Protein AF-A0A3D5SLW1-F1 (afdb_monomer_lite)

Secondary structure (DSSP, 8-state):
------------TTTHHHHHHHHHHHHHHHHHHHHHHHS---------EEEEEEETT--HHHHHHHHHSBPTTTSSBSSHHHIIIIIISS---TT---SS--SHHHHHHHHHHSSS-S--SSEEE-TTT--EEESS-HHHHHHHHHTTS-SS-HHHHHHHHTT---GGGGS-TTTEEE-S-TT-SS--HHHHHHHHHHH-SS-HHHHHHHHHH-SSHHHHHHHHHHHHHHHHTT-TT--EEEEEE-HHHHHHHH--SHHHHHHHHHHHHHHHHHHHHHHHHSTTGGGEEEEEEES----PPTT-PPPP--HHHHHHSGGGT---EEESS----TT------TT---EEE--S--SSSTT-TTT---EEE--S-STT--EEEPPHHHHHHHHHHHHHT-GGG--

Foldseek 3Di:
DDDDDDDDDDDDPPPVVVVVVVVVVVVVVVVVVVVVVPPPPPPPLAQQAEEEEEEAAADPVLVVVQQPDADPVPRHGLLNLCCVPPVPPHDDDSDDADDAFLEQLQLVLCVFQVDHGPDHYCWDADLPPRDIQRLPQCPVVVVCVVVVNHFWGSSQVSCVVVPGDTNQVVAPPQQADEADDSGDGGDPVVLVVVLCVVVPPDDDVCVVVCVVVPDPVLVSSLVSLLVSQLVVLQDSSHRYYYGYDHLQVVQCVVDVDSVSNSVVSNVVSVSSVVNLVSLCVHPCNSSYDYHYDYSHHDPDDPPDDDDFDPVVVLCCDLNNANFFEKEQFDPPDPVDPPPTPSPRRIDTDHHCNHPACHPVSVPDTAWYWYPPTPVSIDIDGNDVVVSVVVRVVVCVPDPVNVD

Sequence (403 aa):
MLRSCLSALPLSSSQVYRNSRRLDHRAAVLLAILFVLCLPQFSFAQTKRVVAVECDGLPFDVVDRFVHERDPRTGKSQLPWIDHIFYQNGTRLANFYVRGMSLSAPSWSLINTGQHLQIKANVEFDRYTLQTYDYLNFIPFYVKATIGRRVDMPGVEVLDSIGVPLLADAYAHNEHQPTFSLFQRGPRYVTFQKAFENKFKRAPKDIFDEWTTGFELRSSVPEQSVRELIEGLSDPRIHYLEVVITDFDHVAHHNNDRESQLFVLKELDAVFGEVWTAIQKSSLASETALVIVSDHGTNSVEGVYSQGYNLVKLLGSTAGGGHHVITKRRLLADYAIKGINPFVQSITTTTRDSYYLKGQSGDYPTAMLDFDGNERASFHYRNSNLNLLHIILQQLQRADLSS

pLDDT: mean 80.86, std 16.92, range [29.78, 98.5]

Radius of gyration: 32.69 Å; chains: 1; bounding box: 57×101×139 Å

Structure (mmCIF, N/CA/C/O backbone):
data_AF-A0A3D5SLW1-F1
#
_entry.id   AF-A0A3D5SLW1-F1
#
loop_
_atom_site.group_PDB
_atom_site.id
_atom_site.type_symbol
_atom_site.label_atom_id
_atom_site.label_alt_id
_atom_site.label_comp_id
_atom_site.label_asym_id
_atom_site.label_entity_id
_atom_site.label_seq_id
_atom_site.pdbx_PDB_ins_code
_atom_site.Cartn_x
_atom_site.Cartn_y
_atom_site.Cartn_z
_atom_site.occupancy
_atom_site.B_iso_or_equiv
_atom_site.auth_seq_id
_atom_site.auth_comp_id
_atom_site.auth_asym_id
_atom_site.auth_atom_id
_atom_site.pdbx_PDB_model_num
ATOM 1 N N . MET A 1 1 ? -6.602 -69.362 83.875 1.00 38.25 1 MET A N 1
ATOM 2 C CA . MET A 1 1 ? -6.072 -68.438 82.847 1.00 38.25 1 MET A CA 1
ATOM 3 C C . MET A 1 1 ? -7.154 -68.286 81.786 1.00 38.25 1 MET A C 1
ATOM 5 O O . MET A 1 1 ? -7.438 -69.259 81.116 1.00 38.25 1 MET A O 1
ATOM 9 N N . LEU A 1 2 ? -8.027 -67.284 81.898 1.00 39.81 2 LEU A N 1
ATOM 10 C CA . LEU A 1 2 ? -7.927 -65.903 81.386 1.00 39.81 2 LEU A CA 1
ATOM 11 C C . LEU A 1 2 ? -8.596 -65.768 80.005 1.00 39.81 2 LEU A C 1
ATOM 13 O O . LEU A 1 2 ? -8.220 -66.473 79.078 1.00 39.81 2 LEU A O 1
ATOM 17 N N . ARG A 1 3 ? -9.467 -64.747 79.923 1.00 34.84 3 ARG A N 1
ATOM 18 C CA . ARG A 1 3 ? -10.058 -64.078 78.742 1.00 34.84 3 ARG A CA 1
ATOM 19 C C . ARG A 1 3 ? -11.265 -64.751 78.082 1.00 34.84 3 ARG A C 1
ATOM 21 O O . ARG A 1 3 ? -11.261 -65.949 77.872 1.00 34.84 3 ARG A O 1
ATOM 28 N N . SER A 1 4 ? -12.287 -64.048 77.605 1.00 37.34 4 SER A N 1
ATOM 29 C CA . SER A 1 4 ? -12.948 -62.762 77.912 1.00 37.34 4 SER A CA 1
ATOM 30 C C . SER A 1 4 ? -14.009 -62.615 76.818 1.00 37.34 4 SER A C 1
ATOM 32 O O . SER A 1 4 ? -13.684 -62.785 75.644 1.00 37.34 4 SER A O 1
ATOM 34 N N . CYS A 1 5 ? -15.247 -62.301 77.193 1.00 43.75 5 CYS A N 1
ATOM 35 C CA . CYS A 1 5 ? -16.335 -61.975 76.275 1.00 43.75 5 CYS A CA 1
ATOM 36 C C . CYS A 1 5 ? -15.970 -60.832 75.314 1.00 43.75 5 CYS A C 1
ATOM 38 O O . CYS A 1 5 ? -15.342 -59.869 75.743 1.00 43.75 5 CYS A O 1
ATOM 40 N N . LEU A 1 6 ? -16.465 -60.899 74.073 1.00 37.19 6 LEU A N 1
ATOM 41 C CA . LEU A 1 6 ? -17.156 -59.789 73.401 1.00 37.19 6 LEU A CA 1
ATOM 42 C C . LEU A 1 6 ? -17.895 -60.315 72.159 1.00 37.19 6 LEU A C 1
ATOM 44 O O . LEU A 1 6 ? -17.313 -60.635 71.128 1.00 37.19 6 LEU A O 1
ATOM 48 N N . SER A 1 7 ? -19.208 -60.417 72.313 1.00 45.47 7 SER A N 1
ATOM 49 C CA . SER A 1 7 ? -20.215 -60.606 71.275 1.00 45.47 7 SER A CA 1
ATOM 50 C C . SER A 1 7 ? -20.426 -59.301 70.499 1.00 45.47 7 SER A C 1
ATOM 52 O O . SER A 1 7 ? -20.776 -58.290 71.108 1.00 45.47 7 SER A O 1
ATOM 54 N N . ALA A 1 8 ? -20.280 -59.330 69.173 1.00 43.34 8 ALA A N 1
ATOM 55 C CA . ALA A 1 8 ? -20.685 -58.243 68.282 1.00 43.34 8 ALA A CA 1
ATOM 56 C C . ALA A 1 8 ? -21.710 -58.757 67.256 1.00 43.34 8 ALA A C 1
ATOM 58 O O . ALA A 1 8 ? -21.497 -59.769 66.591 1.00 43.34 8 ALA A O 1
ATOM 59 N N . LEU A 1 9 ? -22.844 -58.059 67.197 1.00 49.16 9 LEU A N 1
ATOM 60 C CA . LEU A 1 9 ? -24.011 -58.319 66.351 1.00 49.16 9 LEU A CA 1
ATOM 61 C C . LEU A 1 9 ? -23.703 -58.143 64.848 1.00 49.16 9 LEU A C 1
ATOM 63 O O . LEU A 1 9 ? -22.891 -57.288 64.491 1.00 49.16 9 LEU A O 1
ATOM 67 N N . PRO A 1 10 ? -24.403 -58.864 63.952 1.00 46.56 10 PRO A N 1
ATOM 68 C CA . PRO A 1 10 ? -24.290 -58.660 62.514 1.00 46.56 10 PRO A CA 1
ATOM 69 C C . PRO A 1 10 ? -25.093 -57.423 62.084 1.00 46.56 10 PRO A C 1
ATOM 71 O O . PRO A 1 10 ? -26.322 -57.398 62.158 1.00 46.56 10 PRO A O 1
ATOM 74 N N . LEU A 1 11 ? -24.402 -56.384 61.610 1.00 49.56 11 LEU A N 1
ATOM 75 C CA . LEU A 1 11 ? -25.031 -55.261 60.913 1.00 49.56 11 LEU A CA 1
ATOM 76 C C . LEU A 1 11 ? -25.517 -55.727 59.534 1.00 49.56 11 LEU A C 1
ATOM 78 O O . LEU A 1 11 ? -24.755 -56.275 58.739 1.00 49.56 11 LEU A O 1
ATOM 82 N N . SER A 1 12 ? -26.803 -55.506 59.254 1.00 53.91 12 SER A N 1
ATOM 83 C CA . SER A 1 12 ? -27.449 -55.899 58.003 1.00 53.91 12 SER A CA 1
ATOM 84 C C . SER A 1 12 ? -26.831 -55.181 56.797 1.00 53.91 12 SER A C 1
ATOM 86 O O . SER A 1 12 ? -26.817 -53.950 56.722 1.00 53.91 12 SER A O 1
ATOM 88 N N . SER A 1 13 ? -26.401 -55.964 55.812 1.00 55.41 13 SER A N 1
ATOM 89 C CA . SER A 1 13 ? -25.740 -55.564 54.561 1.00 55.41 13 SER A CA 1
ATOM 90 C C . SER A 1 13 ? -26.560 -54.656 53.624 1.00 55.41 13 SER A C 1
ATOM 92 O O . SER A 1 13 ? -26.045 -54.198 52.605 1.00 55.41 13 SER A O 1
ATOM 94 N N . SER A 1 14 ? -27.817 -54.340 53.947 1.00 53.69 14 SER A N 1
ATOM 95 C CA . SER A 1 14 ? -28.725 -53.572 53.083 1.00 53.69 14 SER A CA 1
ATOM 96 C C . SER A 1 14 ? -28.659 -52.046 53.267 1.00 53.69 14 SER A C 1
ATOM 98 O O . SER A 1 14 ? -29.039 -51.307 52.355 1.00 53.69 14 SER A O 1
ATOM 100 N N . GLN A 1 15 ? -28.146 -51.540 54.397 1.00 50.22 15 GLN A N 1
ATOM 101 C CA . GLN A 1 15 ? -28.031 -50.091 54.647 1.00 50.22 15 GLN A CA 1
ATOM 102 C C . GLN A 1 15 ? -26.752 -49.472 54.065 1.00 50.22 15 GLN A C 1
ATOM 104 O O . GLN A 1 15 ? -26.785 -48.338 53.584 1.00 50.22 15 GLN A O 1
ATOM 109 N N . VAL A 1 16 ? -25.650 -50.226 54.017 1.00 53.56 16 VAL A N 1
ATOM 110 C CA . VAL A 1 16 ? -24.372 -49.760 53.446 1.00 53.56 16 VAL A CA 1
ATOM 111 C C . VAL A 1 16 ? -24.493 -49.534 51.929 1.00 53.56 16 VAL A C 1
ATOM 113 O O . VAL A 1 16 ? -23.982 -48.547 51.404 1.00 53.56 16 VAL A O 1
ATOM 116 N N . TYR A 1 17 ? -25.282 -50.363 51.236 1.00 50.09 17 TYR A N 1
ATOM 117 C CA . TYR A 1 17 ? -25.486 -50.277 49.783 1.00 50.09 17 TYR A CA 1
ATOM 118 C C . TYR A 1 17 ? -26.378 -49.105 49.326 1.00 50.09 17 TYR A C 1
ATOM 120 O O . TYR A 1 17 ? -26.278 -48.644 48.189 1.00 50.09 17 TYR A O 1
ATOM 128 N N . ARG A 1 18 ? -27.271 -48.597 50.191 1.00 50.97 18 ARG A N 1
ATOM 129 C CA . ARG A 1 18 ? -28.136 -47.444 49.861 1.00 50.97 18 ARG A CA 1
ATOM 130 C C . ARG A 1 18 ? -27.434 -46.099 50.046 1.00 50.97 18 ARG A C 1
ATOM 132 O O . ARG A 1 18 ? -27.763 -45.153 49.330 1.00 50.97 18 ARG A O 1
ATOM 139 N N . ASN A 1 19 ? -26.471 -46.019 50.963 1.00 48.53 19 ASN A N 1
ATOM 140 C CA . ASN A 1 19 ? -25.710 -44.793 51.195 1.00 48.53 19 ASN A CA 1
ATOM 141 C C . ASN A 1 19 ? -24.577 -44.594 50.175 1.00 48.53 19 ASN A C 1
ATOM 143 O O . ASN A 1 19 ? -24.328 -43.446 49.812 1.00 48.53 19 ASN A O 1
ATOM 147 N N . SER A 1 20 ? -23.975 -45.664 49.628 1.00 52.06 20 SER A N 1
ATOM 148 C CA . SER A 1 20 ? -22.967 -45.524 48.560 1.00 52.06 20 SER A CA 1
ATOM 149 C C . SER A 1 20 ? -23.573 -44.930 47.280 1.00 52.06 20 SER A C 1
ATOM 151 O O . SER A 1 20 ? -23.087 -43.917 46.791 1.00 52.06 20 SER A O 1
ATOM 153 N N . ARG A 1 21 ? -24.744 -45.421 46.838 1.00 53.47 21 ARG A N 1
ATOM 154 C CA . ARG A 1 21 ? -25.434 -44.899 45.638 1.00 53.47 21 ARG A CA 1
ATOM 155 C C . ARG A 1 21 ? -25.818 -43.417 45.723 1.00 53.47 21 ARG A C 1
ATOM 157 O O . ARG A 1 21 ? -25.891 -42.751 44.695 1.00 53.47 21 ARG A O 1
ATOM 164 N N . ARG A 1 22 ? -26.097 -42.883 46.921 1.00 55.03 22 ARG A N 1
ATOM 165 C CA . ARG A 1 22 ? -26.426 -41.452 47.102 1.00 55.03 22 ARG A CA 1
ATOM 166 C C . ARG A 1 22 ? -25.185 -40.558 47.113 1.00 55.03 22 ARG A C 1
ATOM 168 O O . ARG A 1 22 ? -25.277 -39.420 46.654 1.00 55.03 22 ARG A O 1
ATOM 175 N N . LEU A 1 23 ? -24.056 -41.054 47.621 1.00 56.66 23 LEU A N 1
ATOM 176 C CA . LEU A 1 23 ? -22.770 -40.359 47.537 1.00 56.66 23 LEU A CA 1
ATOM 177 C C . LEU A 1 23 ? -22.253 -40.332 46.095 1.00 56.66 23 LEU A C 1
ATOM 179 O O . LEU A 1 23 ? -21.860 -39.266 45.629 1.00 56.66 23 LEU A O 1
ATOM 183 N N . ASP A 1 24 ? -22.377 -41.446 45.372 1.00 64.12 24 ASP A N 1
ATOM 184 C CA . ASP A 1 24 ? -21.959 -41.553 43.970 1.00 64.12 24 ASP A CA 1
ATOM 185 C C . ASP A 1 24 ? -22.729 -40.579 43.073 1.00 64.12 24 ASP A C 1
ATOM 187 O O . ASP A 1 24 ? -22.152 -39.946 42.193 1.00 64.12 24 ASP A O 1
ATOM 191 N N . HIS A 1 25 ? -24.024 -40.374 43.334 1.00 72.25 25 HIS A N 1
ATOM 192 C CA . HIS A 1 25 ? -24.825 -39.443 42.542 1.00 72.25 25 HIS A CA 1
ATOM 193 C C . HIS A 1 25 ? -24.482 -37.976 42.820 1.00 72.25 25 HIS A C 1
ATOM 195 O O . HIS A 1 25 ? -24.414 -37.177 41.892 1.00 72.25 25 HIS A O 1
ATOM 201 N N . ARG A 1 26 ? -24.212 -37.608 44.080 1.00 77.88 26 ARG A N 1
ATOM 202 C CA . ARG A 1 26 ? -23.786 -36.240 44.424 1.00 77.88 26 ARG A CA 1
ATOM 203 C C . ARG A 1 26 ? -22.388 -35.934 43.901 1.00 77.88 26 ARG A C 1
ATOM 205 O O . ARG A 1 26 ? -22.177 -34.842 43.388 1.00 77.88 26 ARG A O 1
ATOM 212 N N . ALA A 1 27 ? -21.468 -36.894 43.997 1.00 81.69 27 ALA A N 1
ATOM 213 C CA . ALA A 1 27 ? -20.126 -36.773 43.444 1.00 81.69 27 ALA A CA 1
ATOM 214 C C . ALA A 1 27 ? -20.161 -36.670 41.914 1.00 81.69 27 ALA A C 1
ATOM 216 O O . ALA A 1 27 ? -19.509 -35.793 41.362 1.00 81.69 27 ALA A O 1
ATOM 217 N N . ALA A 1 28 ? -20.981 -37.483 41.238 1.00 82.94 28 ALA A N 1
ATOM 218 C CA . ALA A 1 28 ? -21.166 -37.409 39.790 1.00 82.94 28 ALA A CA 1
ATOM 219 C C . ALA A 1 28 ? -21.788 -36.076 39.344 1.00 82.94 28 ALA A C 1
ATOM 221 O O . ALA A 1 28 ? -21.343 -35.505 38.355 1.00 82.94 28 ALA A O 1
ATOM 222 N N . VAL A 1 29 ? -22.769 -35.544 40.083 1.00 87.50 29 VAL A N 1
ATOM 223 C CA . VAL A 1 29 ? -23.362 -34.225 39.797 1.00 87.50 29 VAL A CA 1
ATOM 224 C C . VAL A 1 29 ? -22.345 -33.104 40.019 1.00 87.50 29 VAL A C 1
ATOM 226 O O . VAL A 1 29 ? -22.237 -32.218 39.180 1.00 87.50 29 VAL A O 1
ATOM 229 N N . LEU A 1 30 ? -21.554 -33.153 41.095 1.00 89.19 30 LEU A N 1
ATOM 230 C CA . LEU A 1 30 ? -20.482 -32.183 41.344 1.00 89.19 30 LEU A CA 1
ATOM 231 C C . LEU A 1 30 ? -19.391 -32.242 40.272 1.00 89.19 30 LEU A C 1
ATOM 233 O O . LEU A 1 30 ? -18.985 -31.192 39.792 1.00 89.19 30 LEU A O 1
ATOM 237 N N . LEU A 1 31 ? -18.963 -33.438 39.860 1.00 87.25 31 LEU A N 1
ATOM 238 C CA . LEU A 1 31 ? -18.008 -33.632 38.765 1.00 87.25 31 LEU A CA 1
ATOM 239 C C . LEU A 1 31 ? -18.571 -33.161 37.426 1.00 87.25 31 LEU A C 1
ATOM 241 O O . LEU A 1 31 ? -17.838 -32.545 36.668 1.00 87.25 31 LEU A O 1
ATOM 245 N N . ALA A 1 32 ? -19.854 -33.390 37.144 1.00 86.44 32 ALA A N 1
ATOM 246 C CA . ALA A 1 32 ? -20.503 -32.889 35.936 1.00 86.44 32 ALA A CA 1
ATOM 247 C C . ALA A 1 32 ? -20.611 -31.357 35.939 1.00 86.44 32 ALA A C 1
ATOM 249 O O . ALA A 1 32 ? -20.357 -30.732 34.917 1.00 86.44 32 ALA A O 1
ATOM 250 N N . ILE A 1 33 ? -20.924 -30.741 37.084 1.00 87.44 33 ILE A N 1
ATOM 251 C CA . ILE A 1 33 ? -20.945 -29.279 37.232 1.00 87.44 33 ILE A CA 1
ATOM 252 C C . ILE A 1 33 ? -19.532 -28.710 37.081 1.00 87.44 33 ILE A C 1
ATOM 254 O O . ILE A 1 33 ? -19.350 -27.754 36.339 1.00 87.44 33 ILE A O 1
ATOM 258 N N . LEU A 1 34 ? -18.524 -29.312 37.718 1.00 85.44 34 LEU A N 1
ATOM 259 C CA . LEU A 1 34 ? -17.125 -28.913 37.547 1.00 85.44 34 LEU A CA 1
ATOM 260 C C . LEU A 1 34 ? -16.672 -29.092 36.100 1.00 85.44 34 LEU A C 1
ATOM 262 O O . LEU A 1 34 ? -16.014 -28.213 35.571 1.00 85.44 34 LEU A O 1
ATOM 266 N N . PHE A 1 35 ? -17.067 -30.176 35.435 1.00 80.81 35 PHE A N 1
ATOM 267 C CA . PHE A 1 35 ? -16.756 -30.399 34.029 1.00 80.81 35 PHE A CA 1
ATOM 268 C C . PHE A 1 35 ? -17.433 -29.351 33.142 1.00 80.81 35 PHE A C 1
ATOM 270 O O . PHE A 1 35 ? -16.772 -28.807 32.276 1.00 80.81 35 PHE A O 1
ATOM 277 N N . VAL A 1 36 ? -18.694 -28.982 33.392 1.00 79.06 36 VAL A N 1
ATOM 278 C CA . VAL A 1 36 ? -19.395 -27.909 32.656 1.00 79.06 36 VAL A CA 1
ATOM 279 C C . VAL A 1 36 ? -18.807 -26.521 32.938 1.00 79.06 36 VAL A C 1
ATOM 281 O O . VAL A 1 36 ? -18.767 -25.694 32.036 1.00 79.06 36 VAL A O 1
ATOM 284 N N . LEU A 1 37 ? -18.316 -26.267 34.153 1.00 75.94 37 LEU A N 1
ATOM 285 C CA . LEU A 1 37 ? -17.636 -25.017 34.520 1.00 75.94 37 LEU A CA 1
ATOM 286 C C . LEU A 1 37 ? -16.174 -24.965 34.037 1.00 75.94 37 LEU A C 1
ATOM 288 O O . LEU A 1 37 ? -15.627 -23.877 33.880 1.00 75.94 37 LEU A O 1
ATOM 292 N N . CYS A 1 38 ? -15.542 -26.122 33.818 1.00 69.38 38 CYS A N 1
ATOM 293 C CA . CYS A 1 38 ? -14.185 -26.262 33.284 1.00 69.38 38 CYS A CA 1
ATOM 294 C C . CYS A 1 38 ? -14.151 -26.526 31.777 1.00 69.38 38 CYS A C 1
ATOM 296 O O . CYS A 1 38 ? -13.068 -26.480 31.194 1.00 69.38 38 CYS A O 1
ATOM 298 N N . LEU A 1 39 ? -15.296 -26.788 31.134 1.00 60.94 39 LEU A N 1
ATOM 299 C CA . LEU A 1 39 ? -15.414 -26.620 29.696 1.00 60.94 39 LEU A CA 1
ATOM 300 C C . LEU A 1 39 ? -15.062 -25.154 29.461 1.00 60.94 39 LEU A C 1
ATOM 302 O O . LEU A 1 39 ? -15.763 -24.290 29.998 1.00 60.94 39 LEU A O 1
ATOM 306 N N . PRO A 1 40 ? -13.972 -24.844 28.734 1.00 56.22 40 PRO A N 1
ATOM 307 C CA . PRO A 1 40 ? -13.740 -23.470 28.339 1.00 56.22 40 PRO A CA 1
ATOM 308 C C . PRO A 1 40 ? -15.045 -23.037 27.688 1.00 56.22 40 PRO A C 1
ATOM 310 O O . PRO A 1 40 ? -15.572 -23.747 26.824 1.00 56.22 40 PRO A O 1
ATOM 313 N N . GLN A 1 41 ? -15.629 -21.940 28.172 1.00 52.22 41 GLN A N 1
ATOM 314 C CA . GLN A 1 41 ? -16.653 -21.270 27.402 1.00 52.22 41 GLN A CA 1
ATOM 315 C C . GLN A 1 41 ? -15.955 -20.915 26.098 1.00 52.22 41 GLN A C 1
ATOM 317 O O . GLN A 1 41 ? -15.258 -19.908 26.004 1.00 52.22 41 GLN A O 1
ATOM 322 N N . PHE A 1 42 ? -16.068 -21.804 25.114 1.00 45.62 42 PHE A N 1
ATOM 323 C CA . PHE A 1 42 ? -15.806 -21.506 23.732 1.00 45.62 42 PHE A CA 1
ATOM 324 C C . PHE A 1 42 ? -16.907 -20.513 23.379 1.00 45.62 42 PHE A C 1
ATOM 326 O O . PHE A 1 42 ? -17.933 -20.860 22.799 1.00 45.62 42 PHE A O 1
ATOM 333 N N . SER A 1 43 ? -16.728 -19.266 23.819 1.00 47.03 43 SER A N 1
ATOM 334 C CA . SER A 1 43 ? -17.277 -18.126 23.127 1.00 47.03 43 SER A CA 1
ATOM 335 C C . SER A 1 43 ? -16.677 -18.235 21.742 1.00 47.03 43 SER A C 1
ATOM 337 O O . SER A 1 43 ? -15.565 -17.780 21.486 1.00 47.03 43 SER A O 1
ATOM 339 N N . PHE A 1 44 ? -17.409 -18.894 20.850 1.00 48.34 44 PHE A N 1
ATOM 340 C CA . PHE A 1 44 ? -17.322 -18.617 19.435 1.00 48.34 44 PHE A CA 1
ATOM 341 C C . PHE A 1 44 ? -17.816 -17.178 19.281 1.00 48.34 44 PHE A C 1
ATOM 343 O O . PHE A 1 44 ? -18.956 -16.936 18.896 1.00 48.34 44 PHE A O 1
ATOM 350 N N . ALA A 1 45 ? -16.983 -16.217 19.689 1.00 58.19 45 ALA A N 1
ATOM 351 C CA . ALA A 1 45 ? -17.129 -14.839 19.281 1.00 58.19 45 ALA A CA 1
ATOM 352 C C . ALA A 1 45 ? -16.911 -14.876 17.773 1.00 58.19 45 ALA A C 1
ATOM 354 O O . ALA A 1 45 ? -15.783 -14.910 17.283 1.00 58.19 45 ALA A O 1
ATOM 355 N N . GLN A 1 46 ? -18.008 -15.039 17.043 1.00 82.31 46 GLN A N 1
ATOM 356 C CA . GLN A 1 46 ? -17.975 -15.015 15.602 1.00 82.31 46 GLN A CA 1
ATOM 357 C C . GLN A 1 46 ? -17.748 -13.561 15.219 1.00 82.31 46 GLN A C 1
ATOM 359 O O . GLN A 1 46 ? -18.600 -12.709 15.464 1.00 82.31 46 GLN A O 1
ATOM 364 N N . THR A 1 47 ? -16.580 -13.271 14.656 1.00 91.50 47 THR A N 1
ATOM 365 C CA . THR A 1 47 ? -16.317 -11.971 14.048 1.00 91.50 47 THR A CA 1
ATOM 366 C C . THR A 1 47 ? -17.399 -11.697 13.006 1.00 91.50 47 THR A C 1
ATOM 368 O O . THR A 1 47 ? -17.575 -12.478 12.072 1.00 91.50 47 THR A O 1
ATOM 371 N N . LYS A 1 48 ? -18.141 -10.603 13.189 1.00 95.00 48 LYS A N 1
ATOM 372 C CA . LYS A 1 48 ? -19.159 -10.113 12.246 1.00 95.00 48 LYS A CA 1
ATOM 373 C C . LYS A 1 48 ? -18.680 -8.909 11.451 1.00 95.00 48 LYS A C 1
ATOM 375 O O . LYS A 1 48 ? -19.240 -8.617 10.402 1.00 95.00 48 LYS A O 1
ATOM 380 N N . ARG A 1 49 ? -17.665 -8.206 11.957 1.00 97.38 49 ARG A N 1
ATOM 381 C CA . ARG A 1 49 ? -17.079 -7.037 11.310 1.00 97.38 49 ARG A CA 1
ATOM 382 C C . ARG A 1 49 ? -15.562 -7.120 11.293 1.00 97.38 49 ARG A C 1
ATOM 384 O O . ARG A 1 49 ? -14.953 -7.459 12.305 1.00 97.38 49 ARG A O 1
ATOM 391 N N . VAL A 1 50 ? -14.961 -6.741 10.175 1.00 97.38 50 VAL A N 1
ATOM 392 C CA . VAL A 1 50 ? -13.519 -6.540 10.031 1.00 97.38 50 VAL A CA 1
ATOM 393 C C . VAL A 1 50 ? -13.251 -5.062 9.770 1.00 97.38 50 VAL A C 1
ATOM 395 O O . VAL A 1 50 ? -13.899 -4.442 8.930 1.00 97.38 50 VAL A O 1
ATOM 398 N N . VAL A 1 51 ? -12.296 -4.509 10.510 1.00 98.06 51 VAL A N 1
ATOM 399 C CA . VAL A 1 51 ? -11.737 -3.174 10.303 1.00 98.06 51 VAL A CA 1
ATOM 400 C C . VAL A 1 51 ? -10.266 -3.359 9.962 1.00 98.06 51 VAL A C 1
ATOM 402 O O . VAL A 1 51 ? -9.487 -3.758 10.826 1.00 98.06 51 VAL A O 1
ATOM 405 N N . ALA A 1 52 ? -9.900 -3.112 8.711 1.00 97.19 52 ALA A N 1
ATOM 406 C CA . ALA A 1 52 ? -8.532 -3.166 8.223 1.00 97.19 52 ALA A CA 1
ATOM 407 C C . ALA A 1 52 ? -7.919 -1.759 8.219 1.00 97.19 52 ALA A C 1
ATOM 409 O O . ALA A 1 52 ? -8.499 -0.815 7.686 1.00 97.19 52 ALA A O 1
ATOM 410 N N . VAL A 1 53 ? -6.747 -1.621 8.828 1.00 97.06 53 VAL A N 1
ATOM 411 C CA . VAL A 1 53 ? -5.902 -0.432 8.734 1.00 97.06 53 VAL A CA 1
ATOM 412 C C . VAL A 1 53 ? -4.622 -0.853 8.027 1.00 97.06 53 VAL A C 1
ATOM 414 O O . VAL A 1 53 ? -3.784 -1.567 8.580 1.00 97.06 53 VAL A O 1
ATOM 417 N N . GLU A 1 54 ? -4.516 -0.456 6.772 1.00 95.81 54 GLU A N 1
ATOM 418 C CA . GLU A 1 54 ? -3.408 -0.762 5.882 1.00 95.81 54 GLU A CA 1
ATOM 419 C C . GLU A 1 54 ? -2.380 0.363 5.984 1.00 95.81 54 GLU A C 1
ATOM 421 O O . GLU A 1 54 ? -2.666 1.513 5.657 1.00 95.81 54 GLU A O 1
ATOM 426 N N . CYS A 1 55 ? -1.194 0.060 6.500 1.00 95.12 55 CYS A N 1
ATOM 427 C CA . CYS A 1 55 ? -0.122 1.031 6.680 1.00 95.12 55 CYS A CA 1
ATOM 428 C C . CYS A 1 55 ? 0.996 0.756 5.682 1.00 95.12 55 CYS A C 1
ATOM 430 O O . CYS A 1 55 ? 1.641 -0.280 5.772 1.00 95.12 55 CYS A O 1
ATOM 432 N N . ASP A 1 56 ? 1.250 1.686 4.770 1.00 92.50 56 ASP A N 1
ATOM 433 C CA . ASP A 1 56 ? 2.328 1.561 3.787 1.00 92.50 56 ASP A CA 1
ATOM 434 C C . ASP A 1 56 ? 3.701 1.593 4.480 1.00 92.50 56 ASP A C 1
ATOM 436 O O . ASP A 1 56 ? 3.978 2.470 5.312 1.00 92.50 56 ASP A O 1
ATOM 440 N N . GLY A 1 57 ? 4.559 0.629 4.146 1.00 91.81 57 GLY A N 1
ATOM 441 C CA . GLY A 1 57 ? 5.977 0.619 4.500 1.00 91.81 57 GLY A CA 1
ATOM 442 C C . GLY A 1 57 ? 6.311 0.483 5.985 1.00 91.81 57 GLY A C 1
ATOM 443 O O . GLY A 1 57 ? 7.454 0.740 6.371 1.00 91.81 57 GLY A O 1
ATOM 444 N N . LEU A 1 58 ? 5.360 0.068 6.826 1.00 92.81 58 LEU A N 1
ATOM 445 C CA . LEU A 1 58 ? 5.521 -0.029 8.276 1.00 92.81 58 LEU A CA 1
ATOM 446 C C . LEU A 1 58 ? 6.397 -1.243 8.695 1.00 92.81 58 LEU A C 1
ATOM 448 O O . LEU A 1 58 ? 5.948 -2.390 8.600 1.00 92.81 58 LEU A O 1
ATOM 452 N N . PRO A 1 59 ? 7.629 -1.042 9.212 1.00 91.38 59 PRO A N 1
ATOM 453 C CA . PRO A 1 59 ? 8.553 -2.119 9.557 1.00 91.38 59 PRO A CA 1
ATOM 454 C C . PRO A 1 59 ? 8.275 -2.661 10.962 1.00 91.38 59 PRO A C 1
ATOM 456 O O . PRO A 1 59 ? 8.160 -1.898 11.925 1.00 91.38 59 PRO A O 1
ATOM 459 N N . PHE A 1 60 ? 8.242 -3.988 11.101 1.00 91.62 60 PHE A N 1
ATOM 460 C CA . PHE A 1 60 ? 8.002 -4.653 12.386 1.00 91.62 60 PHE A CA 1
ATOM 461 C C . PHE A 1 60 ? 9.018 -4.252 13.465 1.00 91.62 60 PHE A C 1
ATOM 463 O O . PHE A 1 60 ? 8.636 -3.959 14.594 1.00 91.62 60 PHE A O 1
ATOM 470 N N . ASP A 1 61 ? 10.305 -4.227 13.128 1.00 91.19 61 ASP A N 1
ATOM 471 C CA . ASP A 1 61 ? 11.399 -3.933 14.056 1.00 91.19 61 ASP A CA 1
ATOM 472 C C . ASP A 1 61 ? 11.365 -2.486 14.559 1.00 91.19 61 ASP A C 1
ATOM 474 O O . ASP A 1 61 ? 11.618 -2.231 15.738 1.00 91.19 61 ASP A O 1
ATOM 478 N N . VAL A 1 62 ? 10.994 -1.541 13.693 1.00 92.44 62 VAL A N 1
ATOM 479 C CA . VAL A 1 62 ? 10.839 -0.132 14.066 1.00 92.44 62 VAL A CA 1
ATOM 480 C C . VAL A 1 62 ? 9.672 0.041 15.041 1.00 92.44 62 VAL A C 1
ATOM 482 O O . VAL A 1 62 ? 9.842 0.702 16.070 1.00 92.44 62 VAL A O 1
ATOM 485 N N . VAL A 1 63 ? 8.519 -0.582 14.768 1.00 94.81 63 VAL A N 1
ATOM 486 C CA . VAL A 1 63 ? 7.368 -0.567 15.687 1.00 94.81 63 VAL A CA 1
ATOM 487 C C . VAL A 1 63 ? 7.738 -1.219 17.018 1.00 94.81 63 VAL A C 1
ATOM 489 O O . VAL A 1 63 ? 7.544 -0.614 18.072 1.00 94.81 63 VAL A O 1
ATOM 492 N N . ASP A 1 64 ? 8.325 -2.417 16.986 1.00 95.31 64 ASP A N 1
ATOM 493 C CA . ASP A 1 64 ? 8.671 -3.172 18.191 1.00 95.31 64 ASP A CA 1
ATOM 494 C C . ASP A 1 64 ? 9.666 -2.412 19.075 1.00 95.31 64 ASP A C 1
ATOM 496 O O . ASP A 1 64 ? 9.467 -2.311 20.289 1.00 95.31 64 ASP A O 1
ATOM 500 N N . ARG A 1 65 ? 10.674 -1.772 18.472 1.00 95.19 65 ARG A N 1
ATOM 501 C CA . ARG A 1 65 ? 11.622 -0.901 19.176 1.00 95.19 65 ARG A CA 1
ATOM 502 C C . ARG A 1 65 ? 10.908 0.214 19.939 1.00 95.19 65 ARG A C 1
ATOM 504 O O . ARG A 1 65 ? 11.157 0.392 21.131 1.00 95.19 65 ARG A O 1
ATOM 511 N N . PHE A 1 66 ? 10.032 0.968 19.275 1.00 97.38 66 PHE A N 1
ATOM 512 C CA . PHE A 1 66 ? 9.388 2.132 19.890 1.00 97.38 66 PHE A CA 1
ATOM 513 C C . PHE A 1 66 ? 8.248 1.770 20.845 1.00 97.38 66 PHE A C 1
ATOM 515 O O . PHE A 1 66 ? 7.988 2.520 21.785 1.00 97.38 66 PHE A O 1
ATOM 522 N N . VAL A 1 67 ? 7.624 0.599 20.694 1.00 97.81 67 VAL A N 1
ATOM 523 C CA . VAL A 1 67 ? 6.695 0.080 21.706 1.00 97.81 67 VAL A CA 1
ATOM 524 C C . VAL A 1 67 ? 7.425 -0.192 23.027 1.00 97.81 67 VAL A C 1
ATOM 526 O O . VAL A 1 67 ? 6.929 0.179 24.097 1.00 97.81 67 VAL A O 1
ATOM 529 N N . HIS A 1 68 ? 8.611 -0.804 22.973 1.00 97.88 68 HIS A N 1
ATOM 530 C CA . HIS A 1 68 ? 9.400 -1.115 24.170 1.00 97.88 68 HIS A CA 1
ATOM 531 C C . HIS A 1 68 ? 10.123 0.101 24.757 1.00 97.88 68 HIS A C 1
ATOM 533 O O . HIS A 1 68 ? 10.378 0.142 25.964 1.00 97.88 68 HIS A O 1
ATOM 539 N N . GLU A 1 69 ? 10.431 1.104 23.937 1.00 98.19 69 GLU A N 1
ATOM 540 C CA . GLU A 1 69 ? 11.004 2.354 24.414 1.00 98.19 69 GLU A CA 1
ATOM 541 C C . GLU A 1 69 ? 10.005 3.110 25.305 1.00 98.19 69 GLU A C 1
ATOM 543 O O . GLU A 1 69 ? 8.817 3.224 24.994 1.00 98.19 69 GLU A O 1
ATOM 548 N N . ARG A 1 70 ? 10.485 3.634 26.439 1.00 97.94 70 ARG A N 1
ATOM 549 C CA . ARG A 1 70 ? 9.659 4.390 27.384 1.00 97.94 70 ARG A CA 1
ATOM 550 C C . ARG A 1 70 ? 9.896 5.884 27.244 1.00 97.94 70 ARG A C 1
ATOM 552 O O . ARG A 1 70 ? 11.039 6.336 27.269 1.00 97.94 70 ARG A O 1
ATOM 559 N N . ASP A 1 71 ? 8.812 6.647 27.159 1.00 95.50 71 ASP A N 1
ATOM 560 C CA . ASP A 1 71 ? 8.863 8.100 27.251 1.00 95.50 71 ASP A CA 1
ATOM 561 C C . ASP A 1 71 ? 9.333 8.490 28.666 1.00 95.50 71 ASP A C 1
ATOM 563 O O . ASP A 1 71 ? 8.633 8.201 29.644 1.00 95.50 71 ASP A O 1
ATOM 567 N N . PRO A 1 72 ? 10.486 9.171 28.813 1.00 94.94 72 PRO A N 1
ATOM 568 C CA . PRO A 1 72 ? 11.026 9.533 30.121 1.00 94.94 72 PRO A CA 1
ATOM 569 C C . PRO A 1 72 ? 10.118 10.482 30.917 1.00 94.94 72 PRO A C 1
ATOM 571 O O . PRO A 1 72 ? 10.265 10.582 32.132 1.00 94.94 72 PRO A O 1
ATOM 574 N N . ARG A 1 73 ? 9.180 11.184 30.264 1.00 95.31 73 ARG A N 1
ATOM 575 C CA . ARG A 1 73 ? 8.250 12.114 30.922 1.00 95.31 73 ARG A CA 1
ATOM 576 C C . ARG A 1 73 ? 7.056 11.405 31.548 1.00 95.31 73 ARG A C 1
ATOM 578 O O . ARG A 1 73 ? 6.554 11.857 32.573 1.00 95.31 73 ARG A O 1
ATOM 585 N N . THR A 1 74 ? 6.572 10.335 30.920 1.00 95.62 74 THR A N 1
ATOM 586 C CA . THR A 1 74 ? 5.325 9.660 31.321 1.00 95.62 74 THR A CA 1
ATOM 587 C C . THR A 1 74 ? 5.547 8.251 31.866 1.00 95.62 74 THR A C 1
ATOM 589 O O . THR A 1 74 ? 4.653 7.702 32.507 1.00 95.62 74 THR A O 1
ATOM 592 N N . GLY A 1 75 ? 6.713 7.653 31.605 1.00 96.62 75 GLY A N 1
ATOM 593 C CA . GLY A 1 75 ? 7.038 6.261 31.921 1.00 96.62 75 GLY A CA 1
ATOM 594 C C . GLY A 1 75 ? 6.309 5.228 31.051 1.00 96.62 75 GLY A C 1
ATOM 595 O O . GLY A 1 75 ? 6.501 4.029 31.245 1.00 96.62 75 GLY A O 1
ATOM 596 N N . LYS A 1 76 ? 5.468 5.666 30.106 1.00 96.88 76 LYS A N 1
ATOM 597 C CA . LYS A 1 76 ? 4.696 4.799 29.204 1.00 96.88 76 LYS A CA 1
ATOM 598 C C . LYS A 1 76 ? 5.491 4.474 27.942 1.00 96.88 76 LYS A C 1
ATOM 600 O O . LYS A 1 76 ? 6.519 5.093 27.687 1.00 96.88 76 LYS A O 1
ATOM 605 N N . SER A 1 77 ? 5.012 3.509 27.156 1.00 98.44 77 SER A N 1
ATOM 606 C CA . SER A 1 77 ? 5.485 3.301 25.782 1.00 98.44 77 SER A CA 1
ATOM 607 C C . SER A 1 77 ? 5.488 4.610 24.988 1.00 98.44 77 SER A C 1
ATOM 609 O O . SER A 1 77 ? 4.611 5.451 25.199 1.00 98.44 77 SER A O 1
ATOM 611 N N . GLN A 1 78 ? 6.431 4.765 24.055 1.00 98.44 78 GLN A N 1
ATOM 612 C CA . GLN A 1 78 ? 6.340 5.833 23.058 1.00 98.44 78 GLN A CA 1
ATOM 613 C C . GLN A 1 78 ? 5.128 5.659 22.126 1.00 98.44 78 GLN A C 1
ATOM 615 O O . GLN A 1 78 ? 4.683 6.655 21.560 1.00 98.44 78 GLN A O 1
ATOM 620 N N . LEU A 1 79 ? 4.608 4.430 21.996 1.00 98.44 79 LEU A N 1
ATOM 621 C CA . LEU A 1 79 ? 3.454 4.034 21.178 1.00 98.44 79 LEU A CA 1
ATOM 622 C C . LEU A 1 79 ? 2.380 3.364 22.065 1.00 98.44 79 LEU A C 1
ATOM 624 O O . LEU A 1 79 ? 2.212 2.138 22.049 1.00 98.44 79 LEU A O 1
ATOM 628 N N . PRO A 1 80 ? 1.720 4.136 22.950 1.00 98.25 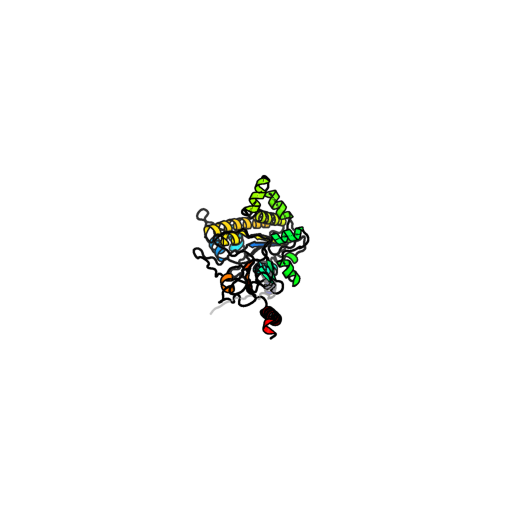80 PRO A N 1
ATOM 629 C CA . PRO A 1 80 ? 0.853 3.594 23.991 1.00 98.25 80 PRO A CA 1
ATOM 630 C C . PRO A 1 80 ? -0.391 2.869 23.468 1.00 98.25 80 PRO A C 1
ATOM 632 O O . PRO A 1 80 ? -0.839 1.932 24.133 1.00 98.25 80 PRO A O 1
ATOM 635 N N . TRP A 1 81 ? -0.964 3.267 22.329 1.00 98.50 81 TRP A N 1
ATOM 636 C CA . TRP A 1 81 ? -2.129 2.574 21.777 1.00 98.50 81 TRP A CA 1
ATOM 637 C C . TRP A 1 81 ? -1.748 1.255 21.122 1.00 98.50 81 TRP A C 1
ATOM 639 O O . TRP A 1 81 ? -2.423 0.260 21.363 1.00 98.50 81 TRP A O 1
ATOM 649 N N . ILE A 1 82 ? -0.649 1.200 20.375 1.00 98.06 82 ILE A N 1
ATOM 650 C CA . ILE A 1 82 ? -0.120 -0.044 19.809 1.00 98.06 82 ILE A CA 1
ATOM 651 C C . ILE A 1 82 ? 0.234 -1.026 20.933 1.00 98.06 82 ILE A C 1
ATOM 653 O O . ILE A 1 82 ? -0.142 -2.200 20.857 1.00 98.06 82 ILE A O 1
ATOM 657 N N . ASP A 1 83 ? 0.898 -0.553 21.997 1.00 98.38 83 ASP A N 1
ATOM 658 C CA . ASP A 1 83 ? 1.192 -1.352 23.196 1.00 98.38 83 ASP A CA 1
ATOM 659 C C . ASP A 1 83 ? -0.111 -1.918 23.796 1.00 98.38 83 ASP A C 1
ATOM 661 O O . ASP A 1 83 ? -0.285 -3.130 23.947 1.00 98.38 83 ASP A O 1
ATOM 665 N N . HIS A 1 84 ? -1.088 -1.045 24.050 1.00 98.12 84 HIS A N 1
ATOM 666 C CA . HIS A 1 84 ? -2.367 -1.438 24.630 1.00 98.12 84 HIS A CA 1
ATOM 667 C C . HIS A 1 84 ? -3.147 -2.431 23.755 1.00 98.12 84 HIS A C 1
ATOM 669 O O . HIS A 1 84 ? -3.589 -3.467 24.252 1.00 98.12 84 HIS A O 1
ATOM 675 N N . ILE A 1 85 ? -3.327 -2.134 22.469 1.00 97.75 85 ILE A N 1
ATOM 676 C CA . ILE A 1 85 ? -4.202 -2.894 21.571 1.00 97.75 85 ILE A CA 1
ATOM 677 C C . ILE A 1 85 ? -3.563 -4.235 21.201 1.00 97.75 85 ILE A C 1
ATOM 679 O O . ILE A 1 85 ? -4.236 -5.258 21.270 1.00 97.75 85 ILE A O 1
ATOM 683 N N . PHE A 1 86 ? -2.272 -4.260 20.844 1.00 96.75 86 PHE A N 1
ATOM 684 C CA . PHE A 1 86 ? -1.651 -5.443 20.230 1.00 96.75 86 PHE A CA 1
ATOM 685 C C . PHE A 1 86 ? -0.656 -6.179 21.121 1.00 96.75 86 PHE A C 1
ATOM 687 O O . PHE A 1 86 ? -0.532 -7.397 20.994 1.00 96.75 86 PHE A O 1
ATOM 694 N N . TYR A 1 87 ? 0.064 -5.487 22.007 1.00 96.50 87 TYR A N 1
ATOM 695 C CA . TYR A 1 87 ? 1.051 -6.140 22.876 1.00 96.50 87 TYR A CA 1
ATOM 696 C C . TYR A 1 87 ? 0.417 -6.684 24.152 1.00 96.50 87 TYR A C 1
ATOM 698 O O . TYR A 1 87 ? 0.781 -7.771 24.595 1.00 96.50 87 TYR A O 1
ATOM 706 N N . GLN A 1 88 ? -0.535 -5.949 24.724 1.00 97.38 88 GLN A N 1
ATOM 707 C CA . GLN A 1 88 ? -1.190 -6.327 25.976 1.00 97.38 88 GLN A CA 1
ATOM 708 C C . GLN A 1 88 ? -2.477 -7.121 25.749 1.00 97.38 88 GLN A C 1
ATOM 710 O O . GLN A 1 88 ? -2.733 -8.075 26.479 1.00 97.38 88 GLN A O 1
ATOM 715 N N . ASN A 1 89 ? -3.284 -6.734 24.754 1.00 96.56 89 ASN A N 1
ATOM 716 C CA . ASN A 1 89 ? -4.648 -7.251 24.585 1.00 96.56 89 ASN A CA 1
ATOM 717 C C . ASN A 1 89 ? -4.911 -7.912 23.223 1.00 96.56 89 ASN A C 1
ATOM 719 O O . ASN A 1 89 ? -6.042 -8.315 22.952 1.00 96.56 89 ASN A O 1
ATOM 723 N N . GLY A 1 90 ? -3.892 -8.033 22.371 1.00 95.06 90 GLY A N 1
ATOM 724 C CA . GLY A 1 90 ? -4.057 -8.475 20.989 1.00 95.06 90 GLY A CA 1
ATOM 725 C C . GLY A 1 90 ? -3.128 -9.611 20.588 1.00 95.06 90 GLY A C 1
ATOM 726 O O . GLY A 1 90 ? -2.475 -10.255 21.406 1.00 95.06 90 GLY A O 1
ATOM 727 N N . THR A 1 91 ? -3.106 -9.876 19.283 1.00 94.44 91 THR A N 1
ATOM 728 C CA . THR A 1 91 ? -2.236 -10.876 18.659 1.00 94.44 91 THR A CA 1
ATOM 729 C C . THR A 1 91 ? -1.294 -10.188 17.685 1.00 94.44 91 THR A C 1
ATOM 731 O O . THR A 1 91 ? -1.684 -9.255 16.986 1.00 94.44 91 THR A O 1
ATOM 734 N N . ARG A 1 92 ? -0.052 -10.672 17.625 1.00 94.12 92 ARG A N 1
ATOM 735 C CA . ARG A 1 92 ? 0.978 -10.188 16.704 1.00 94.12 92 ARG A CA 1
ATOM 736 C C . ARG A 1 92 ? 1.610 -11.356 15.970 1.00 94.12 92 ARG A C 1
ATOM 738 O O . ARG A 1 92 ? 1.816 -12.423 16.549 1.00 94.12 92 ARG A O 1
ATOM 745 N N . LEU A 1 93 ? 1.971 -11.127 14.714 1.00 91.81 93 LEU A N 1
ATOM 746 C CA . LEU A 1 93 ? 2.723 -12.074 13.900 1.00 91.81 93 LEU A CA 1
ATOM 747 C C . LEU A 1 93 ? 4.143 -11.537 13.720 1.00 91.81 93 LEU A C 1
ATOM 749 O O . LEU A 1 93 ? 4.358 -10.591 12.974 1.00 91.81 93 LEU A O 1
ATOM 753 N N . ALA A 1 94 ? 5.115 -12.143 14.403 1.00 81.19 94 ALA A N 1
ATOM 754 C CA . ALA A 1 94 ? 6.510 -11.691 14.350 1.00 81.19 94 ALA A CA 1
ATOM 755 C C . ALA A 1 94 ? 7.184 -11.929 12.983 1.00 81.19 94 ALA A C 1
ATOM 757 O O . ALA A 1 94 ? 8.154 -11.262 12.651 1.00 81.19 94 ALA A O 1
ATOM 758 N N . ASN A 1 95 ? 6.675 -12.879 12.192 1.00 81.25 95 ASN A N 1
ATOM 759 C CA . ASN A 1 95 ? 7.237 -13.272 10.897 1.00 81.25 95 ASN A CA 1
ATOM 760 C C . ASN A 1 95 ? 6.208 -13.082 9.777 1.00 81.25 95 ASN A C 1
ATOM 762 O O . ASN A 1 95 ? 5.908 -14.018 9.036 1.00 81.25 95 ASN A O 1
ATOM 766 N N . PHE A 1 96 ? 5.624 -11.888 9.691 1.00 88.50 96 PHE A N 1
ATOM 767 C CA . PHE A 1 96 ? 4.807 -11.498 8.547 1.00 88.50 96 PHE A CA 1
ATOM 768 C C . PHE A 1 96 ? 5.726 -10.954 7.449 1.00 88.50 96 PHE A C 1
ATOM 770 O O . PHE A 1 96 ? 6.473 -10.006 7.680 1.00 88.50 96 PHE A O 1
ATOM 777 N N . TYR A 1 97 ? 5.727 -11.583 6.275 1.00 85.00 97 TYR A N 1
ATOM 778 C CA . TYR A 1 97 ? 6.614 -11.212 5.175 1.00 85.00 97 TYR A CA 1
ATOM 779 C C . TYR A 1 97 ? 5.897 -11.292 3.835 1.00 85.00 97 TYR A C 1
ATOM 781 O O . TYR A 1 97 ? 5.017 -12.125 3.613 1.00 85.00 97 TYR A O 1
ATOM 789 N N . VAL A 1 98 ? 6.340 -10.447 2.912 1.00 83.62 98 VAL A N 1
ATOM 790 C CA . VAL A 1 98 ? 5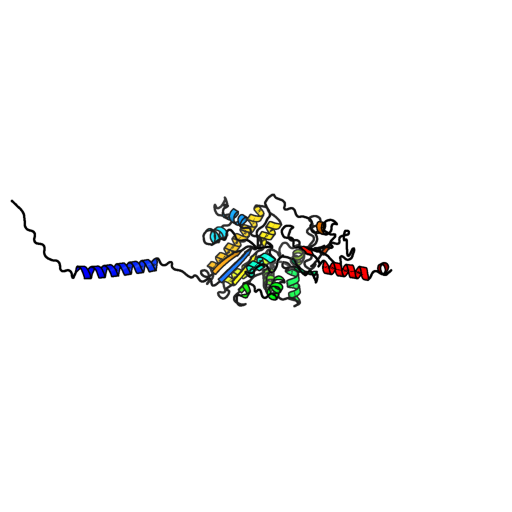.900 -10.485 1.520 1.00 83.62 98 VAL A CA 1
ATOM 791 C C . VAL A 1 98 ? 6.592 -11.630 0.810 1.00 83.62 98 VAL A C 1
ATOM 793 O O . VAL A 1 98 ? 7.813 -11.788 0.887 1.00 83.62 98 VAL A O 1
ATOM 796 N N . ARG A 1 99 ? 5.824 -12.409 0.053 1.00 82.06 99 ARG A N 1
ATOM 797 C CA . ARG A 1 99 ? 6.382 -13.396 -0.865 1.00 82.06 99 ARG A CA 1
ATOM 798 C C . ARG A 1 99 ? 6.551 -12.777 -2.249 1.00 82.06 99 ARG A C 1
ATOM 800 O O . ARG A 1 99 ? 5.566 -12.573 -2.946 1.00 82.06 99 ARG A O 1
ATOM 807 N N . GLY A 1 100 ? 7.796 -12.572 -2.673 1.00 83.00 100 GLY A N 1
ATOM 808 C CA . GLY A 1 100 ? 8.133 -12.033 -3.992 1.00 83.00 100 GLY A CA 1
ATOM 809 C C . GLY A 1 100 ? 8.649 -10.600 -3.906 1.00 83.00 100 GLY A C 1
ATOM 810 O O . GLY A 1 100 ? 9.603 -10.348 -3.177 1.00 83.00 100 GLY A O 1
ATOM 811 N N . MET A 1 101 ? 8.049 -9.688 -4.671 1.00 84.94 101 MET A N 1
ATOM 812 C CA . MET A 1 101 ? 8.473 -8.288 -4.748 1.00 84.94 101 MET A CA 1
ATOM 813 C C . MET A 1 101 ? 7.830 -7.488 -3.616 1.00 84.94 101 MET A C 1
ATOM 815 O O . MET A 1 101 ? 6.615 -7.322 -3.605 1.00 84.94 101 MET A O 1
ATOM 819 N N . SER A 1 102 ? 8.633 -6.995 -2.669 1.00 87.06 102 SER A N 1
ATOM 820 C CA . SER A 1 102 ? 8.174 -6.129 -1.575 1.00 87.06 102 SER A CA 1
ATOM 821 C C . SER A 1 102 ? 7.998 -4.688 -2.055 1.00 87.06 102 SER A C 1
ATOM 823 O O . SER A 1 102 ? 8.774 -3.802 -1.723 1.00 87.06 102 SER A O 1
ATOM 825 N N . LEU A 1 103 ? 7.002 -4.474 -2.903 1.00 87.50 103 LEU A N 1
ATOM 826 C CA . LEU A 1 103 ? 6.579 -3.171 -3.413 1.00 87.50 103 LEU A CA 1
ATOM 827 C C . LEU A 1 103 ? 5.082 -3.024 -3.160 1.00 87.50 103 LEU A C 1
ATOM 829 O O . LEU A 1 103 ? 4.385 -4.041 -3.141 1.00 87.50 103 LEU A O 1
ATOM 833 N N . SER A 1 104 ? 4.591 -1.794 -3.034 1.00 89.25 104 SER A N 1
ATOM 834 C CA . SER A 1 104 ? 3.210 -1.543 -2.630 1.00 89.25 104 SER A CA 1
ATOM 835 C C . SER A 1 104 ? 2.184 -2.264 -3.509 1.00 89.25 104 SER A C 1
ATOM 837 O O . SER A 1 104 ? 1.438 -3.101 -3.009 1.00 89.25 104 SER A O 1
ATOM 839 N N . ALA A 1 105 ? 2.151 -2.049 -4.830 1.00 91.31 105 ALA A N 1
ATOM 840 C CA . ALA A 1 105 ? 1.108 -2.661 -5.664 1.00 91.31 105 ALA A CA 1
ATOM 841 C C . ALA A 1 105 ? 1.143 -4.208 -5.657 1.00 91.31 105 ALA A C 1
ATOM 843 O O . ALA A 1 105 ? 0.086 -4.814 -5.469 1.00 91.31 105 ALA A O 1
ATOM 844 N N . PRO A 1 106 ? 2.306 -4.880 -5.797 1.00 91.94 106 PRO A N 1
ATOM 845 C CA . PRO A 1 106 ? 2.393 -6.330 -5.621 1.00 91.94 106 PRO A CA 1
ATOM 846 C C . PRO A 1 106 ? 1.920 -6.800 -4.242 1.00 91.94 106 PRO A C 1
ATOM 848 O O . PRO A 1 106 ? 1.058 -7.675 -4.153 1.00 91.94 106 PRO A O 1
ATOM 851 N N . SER A 1 107 ? 2.439 -6.214 -3.167 1.00 93.12 107 SER A N 1
ATOM 852 C CA . SER A 1 107 ? 2.119 -6.616 -1.798 1.00 93.12 107 SER A CA 1
ATOM 853 C C . SER A 1 107 ? 0.641 -6.428 -1.459 1.00 93.12 107 SER A C 1
ATOM 855 O O . SER A 1 107 ? 0.006 -7.367 -0.977 1.00 93.12 107 SER A O 1
ATOM 857 N N . TRP A 1 108 ? 0.067 -5.265 -1.775 1.00 93.75 108 TRP A N 1
ATOM 858 C CA . TRP A 1 108 ? -1.359 -5.009 -1.581 1.00 93.75 108 TRP A CA 1
ATOM 859 C C . TRP A 1 108 ? -2.219 -5.934 -2.447 1.00 93.75 108 TRP A C 1
ATOM 861 O O . TRP A 1 108 ? -3.256 -6.393 -1.983 1.00 93.75 108 TRP A O 1
ATOM 871 N N . SER A 1 109 ? -1.772 -6.319 -3.653 1.00 93.88 109 SER A N 1
ATOM 872 C CA . SER A 1 109 ? -2.491 -7.328 -4.449 1.00 93.88 109 SER A CA 1
ATOM 873 C C . SER A 1 109 ? -2.569 -8.678 -3.731 1.00 93.88 109 SER A C 1
ATOM 875 O O . SER A 1 109 ? -3.598 -9.345 -3.794 1.00 93.88 109 SER A O 1
ATOM 877 N N . LEU A 1 110 ? -1.517 -9.079 -3.008 1.00 93.75 110 LEU A N 1
ATOM 878 C CA . LEU A 1 110 ? -1.505 -10.319 -2.232 1.00 93.75 110 LEU A CA 1
ATOM 879 C C . LEU A 1 110 ? -2.413 -10.209 -1.007 1.00 93.75 110 LEU A C 1
ATOM 881 O O . LEU A 1 110 ? -3.203 -11.117 -0.759 1.00 93.75 110 LEU A O 1
ATOM 885 N N . ILE A 1 111 ? -2.325 -9.103 -0.266 1.00 93.12 111 ILE A N 1
ATOM 886 C CA . ILE A 1 111 ? -3.142 -8.858 0.933 1.00 93.12 111 ILE A CA 1
ATOM 887 C C . ILE A 1 111 ? -4.630 -8.820 0.566 1.00 93.12 111 ILE A C 1
ATOM 889 O O . ILE A 1 111 ? -5.433 -9.517 1.185 1.00 93.12 111 ILE A O 1
ATOM 893 N N . ASN A 1 112 ? -4.978 -8.109 -0.506 1.00 93.25 112 ASN A N 1
ATOM 894 C CA . ASN A 1 112 ? -6.364 -7.891 -0.905 1.00 93.25 112 ASN A CA 1
ATOM 895 C C . ASN A 1 112 ? -6.983 -9.053 -1.670 1.00 93.25 112 ASN A C 1
ATOM 897 O O . ASN A 1 112 ? -8.179 -9.022 -1.908 1.00 93.25 112 ASN A O 1
ATOM 901 N N . THR A 1 113 ? -6.230 -10.083 -2.054 1.00 94.25 113 THR A N 1
ATOM 902 C CA . THR A 1 113 ? -6.792 -11.236 -2.787 1.00 94.25 113 THR A CA 1
ATOM 903 C C . THR A 1 113 ? -6.536 -12.574 -2.099 1.00 94.25 113 THR A C 1
ATOM 905 O O . THR A 1 113 ? -7.193 -13.569 -2.406 1.00 94.25 113 THR A O 1
ATOM 908 N N . GLY A 1 114 ? -5.547 -12.641 -1.202 1.00 92.44 114 GLY A N 1
ATOM 909 C CA . GLY A 1 114 ? -5.023 -13.894 -0.658 1.00 92.44 114 GLY A CA 1
ATOM 910 C C . GLY A 1 114 ? -4.333 -14.789 -1.700 1.00 92.44 114 GLY A C 1
ATOM 911 O O . GLY A 1 114 ? -4.012 -15.937 -1.393 1.00 92.44 114 GLY A O 1
ATOM 912 N N . GLN A 1 115 ? -4.115 -14.303 -2.929 1.00 91.62 115 GLN A N 1
ATOM 913 C CA . GLN A 1 115 ? -3.512 -15.061 -4.026 1.00 91.62 115 GLN A CA 1
ATOM 914 C C . GLN A 1 115 ? -2.018 -14.767 -4.176 1.00 91.62 115 GLN A C 1
ATOM 916 O O . GLN A 1 115 ? -1.494 -13.743 -3.740 1.00 91.62 115 GLN A O 1
ATOM 921 N N . HIS A 1 116 ? -1.304 -15.676 -4.845 1.00 89.56 116 HIS A N 1
ATOM 922 C CA . HIS A 1 116 ? 0.066 -15.400 -5.277 1.00 89.56 116 HIS A CA 1
ATOM 923 C C . HIS A 1 116 ? 0.112 -14.197 -6.232 1.00 89.56 116 HIS A C 1
ATOM 925 O O . HIS A 1 116 ? -0.802 -14.019 -7.037 1.00 89.56 116 HIS A O 1
ATOM 931 N N . LEU A 1 117 ? 1.220 -13.446 -6.189 1.00 87.62 117 LEU A N 1
ATOM 932 C CA . LEU A 1 117 ? 1.444 -12.221 -6.966 1.00 87.62 117 LEU A CA 1
ATOM 933 C C . LEU A 1 117 ? 1.076 -12.365 -8.452 1.00 87.62 117 LEU A C 1
ATOM 935 O O . LEU A 1 117 ? 1.781 -13.026 -9.221 1.00 87.62 117 LEU A O 1
ATOM 939 N N . GLN A 1 118 ? -0.014 -11.700 -8.840 1.00 90.31 118 GLN A N 1
ATOM 940 C CA . GLN A 1 118 ? -0.415 -11.505 -10.237 1.00 90.31 118 GLN A CA 1
ATOM 941 C C . GLN A 1 118 ? 0.176 -10.207 -10.788 1.00 90.31 118 GLN A C 1
ATOM 943 O O . GLN A 1 118 ? 0.716 -10.200 -11.893 1.00 90.31 118 GLN A O 1
ATOM 948 N N . ILE A 1 119 ? 0.150 -9.157 -9.966 1.00 91.06 119 ILE A N 1
ATOM 949 C CA . ILE A 1 119 ? 0.866 -7.899 -10.174 1.00 91.06 119 ILE A CA 1
ATOM 950 C C . ILE A 1 119 ? 2.254 -8.039 -9.557 1.00 91.06 119 ILE A C 1
ATOM 952 O O . ILE A 1 119 ? 2.393 -8.437 -8.399 1.00 91.06 119 ILE A O 1
ATOM 956 N N . LYS A 1 120 ? 3.293 -7.761 -10.344 1.00 88.50 120 LYS A N 1
ATOM 957 C CA . LYS A 1 120 ? 4.684 -8.086 -9.997 1.00 88.50 120 LYS A CA 1
ATOM 958 C C . LYS A 1 120 ? 5.545 -6.861 -9.735 1.00 88.50 120 LYS A C 1
ATOM 960 O O . LYS A 1 120 ? 6.600 -7.004 -9.133 1.00 88.50 120 LYS A O 1
ATOM 965 N N . ALA A 1 121 ? 5.095 -5.677 -10.129 1.00 87.06 121 ALA A N 1
ATOM 966 C CA . ALA A 1 121 ? 5.763 -4.414 -9.842 1.00 87.06 121 ALA A CA 1
ATOM 967 C C . ALA A 1 121 ? 4.737 -3.302 -9.615 1.00 87.06 121 ALA A C 1
ATOM 969 O O . ALA A 1 121 ? 3.565 -3.469 -9.945 1.00 87.06 121 ALA A O 1
ATOM 970 N N . ASN A 1 122 ? 5.166 -2.145 -9.100 1.00 86.56 122 ASN A N 1
ATOM 971 C CA . ASN A 1 122 ? 4.297 -0.962 -9.080 1.00 86.56 122 ASN A CA 1
ATOM 972 C C . ASN A 1 122 ? 3.997 -0.448 -10.487 1.00 86.56 122 ASN A C 1
ATOM 974 O O . ASN A 1 122 ? 2.967 0.191 -10.702 1.00 86.56 122 ASN A O 1
ATOM 978 N N . VAL A 1 123 ? 4.912 -0.701 -11.428 1.00 85.44 123 VAL A N 1
ATOM 979 C CA . VAL A 1 123 ? 4.718 -0.405 -12.842 1.00 85.44 123 VAL A CA 1
ATOM 980 C C . VAL A 1 123 ? 5.159 -1.576 -13.695 1.00 85.44 123 VAL A C 1
ATOM 982 O O . VAL A 1 123 ? 6.291 -2.033 -13.587 1.00 85.44 123 VAL A O 1
ATOM 985 N N . GLU A 1 124 ? 4.282 -2.007 -14.591 1.00 86.44 124 GLU A N 1
ATOM 986 C CA . GLU A 1 124 ? 4.557 -3.072 -15.547 1.00 86.44 124 GLU A CA 1
ATOM 987 C C . GLU A 1 124 ? 4.431 -2.568 -16.983 1.00 86.44 124 GLU A C 1
ATOM 989 O O . GLU A 1 124 ? 3.738 -1.592 -17.277 1.00 86.44 124 GLU A O 1
ATOM 994 N N . PHE A 1 125 ? 5.107 -3.259 -17.897 1.00 84.38 125 PHE A N 1
ATOM 995 C CA . PHE A 1 125 ? 5.077 -2.946 -19.318 1.00 84.38 125 PHE A CA 1
ATOM 996 C C . PHE A 1 125 ? 4.609 -4.160 -20.110 1.00 84.38 125 PHE A C 1
ATOM 998 O O . PHE A 1 125 ? 5.197 -5.245 -20.013 1.00 84.38 125 PHE A O 1
ATOM 1005 N N . ASP A 1 126 ? 3.610 -3.962 -20.966 1.00 81.38 126 ASP A N 1
ATOM 1006 C CA . ASP A 1 126 ? 3.328 -4.920 -22.025 1.00 81.38 126 ASP A CA 1
ATOM 1007 C C . ASP A 1 126 ? 4.449 -4.838 -23.067 1.00 81.38 126 ASP A C 1
ATOM 1009 O O . ASP A 1 126 ? 4.639 -3.841 -23.763 1.00 81.38 126 ASP A O 1
ATOM 1013 N N . ARG A 1 127 ? 5.212 -5.924 -23.183 1.00 77.25 127 ARG A N 1
ATOM 1014 C CA . ARG A 1 127 ? 6.354 -6.029 -24.100 1.00 77.25 127 ARG A CA 1
ATOM 1015 C C . ARG A 1 127 ? 5.989 -5.945 -25.586 1.00 77.25 127 ARG A C 1
ATOM 1017 O O . ARG A 1 127 ? 6.891 -5.789 -26.409 1.00 77.25 127 ARG A O 1
ATOM 1024 N N . TYR A 1 128 ? 4.720 -6.135 -25.934 1.00 74.00 128 TYR A N 1
ATOM 1025 C CA . TYR A 1 128 ? 4.227 -6.134 -27.308 1.00 74.00 128 TYR A CA 1
ATOM 1026 C C . TYR A 1 128 ? 3.683 -4.769 -27.713 1.00 74.00 128 TYR A C 1
ATOM 1028 O O . TYR A 1 128 ? 4.019 -4.281 -28.790 1.00 74.00 128 TYR A O 1
ATOM 1036 N N . THR A 1 129 ? 2.865 -4.161 -26.855 1.00 77.50 129 THR A N 1
ATOM 1037 C CA . THR A 1 129 ? 2.211 -2.870 -27.129 1.00 77.50 129 THR A CA 1
ATOM 1038 C C . THR A 1 129 ? 2.993 -1.677 -26.586 1.00 77.50 129 THR A C 1
ATOM 1040 O O . THR A 1 129 ? 2.701 -0.543 -26.954 1.00 77.50 129 THR A O 1
ATOM 1043 N N . LEU A 1 130 ? 3.982 -1.925 -25.718 1.00 76.25 130 LEU A N 1
ATOM 1044 C CA . LEU A 1 130 ? 4.683 -0.920 -24.912 1.00 76.25 130 LEU A CA 1
ATOM 1045 C C . LEU A 1 130 ? 3.748 -0.138 -23.979 1.00 76.25 130 LEU A C 1
ATOM 1047 O O . LEU A 1 130 ? 4.123 0.921 -23.472 1.00 76.25 130 LEU A O 1
ATOM 1051 N N . GLN A 1 131 ? 2.539 -0.652 -23.742 1.00 80.56 131 GLN A N 1
ATOM 1052 C CA . GLN A 1 131 ? 1.605 -0.055 -22.806 1.00 80.56 131 GLN A CA 1
ATOM 1053 C C . GLN A 1 131 ? 2.154 -0.161 -21.382 1.00 80.56 131 GLN A C 1
ATOM 1055 O O . GLN A 1 131 ? 2.542 -1.238 -20.927 1.00 80.56 131 GLN A O 1
ATOM 1060 N N . THR A 1 132 ? 2.155 0.973 -20.684 1.00 81.19 132 THR A N 1
ATOM 1061 C CA . THR A 1 132 ? 2.546 1.075 -19.278 1.00 81.19 132 THR A CA 1
ATOM 1062 C C . THR A 1 132 ? 1.325 0.899 -18.383 1.00 81.19 132 THR A C 1
ATOM 1064 O O . THR A 1 132 ? 0.320 1.600 -18.540 1.00 81.19 132 THR A O 1
ATOM 1067 N N . TYR A 1 133 ? 1.438 0.002 -17.414 1.00 85.62 133 TYR A N 1
ATOM 1068 C CA . TYR A 1 133 ? 0.479 -0.208 -16.339 1.00 85.62 133 TYR A CA 1
ATOM 1069 C C . TYR A 1 133 ? 1.082 0.369 -15.066 1.00 85.62 133 TYR A C 1
ATOM 1071 O O . TYR A 1 133 ? 1.889 -0.285 -14.418 1.00 85.62 133 TYR A O 1
ATOM 1079 N N . ASP A 1 134 ? 0.747 1.622 -14.758 1.00 85.19 134 ASP A N 1
ATOM 1080 C CA . ASP A 1 134 ? 1.177 2.284 -13.527 1.00 85.19 134 ASP A CA 1
ATOM 1081 C C . ASP A 1 134 ? 0.085 2.164 -12.466 1.00 85.19 134 ASP A C 1
ATOM 1083 O O . ASP A 1 134 ? -0.963 2.809 -12.568 1.00 85.19 134 ASP A O 1
ATOM 1087 N N . TYR A 1 135 ? 0.318 1.300 -11.480 1.00 88.31 135 TYR A N 1
ATOM 1088 C CA . TYR A 1 135 ? -0.673 0.945 -10.469 1.00 88.31 135 TYR A CA 1
ATOM 1089 C C . TYR A 1 135 ? -0.746 1.949 -9.315 1.00 88.31 135 TYR A C 1
ATOM 1091 O O . TYR A 1 135 ? -1.733 1.947 -8.587 1.00 88.31 135 TYR A O 1
ATOM 1099 N N . LEU A 1 136 ? 0.251 2.828 -9.163 1.00 84.00 136 LEU A N 1
ATOM 1100 C CA . LEU A 1 136 ? 0.286 3.834 -8.091 1.00 84.00 136 LEU A CA 1
ATOM 1101 C C . LEU A 1 136 ? -0.297 5.185 -8.517 1.00 84.00 136 LEU A C 1
ATOM 1103 O O . LEU A 1 136 ? -0.491 6.079 -7.693 1.00 84.00 136 LEU A O 1
ATOM 1107 N N . ASN A 1 137 ? -0.540 5.383 -9.812 1.00 79.19 137 ASN A N 1
ATOM 1108 C CA . ASN A 1 137 ? -0.891 6.693 -10.337 1.00 79.19 137 ASN A CA 1
ATOM 1109 C C . ASN A 1 137 ? -2.410 6.911 -10.406 1.00 79.19 137 ASN A C 1
ATOM 1111 O O . ASN A 1 137 ? -3.078 6.600 -11.396 1.00 79.19 137 ASN A O 1
ATOM 1115 N N . PHE A 1 138 ? -2.945 7.529 -9.354 1.00 80.50 138 PHE A N 1
ATOM 1116 C CA . PHE A 1 138 ? -4.368 7.846 -9.231 1.00 80.50 138 PHE A CA 1
ATOM 1117 C C . PHE A 1 138 ? -4.845 8.950 -10.189 1.00 80.50 138 PHE A C 1
ATOM 1119 O O . PHE A 1 138 ? -6.015 8.973 -10.569 1.00 80.50 138 PHE A O 1
ATOM 1126 N N . ILE A 1 139 ? -3.979 9.873 -10.622 1.00 81.12 139 ILE A N 1
ATOM 1127 C CA . ILE A 1 139 ? -4.413 11.052 -11.396 1.00 81.12 139 ILE A CA 1
ATOM 1128 C C . ILE A 1 139 ? -5.005 10.657 -12.766 1.00 81.12 139 ILE A C 1
ATOM 1130 O O . ILE A 1 139 ? -6.138 11.055 -13.060 1.00 81.12 139 ILE A O 1
ATOM 1134 N N . PRO A 1 140 ? -4.328 9.848 -13.610 1.00 80.12 140 PRO A N 1
ATOM 1135 C CA . PRO A 1 140 ? -4.909 9.335 -14.845 1.00 80.12 140 PRO A CA 1
ATOM 1136 C C . PRO A 1 140 ? -6.180 8.524 -14.620 1.00 80.12 140 PRO A C 1
ATOM 1138 O O . PRO A 1 140 ? -7.062 8.562 -15.475 1.00 80.12 140 PRO A O 1
ATOM 1141 N N . PHE A 1 141 ? -6.280 7.799 -13.503 1.00 85.38 141 PHE A N 1
ATOM 1142 C CA . PHE A 1 141 ? -7.486 7.060 -13.150 1.00 85.38 141 PHE A CA 1
ATOM 1143 C C . PHE A 1 141 ? -8.676 8.012 -12.973 1.00 85.38 141 PHE A C 1
ATOM 1145 O O . PHE A 1 141 ? -9.648 7.892 -13.718 1.00 85.38 141 PHE A O 1
ATOM 1152 N N . TYR A 1 142 ? -8.563 9.016 -12.099 1.00 83.00 142 TYR A N 1
ATOM 1153 C CA . TYR A 1 142 ? -9.642 9.979 -11.857 1.00 83.00 142 TYR A CA 1
ATOM 1154 C C . TYR A 1 142 ? -10.018 10.773 -13.112 1.00 83.00 142 TYR A C 1
ATOM 1156 O O . TYR A 1 142 ? -11.202 10.966 -13.379 1.00 83.00 142 TYR A O 1
ATOM 1164 N N . VAL A 1 143 ? -9.043 11.181 -13.933 1.00 83.00 143 VAL A N 1
ATOM 1165 C CA . VAL A 1 143 ? -9.325 11.875 -15.203 1.00 83.00 143 VAL A CA 1
ATOM 1166 C C . VAL A 1 143 ? -10.070 10.969 -16.183 1.00 83.00 143 VAL A C 1
ATOM 1168 O O . VAL A 1 143 ? -11.069 11.394 -16.763 1.00 83.00 143 VAL A O 1
ATOM 1171 N N . LYS A 1 144 ? -9.615 9.722 -16.370 1.00 84.75 144 LYS A N 1
ATOM 1172 C CA . LYS A 1 144 ? -10.279 8.758 -17.263 1.00 84.75 144 LYS A CA 1
ATOM 1173 C C . LYS A 1 144 ? -11.675 8.394 -16.762 1.00 84.75 144 LYS A C 1
ATOM 1175 O O . LYS A 1 144 ? -12.562 8.215 -17.594 1.00 84.75 144 LYS A O 1
ATOM 1180 N N . ALA A 1 145 ? -11.874 8.328 -15.449 1.00 86.94 145 ALA A N 1
ATOM 1181 C CA . ALA A 1 145 ? -13.178 8.083 -14.854 1.00 86.94 145 ALA A CA 1
ATOM 1182 C C . ALA A 1 145 ? -14.155 9.240 -15.099 1.00 86.94 145 ALA A C 1
ATOM 1184 O O . ALA A 1 145 ? -15.282 8.999 -15.527 1.00 86.94 145 ALA A O 1
ATOM 1185 N N . THR A 1 146 ? -13.700 10.494 -14.989 1.00 85.12 146 THR A N 1
ATOM 1186 C CA . THR A 1 146 ? -14.542 11.678 -15.245 1.00 85.12 146 THR A CA 1
ATOM 1187 C C . THR A 1 146 ? -15.071 11.717 -16.681 1.00 85.12 146 THR A C 1
ATOM 1189 O O . THR A 1 146 ? -16.187 12.169 -16.920 1.00 85.12 146 THR A O 1
ATOM 1192 N N . ILE A 1 147 ? -14.292 11.225 -17.650 1.00 89.50 147 ILE A N 1
ATOM 1193 C CA . ILE A 1 147 ? -14.693 11.158 -19.066 1.00 89.50 147 ILE A CA 1
ATOM 1194 C C . ILE A 1 147 ? -15.310 9.805 -19.464 1.00 89.50 147 ILE A C 1
ATOM 1196 O O . ILE A 1 147 ? -15.429 9.520 -20.656 1.00 89.50 147 ILE A O 1
ATOM 1200 N N . GLY A 1 148 ? -15.653 8.950 -18.495 1.00 87.31 148 GLY A N 1
ATOM 1201 C CA . GLY A 1 148 ? -16.314 7.662 -18.731 1.00 87.31 148 GLY A CA 1
ATOM 1202 C C . GLY A 1 148 ? -15.461 6.619 -19.463 1.00 87.31 148 GLY A C 1
ATOM 1203 O O . GLY A 1 148 ? -16.004 5.704 -20.073 1.00 87.31 148 GLY A O 1
ATOM 1204 N N . ARG A 1 149 ? -14.127 6.748 -19.446 1.00 88.19 149 ARG A N 1
ATOM 1205 C CA . ARG A 1 149 ? -13.191 5.819 -20.115 1.00 88.19 149 ARG A CA 1
ATOM 1206 C C . ARG A 1 149 ? -12.598 4.752 -19.195 1.00 88.19 149 ARG A C 1
ATOM 1208 O O . ARG A 1 149 ? -11.831 3.916 -19.668 1.00 88.19 149 ARG A O 1
ATOM 1215 N N . ARG A 1 150 ? -12.869 4.820 -17.893 1.00 88.44 150 ARG A N 1
ATOM 1216 C CA . ARG A 1 150 ? -12.367 3.888 -16.878 1.00 88.44 150 ARG A CA 1
ATOM 1217 C C . ARG A 1 150 ? -13.293 3.903 -15.673 1.00 88.44 150 ARG A C 1
ATOM 1219 O O . ARG A 1 150 ? -13.789 4.967 -15.328 1.00 88.44 150 ARG A O 1
ATOM 1226 N N . VAL A 1 151 ? -13.507 2.753 -15.050 1.00 90.31 151 VAL A N 1
ATOM 1227 C CA . VAL A 1 151 ? -14.327 2.653 -13.833 1.00 90.31 151 VAL A CA 1
ATOM 1228 C C . VAL A 1 151 ? -13.446 2.374 -12.623 1.00 90.31 151 VAL A C 1
ATOM 1230 O O . VAL A 1 151 ? -13.569 3.079 -11.628 1.00 90.31 151 VAL A O 1
ATOM 1233 N N . ASP A 1 152 ? -12.493 1.450 -12.753 1.00 93.38 152 ASP A N 1
ATOM 1234 C CA . ASP A 1 152 ? -11.664 0.977 -11.643 1.00 93.38 152 ASP A CA 1
ATOM 1235 C C . ASP A 1 152 ? -10.177 1.319 -11.813 1.00 93.38 152 ASP A C 1
ATOM 1237 O O . ASP A 1 152 ? -9.702 1.680 -12.901 1.00 93.38 152 ASP A O 1
ATOM 1241 N N . MET A 1 153 ? -9.423 1.222 -10.715 1.00 91.62 153 MET A N 1
ATOM 1242 C CA . MET A 1 153 ? -7.966 1.351 -10.754 1.00 91.62 153 MET A CA 1
ATOM 1243 C C . MET A 1 153 ? -7.349 0.288 -11.686 1.00 91.62 153 MET A C 1
ATOM 1245 O O . MET A 1 153 ? -7.852 -0.833 -11.756 1.00 91.62 153 MET A O 1
ATOM 1249 N N . PRO A 1 154 ? -6.241 0.586 -12.399 1.00 90.31 154 PRO A N 1
ATOM 1250 C CA . PRO A 1 154 ? -5.632 -0.366 -13.334 1.00 90.31 154 PRO A CA 1
ATOM 1251 C C . PRO A 1 154 ? -5.309 -1.734 -12.729 1.00 90.31 154 PRO A C 1
ATOM 1253 O O . PRO A 1 154 ? -5.463 -2.742 -13.410 1.00 90.31 154 PRO A O 1
ATOM 1256 N N . GLY A 1 155 ? -4.897 -1.779 -11.458 1.00 92.50 155 GLY A N 1
ATOM 1257 C CA . GLY A 1 155 ? -4.610 -3.041 -10.777 1.00 92.50 155 GLY A CA 1
ATOM 1258 C C . GLY A 1 155 ? -5.851 -3.924 -10.647 1.00 92.50 155 GLY A C 1
ATOM 1259 O O . GLY A 1 155 ? -5.769 -5.132 -10.837 1.00 92.50 155 GLY A O 1
ATOM 1260 N N . VAL A 1 156 ? -7.014 -3.316 -10.412 1.00 94.94 156 VAL A N 1
ATOM 1261 C CA . VAL A 1 156 ? -8.299 -4.015 -10.319 1.00 94.94 156 VAL A CA 1
ATOM 1262 C C . VAL A 1 156 ? -8.718 -4.579 -11.675 1.00 94.94 156 VAL A C 1
ATOM 1264 O O . VAL A 1 156 ? -9.066 -5.749 -11.760 1.00 94.94 156 VAL A O 1
ATOM 1267 N N . GLU A 1 157 ? -8.594 -3.800 -12.756 1.00 92.75 157 GLU A N 1
ATOM 1268 C CA . GLU A 1 157 ? -8.892 -4.285 -14.115 1.00 92.75 157 GLU A CA 1
ATOM 1269 C C . GLU A 1 157 ? -8.026 -5.497 -14.502 1.00 92.75 157 GLU A C 1
ATOM 1271 O O . GLU A 1 157 ? -8.503 -6.430 -15.150 1.00 92.75 157 GLU A O 1
ATOM 1276 N N . VAL A 1 158 ? -6.745 -5.491 -14.106 1.00 92.38 158 VAL A N 1
ATOM 1277 C CA . VAL A 1 158 ? -5.836 -6.623 -14.330 1.00 92.38 158 VAL A CA 1
ATOM 1278 C C . VAL A 1 158 ? -6.312 -7.850 -13.556 1.00 92.38 158 VAL A C 1
ATOM 1280 O O . VAL A 1 158 ? -6.428 -8.918 -14.156 1.00 92.38 158 VAL A O 1
ATOM 1283 N N . LEU A 1 159 ? -6.632 -7.708 -12.268 1.00 95.56 159 LEU A N 1
ATOM 1284 C CA . LEU A 1 159 ? -7.123 -8.808 -11.431 1.00 95.56 159 LEU A CA 1
ATOM 1285 C C . LEU A 1 159 ? -8.467 -9.370 -11.930 1.00 95.56 159 LEU A C 1
ATOM 1287 O O . LEU A 1 159 ? -8.623 -10.587 -12.036 1.00 95.56 159 LEU A O 1
ATOM 1291 N N . ASP A 1 160 ? -9.392 -8.509 -12.354 1.00 95.50 160 ASP A N 1
ATOM 1292 C CA . ASP A 1 160 ? -10.672 -8.920 -12.941 1.00 95.50 160 ASP A CA 1
ATOM 1293 C C . ASP A 1 160 ? -10.487 -9.703 -14.241 1.00 95.50 160 ASP A C 1
ATOM 1295 O O . ASP A 1 160 ? -11.172 -10.702 -14.471 1.00 95.50 160 ASP A O 1
ATOM 1299 N N . SER A 1 161 ? -9.536 -9.290 -15.089 1.00 93.88 161 SER A N 1
ATOM 1300 C CA . SER A 1 161 ? -9.276 -9.956 -16.374 1.00 93.88 161 SER A CA 1
ATOM 1301 C C . SER A 1 161 ? -8.843 -11.419 -16.225 1.00 93.88 161 SER A C 1
ATOM 1303 O O . SER A 1 161 ? -9.012 -12.214 -17.151 1.00 93.88 161 SER A O 1
ATOM 1305 N N . ILE A 1 162 ? -8.318 -11.779 -15.051 1.00 94.69 162 ILE A N 1
ATOM 1306 C CA . ILE A 1 162 ? -7.899 -13.137 -14.690 1.00 94.69 162 ILE A CA 1
ATOM 1307 C C . ILE A 1 162 ? -8.829 -13.791 -13.654 1.00 94.69 162 ILE A C 1
ATOM 1309 O O . ILE A 1 162 ? -8.526 -14.879 -13.167 1.00 94.69 162 ILE A O 1
ATOM 1313 N N . GLY A 1 163 ? -9.963 -13.160 -13.335 1.00 95.62 163 GLY A N 1
ATOM 1314 C CA . GLY A 1 163 ? -10.981 -13.699 -12.434 1.00 95.62 163 GLY A CA 1
ATOM 1315 C C . GLY A 1 163 ? -10.561 -13.762 -10.964 1.00 95.62 163 GLY A C 1
ATOM 1316 O O . GLY A 1 163 ? -11.019 -14.653 -10.248 1.00 95.62 163 GLY A O 1
ATOM 1317 N N . VAL A 1 164 ? -9.685 -12.858 -10.515 1.00 96.69 164 VAL A N 1
ATOM 1318 C CA . VAL A 1 164 ? -9.240 -12.772 -9.118 1.00 96.69 164 VAL A CA 1
ATOM 1319 C C . VAL A 1 164 ? -9.987 -11.629 -8.418 1.00 96.69 164 VAL A C 1
ATOM 1321 O O . VAL A 1 164 ? -9.683 -10.470 -8.688 1.00 96.69 164 VAL A O 1
ATOM 1324 N N . PRO A 1 165 ? -10.953 -11.924 -7.529 1.00 95.06 165 PRO A N 1
ATOM 1325 C CA . PRO A 1 165 ? -11.684 -10.892 -6.800 1.00 95.06 165 PRO A CA 1
ATOM 1326 C C . PRO A 1 165 ? -10.852 -10.310 -5.651 1.00 95.06 165 PRO A C 1
ATOM 1328 O O . PRO A 1 165 ? -9.952 -10.966 -5.117 1.00 95.06 165 PRO A O 1
ATOM 1331 N N . LEU A 1 166 ? -11.203 -9.094 -5.239 1.00 95.12 166 LEU A N 1
ATOM 1332 C CA . LEU A 1 166 ? -10.689 -8.469 -4.024 1.00 95.12 166 LEU A CA 1
ATOM 1333 C C . LEU A 1 166 ? -11.444 -8.986 -2.790 1.00 95.12 166 LEU A C 1
ATOM 1335 O O . LEU A 1 166 ? -12.590 -9.424 -2.874 1.00 95.12 166 LEU A O 1
ATOM 1339 N N . LEU A 1 167 ? -10.837 -8.856 -1.614 1.00 93.50 167 LEU A N 1
ATOM 1340 C CA . LEU A 1 167 ? -11.438 -9.184 -0.324 1.00 93.50 167 LEU A CA 1
ATOM 1341 C C . LEU A 1 167 ? -12.708 -8.364 -0.087 1.00 93.50 167 LEU A C 1
ATOM 1343 O O . LEU A 1 167 ? -13.702 -8.901 0.397 1.00 93.50 167 LEU A O 1
ATOM 1347 N N . ALA A 1 168 ? -12.697 -7.087 -0.475 1.00 93.69 168 ALA A N 1
ATOM 1348 C CA . ALA A 1 168 ? -13.868 -6.220 -0.398 1.00 93.69 168 ALA A CA 1
ATOM 1349 C C . ALA A 1 168 ? -15.052 -6.751 -1.231 1.00 93.69 168 ALA A C 1
ATOM 1351 O O . ALA A 1 168 ? -16.198 -6.591 -0.815 1.00 93.69 168 ALA A O 1
ATOM 1352 N N . ASP A 1 169 ? -14.791 -7.451 -2.345 1.00 94.56 169 ASP A N 1
ATOM 1353 C CA . ASP A 1 169 ? -15.832 -8.016 -3.217 1.00 94.56 169 ASP A CA 1
ATOM 1354 C C . ASP A 1 169 ? -16.556 -9.217 -2.570 1.00 94.56 169 ASP A C 1
ATOM 1356 O O . ASP A 1 169 ? -17.596 -9.657 -3.061 1.00 94.56 169 ASP A O 1
ATOM 1360 N N . ALA A 1 170 ? -16.036 -9.757 -1.458 1.00 94.25 170 ALA A N 1
ATOM 1361 C CA . ALA A 1 170 ? -16.707 -10.802 -0.680 1.00 94.25 170 ALA A CA 1
ATOM 1362 C C . ALA A 1 170 ? -17.912 -10.277 0.125 1.00 94.25 170 ALA A C 1
ATOM 1364 O O . ALA A 1 170 ? -18.699 -11.071 0.643 1.00 94.25 170 ALA A O 1
ATOM 1365 N N . TYR A 1 171 ? -18.056 -8.955 0.234 1.00 95.31 171 TYR A N 1
ATOM 1366 C CA . TYR A 1 171 ? -19.134 -8.284 0.949 1.00 95.31 171 TYR A CA 1
ATOM 1367 C C . TYR A 1 171 ? -20.109 -7.652 -0.048 1.00 95.31 171 TYR A C 1
ATOM 1369 O O . TYR A 1 171 ? -19.726 -7.227 -1.138 1.00 95.31 171 TYR A O 1
ATOM 1377 N N . ALA A 1 172 ? -21.388 -7.554 0.318 1.00 94.75 172 ALA A N 1
ATOM 1378 C CA . ALA A 1 172 ? -22.343 -6.823 -0.509 1.00 94.75 172 ALA A CA 1
ATOM 1379 C C . ALA A 1 172 ? -21.977 -5.329 -0.565 1.00 94.75 172 ALA A C 1
ATOM 1381 O O . ALA A 1 172 ? -21.420 -4.779 0.383 1.00 94.75 172 ALA A O 1
ATOM 1382 N N . HIS A 1 173 ? -22.350 -4.647 -1.651 1.00 90.31 173 HIS A N 1
ATOM 1383 C CA . HIS A 1 173 ? -21.975 -3.246 -1.894 1.00 90.31 173 HIS A CA 1
ATOM 1384 C C . HIS A 1 173 ? -22.341 -2.279 -0.751 1.00 90.31 173 HIS A C 1
ATOM 1386 O O . HIS A 1 173 ? -21.667 -1.282 -0.523 1.00 90.31 173 HIS A O 1
ATOM 1392 N N . ASN A 1 174 ? -23.423 -2.569 -0.027 1.00 92.81 174 ASN A N 1
ATOM 1393 C CA . ASN A 1 174 ? -23.914 -1.787 1.108 1.00 92.81 174 ASN A CA 1
ATOM 1394 C C . ASN A 1 174 ? -23.426 -2.301 2.476 1.00 92.81 174 ASN A C 1
ATOM 1396 O O . ASN A 1 174 ? -23.870 -1.789 3.501 1.00 92.81 174 ASN A O 1
ATOM 1400 N N . GLU A 1 175 ? -22.571 -3.323 2.492 1.00 96.31 175 GLU A N 1
ATOM 1401 C CA . GLU A 1 175 ? -21.980 -3.926 3.691 1.00 96.31 175 GLU A CA 1
ATOM 1402 C C . GLU A 1 175 ? -20.473 -3.660 3.799 1.00 96.31 175 GLU A C 1
ATOM 1404 O O . GLU A 1 175 ? -19.844 -4.075 4.773 1.00 96.31 175 GLU A O 1
ATOM 1409 N N . HIS A 1 176 ? -19.876 -2.956 2.835 1.00 94.31 176 HIS A N 1
ATOM 1410 C CA . HIS A 1 176 ? -18.464 -2.605 2.875 1.00 94.31 176 HIS A CA 1
ATOM 1411 C C . HIS A 1 176 ? -18.220 -1.115 2.647 1.00 94.31 176 HIS A C 1
ATOM 1413 O O . HIS A 1 176 ? -18.941 -0.441 1.912 1.00 94.31 176 HIS A O 1
ATOM 1419 N N . GLN A 1 177 ? -17.146 -0.605 3.239 1.00 92.81 177 GLN A N 1
ATOM 1420 C CA . GLN A 1 177 ? -16.710 0.774 3.077 1.00 92.81 177 GLN A CA 1
ATOM 1421 C C . GLN A 1 177 ? -15.177 0.850 3.010 1.00 92.81 177 GLN A C 1
ATOM 1423 O O . GLN A 1 177 ? -14.538 1.243 3.987 1.00 92.81 177 GLN A O 1
ATOM 1428 N N . PRO A 1 178 ? -14.569 0.482 1.866 1.00 87.62 178 PRO A N 1
ATOM 1429 C CA . PRO A 1 178 ? -13.158 0.750 1.632 1.00 87.62 178 PRO A CA 1
ATOM 1430 C C . PRO A 1 178 ? -12.943 2.252 1.453 1.00 87.62 178 PRO A C 1
ATOM 1432 O O . PRO A 1 178 ? -13.844 2.941 0.967 1.00 87.62 178 PRO A O 1
ATOM 1435 N N . THR A 1 179 ? -11.781 2.778 1.832 1.00 83.38 179 THR A N 1
ATOM 1436 C CA . THR A 1 179 ? -11.411 4.177 1.556 1.00 83.38 179 THR A CA 1
ATOM 1437 C C . THR A 1 179 ? -10.610 4.302 0.254 1.00 83.38 179 THR A C 1
ATOM 1439 O O . THR A 1 179 ? -10.778 3.501 -0.664 1.00 83.38 179 THR A O 1
ATOM 1442 N N . PHE A 1 180 ? -9.769 5.332 0.138 1.00 85.06 180 PHE A N 1
ATOM 1443 C CA . PHE A 1 180 ? -8.778 5.422 -0.925 1.00 85.06 180 PHE A CA 1
ATOM 1444 C C . PHE A 1 180 ? -7.753 4.299 -0.783 1.00 85.06 180 PHE A C 1
ATOM 1446 O O . PHE A 1 180 ? -7.033 4.255 0.204 1.00 85.06 180 PHE A O 1
ATOM 1453 N N . SER A 1 181 ? -7.698 3.414 -1.775 1.00 87.06 181 SER A N 1
ATOM 1454 C CA . SER A 1 181 ? -6.804 2.254 -1.813 1.00 87.06 181 SER A CA 1
ATOM 1455 C C . SER A 1 181 ? -6.208 2.103 -3.209 1.00 87.06 181 SER A C 1
ATOM 1457 O O . SER A 1 181 ? -6.801 2.545 -4.196 1.00 87.06 181 SER A O 1
ATOM 1459 N N . LEU A 1 182 ? -5.037 1.474 -3.333 1.00 87.12 182 LEU A N 1
ATOM 1460 C CA . LEU A 1 182 ? -4.436 1.196 -4.648 1.00 87.12 182 LEU A CA 1
ATOM 1461 C C . LEU A 1 182 ? -5.338 0.311 -5.520 1.00 87.12 182 LEU A C 1
ATOM 1463 O O . LEU A 1 182 ? -5.339 0.432 -6.746 1.00 87.12 182 LEU A O 1
ATOM 1467 N N . PHE A 1 183 ? -6.143 -0.538 -4.880 1.00 91.94 183 PHE A N 1
ATOM 1468 C CA . PHE A 1 183 ? -7.082 -1.454 -5.521 1.00 91.94 183 PHE A CA 1
ATOM 1469 C C . PHE A 1 183 ? -8.527 -0.967 -5.397 1.00 91.94 183 PHE A C 1
ATOM 1471 O O . PHE A 1 183 ? -9.439 -1.713 -5.058 1.00 91.94 183 PHE A O 1
ATOM 1478 N N . GLN A 1 184 ? -8.747 0.316 -5.680 1.00 90.94 184 GLN A N 1
ATOM 1479 C CA . GLN A 1 184 ? -10.062 0.932 -5.553 1.00 90.94 184 GLN A CA 1
ATOM 1480 C C . GLN A 1 184 ? -11.020 0.548 -6.694 1.00 90.94 184 GLN A C 1
ATOM 1482 O O . GLN A 1 184 ? -10.713 0.718 -7.881 1.00 90.94 184 GLN A O 1
ATOM 1487 N N . ARG A 1 185 ? -12.225 0.125 -6.294 1.00 91.75 185 ARG A N 1
ATOM 1488 C CA . ARG A 1 185 ? -13.426 0.015 -7.133 1.00 91.75 185 ARG A CA 1
ATOM 1489 C C . ARG A 1 185 ? -14.100 1.385 -7.262 1.00 91.75 185 ARG A C 1
ATOM 1491 O O . ARG A 1 185 ? -14.537 1.943 -6.255 1.00 91.75 185 ARG A O 1
ATOM 1498 N N . GLY A 1 186 ? -14.222 1.920 -8.476 1.00 90.00 186 GLY A N 1
ATOM 1499 C CA . GLY A 1 186 ? -14.873 3.209 -8.735 1.00 90.00 186 GLY A CA 1
ATOM 1500 C C . GLY A 1 186 ? -14.110 4.434 -8.199 1.00 90.00 186 GLY A C 1
ATOM 1501 O O . GLY A 1 186 ? -13.300 4.328 -7.285 1.00 90.00 186 GLY A O 1
ATOM 1502 N N . PRO A 1 187 ? -14.325 5.648 -8.733 1.00 87.44 187 PRO A N 1
ATOM 1503 C CA . PRO A 1 187 ? -13.722 6.871 -8.194 1.00 87.44 187 PRO A CA 1
ATOM 1504 C C . PRO A 1 187 ? -14.460 7.393 -6.945 1.00 87.44 187 PRO A C 1
ATOM 1506 O O . PRO A 1 187 ? -15.677 7.570 -6.946 1.00 87.44 187 PRO A O 1
ATOM 1509 N N . ARG A 1 188 ? -13.718 7.763 -5.894 1.00 87.06 188 ARG A N 1
ATOM 1510 C CA . ARG A 1 188 ? -14.263 8.376 -4.662 1.00 87.06 188 ARG A CA 1
ATOM 1511 C C . ARG A 1 188 ? -14.364 9.908 -4.711 1.00 87.06 188 ARG A C 1
ATOM 1513 O O . ARG A 1 188 ? -13.737 10.612 -3.922 1.00 87.06 188 ARG A O 1
ATOM 1520 N N . TYR A 1 189 ? -15.154 10.452 -5.640 1.00 83.75 189 TYR A N 1
ATOM 1521 C CA . TYR A 1 189 ? -15.313 11.914 -5.770 1.00 83.75 189 TYR A CA 1
ATOM 1522 C C . TYR A 1 189 ? -15.896 12.580 -4.516 1.00 83.75 189 TYR A C 1
ATOM 1524 O O . TYR A 1 189 ? -15.483 13.681 -4.161 1.00 83.75 189 TYR A O 1
ATOM 1532 N N . VAL A 1 190 ? -16.816 11.903 -3.821 1.00 84.06 190 VAL A N 1
ATOM 1533 C CA . VAL A 1 190 ? -17.443 12.428 -2.596 1.00 84.06 190 VAL A CA 1
ATOM 1534 C C . VAL A 1 190 ? -16.415 12.608 -1.481 1.00 84.06 190 VAL A C 1
ATOM 1536 O O . VAL A 1 190 ? -16.444 13.627 -0.798 1.00 84.06 190 VAL A O 1
ATOM 1539 N N . THR A 1 191 ? -15.473 11.676 -1.320 1.00 83.00 191 THR A N 1
ATOM 1540 C CA . THR A 1 191 ? -14.423 11.805 -0.302 1.00 83.00 191 THR A CA 1
ATOM 1541 C C . THR A 1 191 ? -13.511 12.995 -0.609 1.00 83.00 191 THR A C 1
ATOM 1543 O O . THR A 1 191 ? -13.199 13.759 0.299 1.00 83.00 191 THR A O 1
ATOM 1546 N N . PHE A 1 192 ? -13.157 13.238 -1.881 1.00 79.81 192 PHE A N 1
ATOM 1547 C CA . PHE A 1 192 ? -12.437 14.462 -2.269 1.00 79.81 192 PHE A CA 1
ATOM 1548 C C . PHE A 1 192 ? -13.233 15.728 -1.964 1.00 79.81 192 PHE A C 1
ATOM 1550 O O . PHE A 1 192 ? -12.682 16.672 -1.404 1.00 79.81 192 PHE A O 1
ATOM 1557 N N . GLN A 1 193 ? -14.522 15.748 -2.310 1.00 78.75 193 GLN A N 1
ATOM 1558 C CA . GLN A 1 193 ? -15.392 16.884 -2.026 1.00 78.75 193 GLN A CA 1
ATOM 1559 C C . GLN A 1 193 ? -15.458 17.161 -0.521 1.00 78.75 193 GLN A C 1
ATOM 1561 O O . GLN A 1 193 ? -15.263 18.299 -0.116 1.00 78.75 193 GLN A O 1
ATOM 1566 N N . LYS A 1 194 ? -15.663 16.137 0.315 1.00 82.62 194 LYS A N 1
ATOM 1567 C CA . LYS A 1 194 ? -15.704 16.283 1.776 1.00 82.62 194 LYS A CA 1
ATOM 1568 C C . LYS A 1 194 ? -14.359 16.707 2.361 1.00 82.62 194 LYS A C 1
ATOM 1570 O O . LYS A 1 194 ? -14.327 17.572 3.231 1.00 82.62 194 LYS A O 1
ATOM 1575 N N . ALA A 1 195 ? -13.255 16.128 1.885 1.00 80.88 195 ALA A N 1
ATOM 1576 C CA . ALA A 1 195 ? -11.906 16.526 2.289 1.00 80.88 195 ALA A CA 1
ATOM 1577 C C . ALA A 1 195 ? -11.667 18.008 1.970 1.00 80.88 195 ALA A C 1
ATOM 1579 O O . ALA A 1 195 ? -11.156 18.754 2.805 1.00 80.88 195 ALA A O 1
ATOM 1580 N N . PHE A 1 196 ? -12.122 18.448 0.793 1.00 76.00 196 PHE A N 1
ATOM 1581 C CA . PHE A 1 196 ? -12.118 19.844 0.392 1.00 76.00 196 PHE A CA 1
ATOM 1582 C C . PHE A 1 196 ? -13.023 20.669 1.330 1.00 76.00 196 PHE A C 1
ATOM 1584 O O . PHE A 1 196 ? -12.531 21.512 2.065 1.00 76.00 196 PHE A O 1
ATOM 1591 N N . GLU A 1 197 ? -14.323 20.413 1.417 1.00 77.44 197 GLU A N 1
ATOM 1592 C CA . GLU A 1 197 ? -15.254 21.171 2.275 1.00 77.44 197 GLU A CA 1
ATOM 1593 C C . GLU A 1 197 ? -14.775 21.314 3.730 1.00 77.44 197 GLU A C 1
ATOM 1595 O O . GLU A 1 197 ? -14.845 22.402 4.308 1.00 77.44 197 GLU A O 1
ATOM 1600 N N . ASN A 1 198 ? -14.218 20.246 4.306 1.00 74.00 198 ASN A N 1
ATOM 1601 C CA . ASN A 1 198 ? -13.679 20.254 5.664 1.00 74.00 198 ASN A CA 1
ATOM 1602 C C . ASN A 1 198 ? -12.397 21.090 5.805 1.00 74.00 198 ASN A C 1
ATOM 1604 O O . ASN A 1 198 ? -12.153 21.645 6.880 1.00 74.00 198 ASN A O 1
ATOM 1608 N N . LYS A 1 199 ? -11.608 21.217 4.734 1.00 66.94 199 LYS A N 1
ATOM 1609 C CA . LYS A 1 199 ? -10.396 22.043 4.671 1.00 66.94 199 LYS A CA 1
ATOM 1610 C C . LYS A 1 199 ? -10.690 23.507 4.308 1.00 66.94 199 LYS A C 1
ATOM 1612 O O . LYS A 1 199 ? -10.122 24.422 4.905 1.00 66.94 199 LYS A O 1
ATOM 1617 N N . PHE A 1 200 ? -11.613 23.759 3.380 1.00 60.03 200 PHE A N 1
ATOM 1618 C CA . PHE A 1 200 ? -11.856 25.057 2.737 1.00 60.03 200 PHE A CA 1
ATOM 1619 C C . PHE A 1 200 ? -12.836 25.972 3.481 1.00 60.03 200 PHE A C 1
ATOM 1621 O O . PHE A 1 200 ? -13.607 26.720 2.886 1.00 60.03 200 PHE A O 1
ATOM 1628 N N . LYS A 1 201 ? -12.668 26.087 4.801 1.00 58.53 201 LYS A N 1
ATOM 1629 C CA . LYS A 1 201 ? -13.059 27.309 5.531 1.00 58.53 201 LYS A CA 1
ATOM 1630 C C . LYS A 1 201 ? -12.115 28.509 5.224 1.00 58.53 201 LYS A C 1
ATOM 1632 O O . LYS A 1 201 ? -12.017 29.422 6.041 1.00 58.53 201 LYS A O 1
ATOM 1637 N N . ARG A 1 202 ? -11.397 28.518 4.083 1.00 51.12 202 ARG A N 1
ATOM 1638 C CA . ARG A 1 202 ? -10.390 29.518 3.629 1.00 51.12 202 ARG A CA 1
ATOM 1639 C C . ARG A 1 202 ? -10.543 29.844 2.121 1.00 51.12 202 ARG A C 1
ATOM 1641 O O . ARG A 1 202 ? -11.296 29.167 1.431 1.00 51.12 202 ARG A O 1
ATOM 1648 N N . ALA A 1 203 ? -9.908 30.921 1.630 1.00 47.28 203 ALA A N 1
ATOM 1649 C CA . ALA A 1 203 ? -10.270 31.628 0.387 1.00 47.28 203 ALA A CA 1
ATOM 1650 C C . ALA A 1 203 ? -9.766 30.991 -0.941 1.00 47.28 203 ALA A C 1
ATOM 1652 O O . ALA A 1 203 ? -8.750 30.303 -0.951 1.00 47.28 203 ALA A O 1
ATOM 1653 N N . PRO A 1 204 ? -10.405 31.274 -2.105 1.00 43.31 204 PRO A N 1
ATOM 1654 C CA . PRO A 1 204 ? -10.148 30.553 -3.362 1.00 43.31 204 PRO A CA 1
ATOM 1655 C C . PRO A 1 204 ? -8.789 30.776 -4.045 1.00 43.31 204 PRO A C 1
ATOM 1657 O O . PRO A 1 204 ? -8.393 29.979 -4.891 1.00 43.31 204 PRO A O 1
ATOM 1660 N N . LYS A 1 205 ? -8.088 31.871 -3.730 1.00 46.38 205 LYS A N 1
ATOM 1661 C CA . LYS A 1 205 ? -6.784 32.197 -4.333 1.00 46.38 205 LYS A CA 1
ATOM 1662 C C . LYS A 1 205 ? -5.673 31.266 -3.831 1.00 46.38 205 LYS A C 1
ATOM 1664 O O . LYS A 1 205 ? -4.761 30.963 -4.590 1.00 46.38 205 LYS A O 1
ATOM 1669 N N . ASP A 1 206 ? -5.814 30.759 -2.608 1.00 47.84 206 ASP A N 1
ATOM 1670 C CA . ASP A 1 206 ? -4.847 29.856 -1.984 1.00 47.84 206 ASP A CA 1
ATOM 1671 C C . ASP A 1 206 ? -4.866 28.466 -2.660 1.00 47.84 206 ASP A C 1
ATOM 1673 O O . ASP A 1 206 ? -3.823 27.848 -2.821 1.00 47.84 206 ASP A O 1
ATOM 1677 N N . ILE A 1 207 ? -6.013 28.041 -3.214 1.00 48.16 207 ILE A N 1
ATOM 1678 C CA . ILE A 1 207 ? -6.216 26.743 -3.895 1.00 48.16 207 ILE A CA 1
ATOM 1679 C C . ILE A 1 207 ? -5.262 26.531 -5.085 1.00 48.16 207 ILE A C 1
ATOM 1681 O O . ILE A 1 207 ? -4.779 25.421 -5.320 1.00 48.16 207 ILE A O 1
ATOM 1685 N N . PHE A 1 208 ? -5.042 27.573 -5.895 1.00 44.00 208 PHE A N 1
ATOM 1686 C CA . PHE A 1 208 ? -4.342 27.437 -7.177 1.00 44.00 208 PHE A CA 1
ATOM 1687 C C . PHE A 1 208 ? -2.818 27.397 -6.995 1.00 44.00 208 PHE A C 1
ATOM 1689 O O . PHE A 1 208 ? -2.139 26.606 -7.650 1.00 44.00 208 PHE A O 1
ATOM 1696 N N . ASP A 1 209 ? -2.301 28.176 -6.044 1.00 40.66 209 ASP A N 1
ATOM 1697 C CA . ASP A 1 209 ? -0.890 28.142 -5.647 1.00 40.66 209 ASP A CA 1
ATOM 1698 C C . ASP A 1 209 ? -0.565 26.833 -4.880 1.00 40.66 209 ASP A C 1
ATOM 1700 O O . ASP A 1 209 ? 0.518 26.255 -5.022 1.00 40.66 209 ASP A O 1
ATOM 1704 N N . GLU A 1 210 ? -1.536 26.280 -4.147 1.00 44.44 210 GLU A N 1
ATOM 1705 C CA . GLU A 1 210 ? -1.419 25.071 -3.317 1.00 44.44 210 GLU A CA 1
ATOM 1706 C C . GLU A 1 210 ? -1.441 23.750 -4.118 1.00 44.44 210 GLU A C 1
ATOM 1708 O O . GLU A 1 210 ? -0.687 22.817 -3.821 1.00 44.44 210 GLU A O 1
ATOM 1713 N N . TRP A 1 211 ? -2.217 23.676 -5.208 1.00 39.88 211 TRP A N 1
ATOM 1714 C CA . TRP A 1 211 ? -2.176 22.535 -6.139 1.00 39.88 211 TRP A CA 1
ATOM 1715 C C . TRP A 1 211 ? -0.802 22.416 -6.824 1.00 39.88 211 TRP A C 1
ATOM 1717 O O . TRP A 1 211 ? -0.291 21.313 -7.024 1.00 39.88 211 TRP A O 1
ATOM 1727 N N . THR A 1 212 ? -0.149 23.541 -7.125 1.00 38.00 212 THR A N 1
ATOM 1728 C CA . THR A 1 212 ? 1.191 23.534 -7.737 1.00 38.00 212 THR A CA 1
ATOM 1729 C C . THR A 1 212 ? 2.333 23.221 -6.766 1.00 38.00 212 THR A C 1
ATOM 1731 O O . THR A 1 212 ? 3.413 22.836 -7.215 1.00 38.00 212 THR A O 1
ATOM 1734 N N . THR A 1 213 ? 2.110 23.341 -5.452 1.00 39.00 213 THR A N 1
ATOM 1735 C CA . THR A 1 213 ? 3.145 23.172 -4.414 1.00 39.00 213 THR A CA 1
ATOM 1736 C C . THR A 1 213 ? 3.079 21.829 -3.677 1.00 39.00 213 THR A C 1
ATOM 1738 O O . THR A 1 213 ? 4.092 21.401 -3.135 1.00 39.00 213 THR A O 1
ATOM 1741 N N . GLY A 1 214 ? 1.955 21.102 -3.714 1.00 38.66 214 GLY A N 1
ATOM 1742 C CA . GLY A 1 214 ? 1.900 19.654 -3.441 1.00 38.66 214 GLY A CA 1
ATOM 1743 C C . GLY A 1 214 ? 2.074 19.190 -1.984 1.00 38.66 214 GLY A C 1
ATOM 1744 O O . GLY A 1 214 ? 2.021 17.986 -1.737 1.00 38.66 214 GLY A O 1
ATOM 1745 N N . PHE A 1 215 ? 2.253 20.094 -1.016 1.00 38.22 215 PHE A N 1
ATOM 1746 C CA . PHE A 1 215 ? 2.536 19.720 0.378 1.00 38.22 215 PHE A CA 1
ATOM 1747 C C . PHE A 1 215 ? 1.285 19.492 1.253 1.00 38.22 215 PHE A C 1
ATOM 1749 O O . PHE A 1 215 ? 1.341 18.638 2.131 1.00 38.22 215 PHE A O 1
ATOM 1756 N N . GLU A 1 216 ? 0.142 20.150 1.003 1.00 42.88 216 GLU A N 1
ATOM 1757 C CA . GLU A 1 216 ? -1.006 20.120 1.942 1.00 42.88 216 GLU A CA 1
ATOM 1758 C C . GLU A 1 216 ? -2.244 19.323 1.474 1.00 42.88 216 GLU A C 1
ATOM 1760 O O . GLU A 1 216 ? -3.151 19.063 2.266 1.00 42.88 216 GLU A O 1
ATOM 1765 N N . LEU A 1 217 ? -2.315 18.883 0.211 1.00 45.22 217 LEU A N 1
ATOM 1766 C CA . LEU A 1 217 ? -3.305 17.871 -0.219 1.00 45.22 217 LEU A CA 1
ATOM 1767 C C . LEU A 1 217 ? -3.015 16.493 0.407 1.00 45.22 217 LEU A C 1
ATOM 1769 O O . LEU A 1 217 ? -3.910 15.653 0.470 1.00 45.22 217 LEU A O 1
ATOM 1773 N N . ARG A 1 218 ? -1.785 16.298 0.909 1.00 51.53 218 ARG A N 1
ATOM 1774 C CA . ARG A 1 218 ? -1.293 15.047 1.495 1.00 51.53 218 ARG A CA 1
ATOM 1775 C C . ARG A 1 218 ? -1.987 14.646 2.798 1.00 51.53 218 ARG A C 1
ATOM 1777 O O . ARG A 1 218 ? -2.226 13.463 2.945 1.00 51.53 218 ARG A O 1
ATOM 1784 N N . SER A 1 219 ? -2.372 15.568 3.688 1.00 59.28 219 SER A N 1
ATOM 1785 C CA . SER A 1 219 ? -3.014 15.189 4.967 1.00 59.28 219 SER A CA 1
ATOM 1786 C C . SER A 1 219 ? -4.548 15.156 4.908 1.00 59.28 219 SER A C 1
ATOM 1788 O O . SER A 1 219 ? -5.186 14.323 5.543 1.00 59.28 219 SER A O 1
ATOM 1790 N N . SER A 1 220 ? -5.170 16.014 4.091 1.00 70.62 220 SER A N 1
ATOM 1791 C CA . SER A 1 220 ? -6.635 16.194 4.107 1.00 70.62 220 SER A CA 1
ATOM 1792 C C . SER A 1 220 ? -7.447 14.982 3.634 1.00 70.62 220 SER A C 1
ATOM 1794 O O . SER A 1 220 ? -8.539 14.733 4.142 1.00 70.62 220 SER A O 1
ATOM 1796 N N . VAL A 1 221 ? -6.932 14.223 2.663 1.00 79.19 221 VAL A N 1
ATOM 1797 C CA . VAL A 1 221 ? -7.612 13.036 2.127 1.00 79.19 221 VAL A CA 1
ATOM 1798 C C . VAL A 1 221 ? -7.447 11.823 3.055 1.00 79.19 221 VAL A C 1
ATOM 1800 O O . VAL A 1 221 ? -8.463 11.182 3.342 1.00 79.19 221 VAL A O 1
ATOM 1803 N N . PRO A 1 222 ? -6.245 11.522 3.589 1.00 82.88 222 PRO A N 1
ATOM 1804 C CA . PRO A 1 222 ? -6.087 10.517 4.641 1.00 82.88 222 PRO A CA 1
ATOM 1805 C C . PRO A 1 222 ? -6.928 10.808 5.888 1.00 82.88 222 PRO A C 1
ATOM 1807 O O . PRO A 1 222 ? -7.684 9.943 6.324 1.00 82.88 222 PRO A O 1
ATOM 1810 N N . GLU A 1 223 ? -6.912 12.044 6.403 1.00 86.94 223 GLU A N 1
ATOM 1811 C CA . GLU A 1 223 ? -7.751 12.435 7.547 1.00 86.94 223 GLU A CA 1
ATOM 1812 C C . GLU A 1 223 ? -9.242 12.209 7.266 1.00 86.94 223 GLU A C 1
ATOM 1814 O O . GLU A 1 223 ? -9.974 11.676 8.102 1.00 86.94 223 GLU A O 1
ATOM 1819 N N . GLN A 1 224 ? -9.711 12.596 6.075 1.00 89.94 224 GLN A N 1
ATOM 1820 C CA . GLN A 1 224 ? -11.099 12.372 5.686 1.00 89.94 224 GLN A CA 1
ATOM 1821 C C . GLN A 1 224 ? -11.430 10.878 5.566 1.00 89.94 224 GLN A C 1
ATOM 1823 O O . GLN A 1 224 ? -12.541 10.479 5.909 1.00 89.94 224 GLN A O 1
ATOM 1828 N N . SER A 1 225 ? -10.482 10.053 5.122 1.00 92.25 225 SER A N 1
ATOM 1829 C CA . SER A 1 225 ? -10.648 8.598 5.021 1.00 92.25 225 SER A CA 1
ATOM 1830 C C . SER A 1 225 ? -10.805 7.953 6.401 1.00 92.25 225 SER A C 1
ATOM 1832 O O . SER A 1 225 ? -11.711 7.144 6.597 1.00 92.25 225 SER A O 1
ATOM 1834 N N . VAL A 1 226 ? -10.014 8.386 7.391 1.00 94.50 226 VAL A N 1
ATOM 1835 C CA . VAL A 1 226 ? -10.168 7.959 8.794 1.00 94.50 226 VAL A CA 1
ATOM 1836 C C . VAL A 1 226 ? -11.531 8.381 9.351 1.00 94.50 226 VAL A C 1
ATOM 1838 O O . VAL A 1 226 ? -12.210 7.577 9.991 1.00 94.50 226 VAL A O 1
ATOM 1841 N N . ARG A 1 227 ? -11.987 9.611 9.068 1.00 94.25 227 ARG A N 1
ATOM 1842 C CA . ARG A 1 227 ? -13.327 10.074 9.482 1.00 94.25 227 ARG A CA 1
ATOM 1843 C C . ARG A 1 227 ? -14.436 9.229 8.872 1.00 94.25 227 ARG A C 1
ATOM 1845 O O . ARG A 1 227 ? -15.335 8.816 9.594 1.00 94.25 227 ARG A O 1
ATOM 1852 N N . GLU A 1 228 ? -14.363 8.948 7.572 1.00 94.56 228 GLU A N 1
ATOM 1853 C CA . GLU A 1 228 ? -15.334 8.088 6.891 1.00 94.56 228 GLU A CA 1
ATOM 1854 C C . GLU A 1 228 ? -15.365 6.686 7.509 1.00 94.56 228 GLU A C 1
ATOM 1856 O O . GLU A 1 228 ? -16.453 6.161 7.750 1.00 94.56 228 GLU A O 1
ATOM 1861 N N . LEU A 1 229 ? -14.204 6.100 7.822 1.00 96.25 229 LEU A N 1
ATOM 1862 C CA . LEU A 1 229 ? -14.131 4.817 8.521 1.00 96.25 229 LEU A CA 1
ATOM 1863 C C . LEU A 1 229 ? -14.824 4.885 9.889 1.00 96.25 229 LEU A C 1
ATOM 1865 O O . LEU A 1 229 ? -15.653 4.031 10.198 1.00 96.25 229 LEU A O 1
ATOM 1869 N N . ILE A 1 230 ? -14.535 5.911 10.696 1.00 96.75 230 ILE A N 1
ATOM 1870 C CA . ILE A 1 230 ? -15.147 6.090 12.022 1.00 96.75 230 ILE A CA 1
ATOM 1871 C C . ILE A 1 230 ? -16.665 6.294 11.919 1.00 96.75 230 ILE A C 1
ATOM 1873 O O . ILE A 1 230 ? -17.415 5.712 12.702 1.00 96.75 230 ILE A O 1
ATOM 1877 N N . GLU A 1 231 ? -17.135 7.079 10.947 1.00 95.25 231 GLU A N 1
ATOM 1878 C CA . GLU A 1 231 ? -18.564 7.245 10.658 1.00 95.25 231 GLU A CA 1
ATOM 1879 C C . GLU A 1 231 ? -19.209 5.897 10.300 1.00 95.25 231 GLU A C 1
ATOM 1881 O O . GLU A 1 231 ? -20.260 5.552 10.848 1.00 95.25 231 GLU A O 1
ATOM 1886 N N . GLY A 1 232 ? -18.552 5.097 9.456 1.00 95.88 232 GLY A N 1
ATOM 1887 C CA . GLY A 1 232 ? -19.021 3.774 9.045 1.00 95.88 232 GLY A CA 1
ATOM 1888 C C . GLY A 1 232 ? -19.168 2.787 10.207 1.00 95.88 232 GLY A C 1
ATOM 1889 O O . GLY A 1 232 ? -20.088 1.970 10.214 1.00 95.88 232 GLY A O 1
ATOM 1890 N N . LEU A 1 233 ? -18.339 2.898 11.254 1.00 97.00 233 LEU A N 1
ATOM 1891 C CA . LEU A 1 233 ? -18.453 2.049 12.450 1.00 97.00 233 LEU A CA 1
ATOM 1892 C C . LEU A 1 233 ? -19.796 2.204 13.179 1.00 97.00 233 LEU A C 1
ATOM 1894 O O . LEU A 1 233 ? -20.206 1.283 13.893 1.00 97.00 233 LEU A O 1
ATOM 1898 N N . SER A 1 234 ? -20.492 3.330 12.996 1.00 95.19 234 SER A N 1
ATOM 1899 C CA . SER A 1 234 ? -21.814 3.561 13.588 1.00 95.19 234 SER A CA 1
ATOM 1900 C C . SER A 1 234 ? -22.944 2.783 12.902 1.00 95.19 234 SER A C 1
ATOM 1902 O O . SER A 1 234 ? -23.976 2.542 13.531 1.00 95.19 234 SER A O 1
ATOM 1904 N N . ASP A 1 235 ? -22.758 2.345 11.653 1.00 96.38 235 ASP A N 1
ATOM 1905 C CA . ASP A 1 235 ? -23.763 1.591 10.904 1.00 96.38 235 ASP A CA 1
ATOM 1906 C C . ASP A 1 235 ? -23.549 0.081 11.098 1.00 96.38 235 ASP A C 1
ATOM 1908 O O . ASP A 1 235 ? -22.578 -0.460 10.569 1.00 96.38 235 ASP A O 1
ATOM 1912 N N . PRO A 1 236 ? -24.424 -0.647 11.823 1.00 95.56 236 PRO A N 1
ATOM 1913 C CA . PRO A 1 236 ? -24.259 -2.080 12.078 1.00 95.56 236 PRO A CA 1
ATOM 1914 C C . PRO A 1 236 ? -24.318 -2.951 10.816 1.00 95.56 236 PRO A C 1
ATOM 1916 O O . PRO A 1 236 ? -23.948 -4.116 10.891 1.00 95.56 236 PRO A O 1
ATOM 1919 N N . ARG A 1 237 ? -24.776 -2.417 9.676 1.00 96.75 237 ARG A N 1
ATOM 1920 C CA . ARG A 1 237 ? -24.850 -3.152 8.402 1.00 96.75 237 ARG A CA 1
ATOM 1921 C C . ARG A 1 237 ? -23.496 -3.267 7.710 1.00 96.75 237 ARG A C 1
ATOM 1923 O O . ARG A 1 237 ? -23.331 -4.115 6.844 1.00 96.75 237 ARG A O 1
ATOM 1930 N N . ILE A 1 238 ? -22.543 -2.404 8.061 1.00 97.25 238 ILE A N 1
ATOM 1931 C CA . ILE A 1 238 ? -21.206 -2.437 7.475 1.00 97.25 238 ILE A CA 1
ATOM 1932 C C . ILE A 1 238 ? -20.389 -3.502 8.208 1.00 97.25 238 ILE A C 1
ATOM 1934 O O . ILE A 1 238 ? -20.161 -3.410 9.417 1.00 97.25 238 ILE A O 1
ATOM 1938 N N . HIS A 1 239 ? -19.970 -4.525 7.475 1.00 97.00 239 HIS A N 1
ATOM 1939 C CA . HIS A 1 239 ? -19.208 -5.674 7.952 1.00 97.00 239 HIS A CA 1
ATOM 1940 C C . HIS A 1 239 ? -17.728 -5.605 7.547 1.00 97.00 239 HIS A C 1
ATOM 1942 O O . HIS A 1 239 ? -16.902 -6.251 8.185 1.00 97.00 239 HIS A O 1
ATOM 1948 N N . TYR A 1 240 ? -17.364 -4.789 6.554 1.00 97.56 240 TYR A N 1
ATOM 1949 C CA . TYR A 1 240 ? -15.970 -4.558 6.171 1.00 97.56 240 TYR A CA 1
ATOM 1950 C C . TYR A 1 240 ? -15.661 -3.069 6.053 1.00 97.56 240 TYR A C 1
ATOM 1952 O O . TYR A 1 240 ? -16.314 -2.348 5.300 1.00 97.56 240 TYR A O 1
ATOM 1960 N N . LEU A 1 241 ? -14.661 -2.606 6.793 1.00 97.31 241 LEU A N 1
ATOM 1961 C CA . LEU A 1 241 ? -14.123 -1.255 6.690 1.00 97.31 241 LEU A CA 1
ATOM 1962 C C . LEU A 1 241 ? -12.622 -1.349 6.456 1.00 97.31 241 LEU A C 1
ATOM 1964 O O . LEU A 1 241 ? -11.956 -2.155 7.098 1.00 97.31 241 LEU A O 1
ATOM 1968 N N . GLU A 1 242 ? -12.098 -0.510 5.575 1.00 95.50 242 GLU A N 1
ATOM 1969 C CA . GLU A 1 242 ? -10.674 -0.474 5.238 1.00 95.50 242 GLU A CA 1
ATOM 1970 C C . GLU A 1 242 ? -10.230 0.982 5.161 1.00 95.50 242 GLU A C 1
ATOM 1972 O O . GLU A 1 242 ? -10.895 1.785 4.503 1.00 95.50 242 GLU A O 1
ATOM 1977 N N . VAL A 1 243 ? -9.116 1.315 5.816 1.00 95.12 243 VAL A N 1
ATOM 1978 C CA . VAL A 1 243 ? -8.407 2.580 5.610 1.00 95.12 243 VAL A CA 1
ATOM 1979 C C . VAL A 1 243 ? -6.953 2.333 5.249 1.00 95.12 243 VAL A C 1
ATOM 1981 O O . VAL A 1 243 ? -6.287 1.546 5.916 1.00 95.12 243 VAL A O 1
ATOM 1984 N N . VAL A 1 244 ? -6.462 3.039 4.231 1.00 91.94 244 VAL A N 1
ATOM 1985 C CA . VAL A 1 244 ? -5.047 3.025 3.844 1.00 91.94 244 VAL A CA 1
ATOM 1986 C C . VAL A 1 244 ? -4.376 4.300 4.339 1.00 91.94 244 VAL A C 1
ATOM 1988 O O . VAL A 1 244 ? -4.893 5.403 4.143 1.00 91.94 244 VAL A O 1
ATOM 1991 N N . ILE A 1 245 ? -3.220 4.152 4.980 1.00 92.50 245 ILE A N 1
ATOM 1992 C CA . ILE A 1 245 ? -2.404 5.248 5.498 1.00 92.50 245 ILE A CA 1
ATOM 1993 C C . ILE A 1 245 ? -0.983 5.099 4.958 1.00 92.50 245 ILE A C 1
ATOM 1995 O O . ILE A 1 245 ? -0.293 4.123 5.240 1.00 92.50 245 ILE A O 1
ATOM 1999 N N . THR A 1 246 ? -0.539 6.091 4.191 1.00 89.12 246 THR A N 1
ATOM 2000 C CA . THR A 1 246 ? 0.725 6.048 3.434 1.00 89.12 246 THR A CA 1
ATOM 2001 C C . THR A 1 246 ? 1.865 6.833 4.087 1.00 89.12 246 THR A C 1
ATOM 2003 O O . THR A 1 246 ? 2.971 6.906 3.556 1.00 89.12 246 THR A O 1
ATOM 2006 N N . ASP A 1 247 ? 1.592 7.492 5.215 1.00 88.31 247 ASP A N 1
ATOM 2007 C CA . ASP A 1 247 ? 2.477 8.524 5.761 1.00 88.31 247 ASP A CA 1
ATOM 2008 C C . ASP A 1 247 ? 3.825 7.972 6.231 1.00 88.31 247 ASP A C 1
ATOM 2010 O O . ASP A 1 247 ? 4.846 8.633 6.035 1.00 88.31 247 ASP A O 1
ATOM 2014 N N . PHE A 1 248 ? 3.857 6.760 6.802 1.00 91.69 248 PHE A N 1
ATOM 2015 C CA . PHE A 1 248 ? 5.110 6.171 7.274 1.00 91.69 248 PHE A CA 1
ATOM 2016 C C . PHE A 1 248 ? 6.089 5.936 6.120 1.00 91.69 248 PHE A C 1
ATOM 2018 O O . PHE A 1 248 ? 7.204 6.453 6.178 1.00 91.69 248 PHE A O 1
ATOM 2025 N N . ASP A 1 249 ? 5.685 5.209 5.071 1.00 87.88 249 ASP A N 1
ATOM 2026 C CA . ASP A 1 249 ? 6.526 4.954 3.894 1.00 87.88 249 ASP A CA 1
ATOM 2027 C C . ASP A 1 249 ? 7.015 6.257 3.251 1.00 87.88 249 ASP A C 1
ATOM 2029 O O . ASP A 1 249 ? 8.212 6.450 3.011 1.00 87.88 249 ASP A O 1
ATOM 2033 N N . HIS A 1 250 ? 6.104 7.220 3.073 1.00 85.25 250 HIS A N 1
ATOM 2034 C CA . HIS A 1 250 ? 6.448 8.532 2.545 1.00 85.25 250 HIS A CA 1
ATOM 2035 C C . HIS A 1 250 ? 7.506 9.245 3.386 1.00 85.25 250 HIS A C 1
ATOM 2037 O O . HIS A 1 250 ? 8.492 9.727 2.823 1.00 85.25 250 HIS A O 1
ATOM 2043 N N . VAL A 1 251 ? 7.333 9.331 4.706 1.00 86.06 251 VAL A N 1
ATOM 2044 C CA . VAL A 1 251 ? 8.311 9.979 5.588 1.00 86.06 251 VAL A CA 1
ATOM 2045 C C . VAL A 1 251 ? 9.629 9.212 5.572 1.00 86.06 251 VAL A C 1
ATOM 2047 O O . VAL A 1 251 ? 10.669 9.831 5.357 1.00 86.06 251 VAL A O 1
ATOM 2050 N N . ALA A 1 252 ? 9.597 7.885 5.701 1.00 84.44 252 ALA A N 1
ATOM 2051 C CA . ALA A 1 252 ? 10.787 7.038 5.752 1.00 84.44 252 ALA A CA 1
ATOM 2052 C C . ALA A 1 252 ? 11.619 7.088 4.459 1.00 84.44 252 ALA A C 1
ATOM 2054 O O . ALA A 1 252 ? 12.848 7.013 4.512 1.00 84.44 252 ALA A O 1
ATOM 2055 N N . HIS A 1 253 ? 10.981 7.265 3.298 1.00 80.38 253 HIS A N 1
ATOM 2056 C CA . HIS A 1 253 ? 11.681 7.457 2.027 1.00 80.38 253 HIS A CA 1
ATOM 2057 C C . HIS A 1 253 ? 12.357 8.825 1.883 1.00 80.38 253 HIS A C 1
ATOM 2059 O O . HIS A 1 253 ? 13.322 8.940 1.125 1.00 80.38 253 HIS A O 1
ATOM 2065 N N . HIS A 1 254 ? 11.871 9.859 2.575 1.00 80.06 254 HIS A N 1
ATOM 2066 C CA . HIS A 1 254 ? 12.505 11.182 2.562 1.00 80.06 254 HIS A CA 1
ATOM 2067 C C . HIS A 1 254 ? 13.563 11.310 3.661 1.00 80.06 254 HIS A C 1
ATOM 2069 O O . HIS A 1 254 ? 14.655 11.812 3.405 1.00 80.06 254 HIS A O 1
ATOM 2075 N N . ASN A 1 255 ? 13.239 10.830 4.861 1.00 83.44 255 ASN A N 1
ATOM 2076 C CA . ASN A 1 255 ? 14.011 10.984 6.081 1.00 83.44 255 ASN A CA 1
ATOM 2077 C C . ASN A 1 255 ? 14.058 9.647 6.832 1.00 83.44 255 ASN A C 1
ATOM 2079 O O . ASN A 1 255 ? 13.059 9.189 7.384 1.00 83.44 255 ASN A O 1
ATOM 2083 N N . ASN A 1 256 ? 15.240 9.031 6.876 1.00 81.44 256 ASN A N 1
ATOM 2084 C CA . ASN A 1 256 ? 15.454 7.757 7.567 1.00 81.44 256 ASN A CA 1
ATOM 2085 C C . ASN A 1 256 ? 16.067 7.921 8.973 1.00 81.44 256 ASN A C 1
ATOM 2087 O O . ASN A 1 256 ? 16.801 7.054 9.448 1.00 81.44 256 ASN A O 1
ATOM 2091 N N . ASP A 1 257 ? 15.839 9.060 9.621 1.00 88.56 257 ASP A N 1
ATOM 2092 C CA . ASP A 1 257 ? 16.280 9.297 10.993 1.00 88.56 257 ASP A CA 1
ATOM 2093 C C . ASP A 1 257 ? 15.236 8.834 12.014 1.00 88.56 257 ASP A C 1
ATOM 2095 O O . ASP A 1 257 ? 14.035 8.707 11.737 1.00 88.56 257 ASP A O 1
ATOM 2099 N N . ARG A 1 258 ? 15.724 8.574 13.226 1.00 92.06 258 ARG A N 1
ATOM 2100 C CA . ARG A 1 258 ? 14.912 8.096 14.337 1.00 92.06 258 ARG A CA 1
ATOM 2101 C C . ARG A 1 258 ? 13.780 9.066 14.682 1.00 92.06 258 ARG A C 1
ATOM 2103 O O . ARG A 1 258 ? 12.678 8.605 14.981 1.00 92.06 258 ARG A O 1
ATOM 2110 N N . GLU A 1 259 ? 14.037 10.375 14.710 1.00 93.00 259 GLU A N 1
ATOM 2111 C CA . GLU A 1 259 ? 13.040 11.377 15.090 1.00 93.00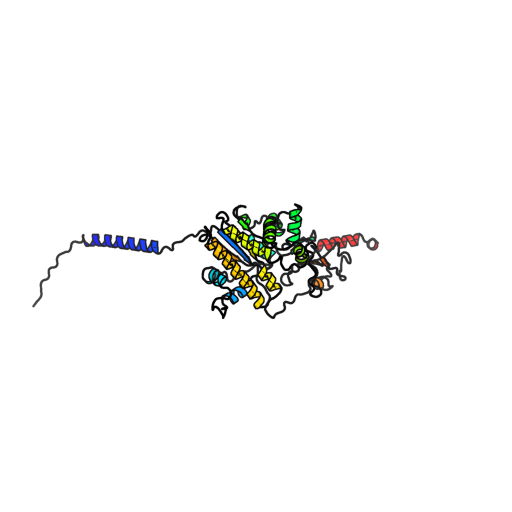 259 GLU A CA 1
ATOM 2112 C C . GLU A 1 259 ? 11.866 11.421 14.112 1.00 93.00 259 GLU A C 1
ATOM 2114 O O . GLU A 1 259 ? 10.718 11.376 14.558 1.00 93.00 259 GLU A O 1
ATOM 2119 N N . SER A 1 260 ? 12.140 11.446 12.807 1.00 91.50 260 SER A N 1
ATOM 2120 C CA . SER A 1 260 ? 11.126 11.444 11.749 1.00 91.50 260 SER A CA 1
ATOM 2121 C C . SER A 1 260 ? 10.256 10.188 11.810 1.00 91.50 260 SER A C 1
ATOM 2123 O O . SER A 1 260 ? 9.030 10.292 11.802 1.00 91.50 260 SER A O 1
ATOM 2125 N N . GLN A 1 261 ? 10.871 9.007 11.956 1.00 92.69 261 GLN A N 1
ATOM 2126 C CA . GLN A 1 261 ? 10.144 7.740 12.097 1.00 92.69 261 GLN A CA 1
ATOM 2127 C C . GLN A 1 261 ? 9.273 7.709 13.359 1.00 92.69 261 GLN A C 1
ATOM 2129 O O . GLN A 1 261 ? 8.115 7.300 13.308 1.00 92.69 261 GLN A O 1
ATOM 2134 N N . LEU A 1 262 ? 9.812 8.139 14.504 1.00 95.38 262 LEU A N 1
ATOM 2135 C CA . LEU A 1 262 ? 9.059 8.160 15.757 1.00 95.38 262 LEU A CA 1
ATOM 2136 C C . LEU A 1 262 ? 7.901 9.161 15.708 1.00 95.38 262 LEU A C 1
ATOM 2138 O O . LEU A 1 262 ? 6.838 8.891 16.262 1.00 95.38 262 LEU A O 1
ATOM 2142 N N . PHE A 1 263 ? 8.106 10.314 15.072 1.00 95.31 263 PHE A N 1
ATOM 2143 C CA . PHE A 1 263 ? 7.076 11.333 14.917 1.00 95.31 263 PHE A CA 1
ATOM 2144 C C . PHE A 1 263 ? 5.861 10.773 14.171 1.00 95.31 263 PHE A C 1
ATOM 2146 O O . PHE A 1 263 ? 4.769 10.749 14.738 1.00 95.31 263 PHE A O 1
ATOM 2153 N N . VAL A 1 264 ? 6.063 10.229 12.966 1.00 94.50 264 VAL A N 1
ATOM 2154 C CA . VAL A 1 264 ? 4.957 9.683 12.163 1.00 94.50 264 VAL A CA 1
ATOM 2155 C C . VAL A 1 264 ? 4.323 8.451 12.821 1.00 94.50 264 VAL A C 1
ATOM 2157 O O . VAL A 1 264 ? 3.109 8.276 12.775 1.00 94.50 264 VAL A O 1
ATOM 2160 N N . LEU A 1 265 ? 5.099 7.626 13.538 1.00 96.50 265 LEU A N 1
ATOM 2161 C CA . LEU A 1 265 ? 4.538 6.510 14.308 1.00 96.50 265 LEU A CA 1
ATOM 2162 C C . LEU A 1 265 ? 3.637 6.961 15.451 1.00 96.50 265 LEU A C 1
ATOM 2164 O O . LEU A 1 265 ? 2.664 6.276 15.747 1.00 96.50 265 LEU A O 1
ATOM 2168 N N . LYS A 1 266 ? 3.934 8.091 16.098 1.00 97.44 266 LYS A N 1
ATOM 2169 C CA . LYS A 1 266 ? 3.051 8.650 17.128 1.00 97.44 266 LYS A CA 1
ATOM 2170 C C . LYS A 1 266 ? 1.745 9.173 16.540 1.00 97.44 266 LYS A C 1
ATOM 2172 O O . LYS A 1 266 ? 0.713 9.054 17.194 1.00 97.44 266 LYS A O 1
ATOM 2177 N N . GLU A 1 267 ? 1.777 9.720 15.327 1.00 95.94 267 GLU A N 1
ATOM 2178 C CA . GLU A 1 267 ? 0.559 10.109 14.607 1.00 95.94 267 GLU A CA 1
ATOM 2179 C C . GLU A 1 267 ? -0.285 8.874 14.255 1.00 95.94 267 GLU A C 1
ATOM 2181 O O . GLU A 1 267 ? -1.478 8.842 14.557 1.00 95.94 267 GLU A O 1
ATOM 2186 N N . LEU A 1 268 ? 0.343 7.811 13.738 1.00 96.50 268 LEU A N 1
ATOM 2187 C CA . LEU A 1 268 ? -0.325 6.528 13.490 1.00 96.50 268 LEU A CA 1
ATOM 2188 C C . LEU A 1 268 ? -0.896 5.898 14.769 1.00 96.50 268 LEU A C 1
ATOM 2190 O O . LEU A 1 268 ? -2.044 5.459 14.777 1.00 96.50 268 LEU A O 1
ATOM 2194 N N . ASP A 1 269 ? -0.133 5.888 15.865 1.00 98.19 269 ASP A N 1
ATOM 2195 C CA . ASP A 1 269 ? -0.571 5.369 17.168 1.00 98.19 269 ASP A CA 1
ATOM 2196 C C . ASP A 1 269 ? -1.827 6.097 17.670 1.00 98.19 269 ASP A C 1
ATOM 2198 O O . ASP A 1 269 ? -2.774 5.460 18.138 1.00 98.19 269 ASP A O 1
ATOM 2202 N N . ALA A 1 270 ? -1.882 7.423 17.508 1.00 97.62 270 ALA A N 1
ATOM 2203 C CA . ALA A 1 270 ? -3.064 8.208 17.841 1.00 97.62 270 ALA A CA 1
ATOM 2204 C C . ALA A 1 270 ? -4.278 7.809 16.985 1.00 97.62 270 ALA A C 1
ATOM 2206 O O . ALA A 1 270 ? -5.349 7.560 17.543 1.00 97.62 270 ALA A O 1
ATOM 2207 N N . VAL A 1 271 ? -4.104 7.662 15.665 1.00 97.00 271 VAL A N 1
ATOM 2208 C CA . VAL A 1 271 ? -5.168 7.200 14.755 1.00 97.00 271 VAL A CA 1
ATOM 2209 C C . VAL A 1 271 ? -5.669 5.811 15.154 1.00 97.00 271 VAL A C 1
ATOM 2211 O O . VAL A 1 271 ? -6.878 5.585 15.220 1.00 97.00 271 VAL A O 1
ATOM 2214 N N . PHE A 1 272 ? -4.776 4.880 15.495 1.00 98.06 272 PHE A N 1
ATOM 2215 C CA . PHE A 1 272 ? -5.176 3.545 15.951 1.00 98.06 272 PHE A CA 1
ATOM 2216 C C . PHE A 1 272 ? -5.983 3.610 17.249 1.00 98.06 272 PHE A C 1
ATOM 2218 O O . PHE A 1 272 ? -6.973 2.891 17.396 1.00 98.06 272 PHE A O 1
ATOM 2225 N N . GLY A 1 273 ? -5.610 4.504 18.165 1.00 98.06 273 GLY A N 1
ATOM 2226 C CA . GLY A 1 273 ? -6.376 4.786 19.374 1.00 98.06 273 GLY A CA 1
ATOM 2227 C C . GLY A 1 273 ? -7.774 5.339 19.102 1.00 98.06 273 GLY A C 1
ATOM 2228 O O . GLY A 1 273 ? -8.742 4.919 19.746 1.00 98.06 273 GLY A O 1
ATOM 2229 N N . GLU A 1 274 ? -7.906 6.246 18.134 1.00 97.88 274 GLU A N 1
ATOM 2230 C CA . GLU A 1 274 ? -9.195 6.795 17.703 1.00 97.88 274 GLU A CA 1
ATOM 2231 C C . GLU A 1 274 ? -10.095 5.715 17.096 1.00 97.88 274 GLU A C 1
ATOM 2233 O O . GLU A 1 274 ? -11.241 5.557 17.532 1.00 97.88 274 GLU A O 1
ATOM 2238 N N . VAL A 1 275 ? -9.565 4.922 16.158 1.00 98.25 275 VAL A N 1
ATOM 2239 C CA . VAL A 1 275 ? -10.286 3.809 15.521 1.00 98.25 275 VAL A CA 1
ATOM 2240 C C . VAL A 1 275 ? -10.702 2.772 16.559 1.00 98.25 275 VAL A C 1
ATOM 2242 O O . VAL A 1 275 ? -11.872 2.392 16.615 1.00 98.25 275 VAL A O 1
ATOM 2245 N N . TRP A 1 276 ? -9.788 2.355 17.438 1.00 98.31 276 TRP A N 1
ATOM 2246 C CA . TRP A 1 276 ? -10.091 1.415 18.517 1.00 98.31 276 TRP A CA 1
ATOM 2247 C C . TRP A 1 276 ? -11.194 1.941 19.434 1.00 98.31 276 TRP A C 1
ATOM 2249 O O . TRP A 1 276 ? -12.167 1.241 19.717 1.00 98.31 276 TRP A O 1
ATOM 2259 N N . THR A 1 277 ? -11.098 3.203 19.851 1.00 98.31 277 THR A N 1
ATOM 2260 C CA . THR A 1 277 ? -12.115 3.840 20.696 1.00 98.31 277 THR A CA 1
ATOM 2261 C C . THR A 1 277 ? -13.473 3.909 19.993 1.00 98.31 277 THR A C 1
ATOM 2263 O O . THR A 1 277 ? -14.506 3.723 20.638 1.00 98.31 277 THR A O 1
ATOM 2266 N N . ALA A 1 278 ? -13.500 4.160 18.683 1.00 98.25 278 ALA A N 1
ATOM 2267 C CA . ALA A 1 278 ? -14.727 4.149 17.894 1.00 98.25 278 ALA A CA 1
ATOM 2268 C C . ALA A 1 278 ? -15.332 2.738 17.792 1.00 98.25 278 ALA A C 1
ATOM 2270 O O . ALA A 1 278 ? -16.539 2.584 17.988 1.00 98.25 278 ALA A O 1
ATOM 2271 N N . ILE A 1 279 ? -14.508 1.703 17.591 1.00 98.31 279 ILE A N 1
ATOM 2272 C CA . ILE A 1 279 ? -14.949 0.299 17.609 1.00 98.31 279 ILE A CA 1
ATOM 2273 C C . ILE A 1 279 ? -15.596 -0.033 18.955 1.00 98.31 279 ILE A C 1
ATOM 2275 O O . ILE A 1 279 ? -16.713 -0.548 18.975 1.00 98.31 279 ILE A O 1
ATOM 2279 N N . GLN A 1 280 ? -14.949 0.322 20.070 1.00 97.81 280 GLN A N 1
ATOM 2280 C CA . GLN A 1 280 ? -15.460 0.060 21.424 1.00 97.81 280 GLN A CA 1
ATOM 2281 C C . GLN A 1 280 ? -16.805 0.747 21.710 1.00 97.81 280 GLN A C 1
ATOM 2283 O O . GLN A 1 280 ? -17.583 0.266 22.530 1.00 97.81 280 GLN A O 1
ATOM 2288 N N . LYS A 1 281 ? -17.098 1.863 21.034 1.00 97.50 281 LYS A N 1
ATOM 2289 C CA . LYS A 1 281 ? -18.380 2.579 21.141 1.00 97.50 281 LYS A CA 1
ATOM 2290 C C . LYS A 1 281 ? -19.459 2.044 20.194 1.00 97.50 281 LYS A C 1
ATOM 2292 O O . LYS A 1 281 ? -20.614 2.445 20.321 1.00 97.50 281 LYS A O 1
ATOM 2297 N N . SER A 1 282 ? -19.100 1.190 19.238 1.00 97.06 282 SER A N 1
ATOM 2298 C CA . SER A 1 282 ? -20.033 0.654 18.246 1.00 97.06 282 SER A CA 1
ATOM 2299 C C . SER A 1 282 ? -20.896 -0.479 18.813 1.00 97.06 282 SER A C 1
ATOM 2301 O O . SER A 1 282 ? -20.532 -1.147 19.780 1.00 97.06 282 SER A O 1
ATOM 2303 N N . SER A 1 283 ? -22.037 -0.744 18.174 1.00 96.38 283 SER A N 1
ATOM 2304 C CA . SER A 1 283 ? -22.936 -1.843 18.555 1.00 96.38 283 SER A CA 1
ATOM 2305 C C . SER A 1 283 ? -22.343 -3.238 18.327 1.00 96.38 283 SER A C 1
ATOM 2307 O O . SER A 1 283 ? -22.831 -4.197 18.918 1.00 96.38 283 SER A O 1
ATOM 2309 N N . LEU A 1 284 ? -21.293 -3.352 17.505 1.00 96.12 284 LEU A N 1
ATOM 2310 C CA . LEU A 1 284 ? -20.591 -4.602 17.200 1.00 96.12 284 LEU A CA 1
ATOM 2311 C C . LEU A 1 284 ? -19.210 -4.682 17.871 1.00 96.12 284 LEU A C 1
ATOM 2313 O O . LEU A 1 284 ? -18.364 -5.453 17.422 1.00 96.12 284 LEU A O 1
ATOM 2317 N N . ALA A 1 285 ? -18.956 -3.909 18.935 1.00 96.19 285 ALA A N 1
ATOM 2318 C CA . ALA A 1 285 ? -17.645 -3.823 19.590 1.00 96.19 285 ALA A CA 1
ATOM 2319 C C . ALA A 1 285 ? -17.012 -5.194 19.903 1.00 96.19 285 ALA A C 1
ATOM 2321 O O . ALA A 1 285 ? -15.872 -5.446 19.526 1.00 96.19 285 ALA A O 1
ATOM 2322 N N . SER A 1 286 ? -17.760 -6.107 20.534 1.00 94.69 286 SER A N 1
ATOM 2323 C CA . SER A 1 286 ? -17.279 -7.454 20.890 1.00 94.69 286 SER A CA 1
ATOM 2324 C C . SER A 1 286 ? -17.233 -8.442 19.718 1.00 94.69 286 SER A C 1
ATOM 2326 O O . SER A 1 286 ? -16.788 -9.573 19.889 1.00 94.69 286 SER A O 1
ATOM 2328 N N . GLU A 1 287 ? -17.727 -8.043 18.546 1.00 96.12 287 GLU A N 1
ATOM 2329 C CA . GLU A 1 287 ? -17.824 -8.866 17.333 1.00 96.12 287 GLU A CA 1
ATOM 2330 C C . GLU A 1 287 ? -16.992 -8.277 16.177 1.00 96.12 287 GLU A C 1
ATOM 2332 O O . GLU A 1 287 ? -17.107 -8.723 15.033 1.00 96.12 287 GLU A O 1
ATOM 2337 N N . THR A 1 288 ? -16.152 -7.277 16.468 1.00 97.44 288 THR A N 1
ATOM 2338 C CA . THR A 1 288 ? -15.298 -6.589 15.496 1.00 97.44 288 THR A CA 1
ATOM 2339 C C . THR A 1 288 ? -13.843 -7.026 15.644 1.00 97.44 288 THR A C 1
ATOM 2341 O O . THR A 1 288 ? -13.274 -6.941 16.730 1.00 97.44 288 THR A O 1
ATOM 2344 N N . ALA A 1 289 ? -13.218 -7.444 14.544 1.00 9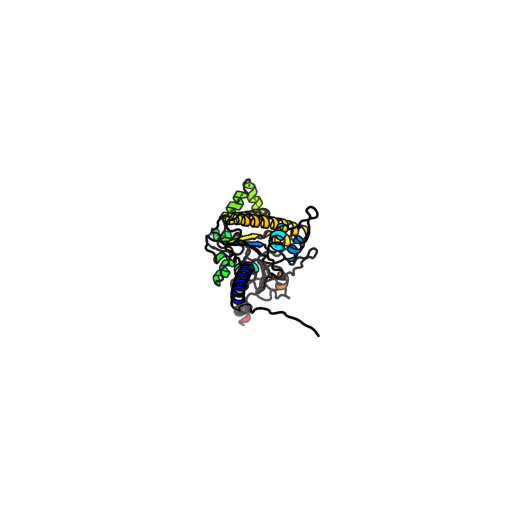7.06 289 ALA A N 1
ATOM 2345 C CA . ALA A 1 289 ? -11.775 -7.636 14.459 1.00 97.06 289 ALA A CA 1
ATOM 2346 C C . ALA A 1 289 ? -11.112 -6.370 13.901 1.00 97.06 289 ALA A C 1
ATOM 2348 O O . ALA A 1 289 ? -11.434 -5.947 12.792 1.00 97.06 289 ALA A O 1
ATOM 2349 N N . LEU A 1 290 ? -10.176 -5.789 14.656 1.00 98.19 290 LEU A N 1
ATOM 2350 C CA . LEU A 1 290 ? -9.258 -4.764 14.158 1.00 98.19 290 LEU A CA 1
ATOM 2351 C C . LEU A 1 290 ? -7.982 -5.446 13.655 1.00 98.19 290 LEU A C 1
ATOM 2353 O O . LEU A 1 290 ? -7.301 -6.129 14.421 1.00 98.19 290 LEU A O 1
ATOM 2357 N N . VAL A 1 291 ? -7.664 -5.248 12.381 1.00 97.44 291 VAL A N 1
ATOM 2358 C CA . VAL A 1 291 ? -6.470 -5.778 11.723 1.00 97.44 291 VAL A CA 1
ATOM 2359 C C . VAL A 1 291 ? -5.623 -4.604 11.266 1.00 97.44 291 VAL A C 1
ATOM 2361 O O . VAL A 1 291 ? -6.110 -3.745 10.540 1.00 97.44 291 VAL A O 1
ATOM 2364 N N . ILE A 1 292 ? -4.358 -4.579 11.678 1.00 96.62 292 ILE A N 1
ATOM 2365 C CA . ILE A 1 292 ? -3.367 -3.635 11.158 1.00 96.62 292 ILE A CA 1
ATOM 2366 C C . ILE A 1 292 ? -2.326 -4.436 10.401 1.00 96.62 292 ILE A C 1
ATOM 2368 O O . ILE A 1 292 ? -1.787 -5.413 10.928 1.00 96.62 292 ILE A O 1
ATOM 2372 N N . VAL A 1 293 ? -2.075 -4.045 9.160 1.00 95.88 293 VAL A N 1
ATOM 2373 C CA . VAL A 1 293 ? -1.186 -4.768 8.256 1.00 95.88 293 VAL A CA 1
ATOM 2374 C C . VAL A 1 293 ? -0.359 -3.784 7.445 1.00 95.88 293 VAL A C 1
ATOM 2376 O O . VAL A 1 293 ? -0.796 -2.672 7.171 1.00 95.88 293 VAL A O 1
ATOM 2379 N N . SER A 1 294 ? 0.844 -4.214 7.084 1.00 95.00 294 SER A N 1
ATOM 2380 C CA . SER A 1 294 ? 1.741 -3.480 6.204 1.00 95.00 294 SER A CA 1
ATOM 2381 C C . SER A 1 294 ? 2.030 -4.289 4.954 1.00 95.00 294 SER A C 1
ATOM 2383 O O . SER A 1 294 ? 2.154 -5.516 5.021 1.00 95.00 294 SER A O 1
ATOM 2385 N N . ASP A 1 295 ? 2.174 -3.606 3.829 1.00 93.12 295 ASP A N 1
ATOM 2386 C CA . ASP A 1 295 ? 2.608 -4.192 2.570 1.00 93.12 295 ASP A CA 1
ATOM 2387 C C . ASP A 1 295 ? 4.081 -4.564 2.560 1.00 93.12 295 ASP A C 1
ATOM 2389 O O . ASP A 1 295 ? 4.442 -5.540 1.913 1.00 93.12 295 ASP A O 1
ATOM 2393 N N . HIS A 1 296 ? 4.946 -3.807 3.226 1.00 91.81 296 HIS A N 1
ATOM 2394 C CA . HIS A 1 296 ? 6.371 -4.092 3.342 1.00 91.81 296 HIS A CA 1
ATOM 2395 C C . HIS A 1 296 ? 7.016 -3.334 4.508 1.00 91.81 296 HIS A C 1
ATOM 2397 O O . HIS A 1 296 ? 6.396 -2.525 5.186 1.00 91.81 296 HIS A O 1
ATOM 2403 N N . GLY A 1 297 ? 8.291 -3.623 4.770 1.00 88.88 297 GLY A N 1
ATOM 2404 C CA . GLY A 1 297 ? 9.139 -2.778 5.613 1.00 88.88 297 GLY A CA 1
ATOM 2405 C C . GLY A 1 297 ? 10.056 -1.889 4.772 1.00 88.88 297 GLY A C 1
ATOM 2406 O O . GLY A 1 297 ? 10.122 -2.016 3.546 1.00 88.88 297 GLY A O 1
ATOM 2407 N N . THR A 1 298 ? 10.840 -1.053 5.446 1.00 82.12 298 THR A N 1
ATOM 2408 C CA . THR A 1 298 ? 11.916 -0.273 4.823 1.00 82.12 298 THR A CA 1
ATOM 2409 C C . THR A 1 298 ? 13.256 -1.002 4.929 1.00 82.12 298 THR A C 1
ATOM 2411 O O . THR A 1 298 ? 13.535 -1.682 5.913 1.00 82.12 298 THR A O 1
ATOM 2414 N N . ASN A 1 299 ? 14.099 -0.878 3.905 1.00 76.56 299 ASN A N 1
ATOM 2415 C CA . ASN A 1 299 ? 15.472 -1.399 3.894 1.00 76.56 299 ASN A CA 1
ATOM 2416 C C . ASN A 1 299 ? 16.513 -0.327 4.260 1.00 76.56 299 ASN A C 1
ATOM 2418 O O . ASN A 1 299 ? 17.714 -0.550 4.094 1.00 76.56 299 ASN A O 1
ATOM 2422 N N . SER A 1 300 ? 16.067 0.835 4.735 1.00 70.25 300 SER A N 1
ATOM 2423 C CA . SER A 1 300 ? 16.948 1.953 5.044 1.00 70.25 300 SER A CA 1
ATOM 2424 C C . SER A 1 300 ? 17.479 1.833 6.474 1.00 70.25 300 SER A C 1
ATOM 2426 O O . SER A 1 300 ? 16.714 1.773 7.434 1.00 70.25 300 SER A O 1
ATOM 2428 N N . VAL A 1 301 ? 18.803 1.837 6.638 1.00 75.75 301 VAL A N 1
ATOM 2429 C CA . VAL A 1 301 ? 19.465 1.831 7.953 1.00 75.75 301 VAL A CA 1
ATOM 2430 C C . VAL A 1 301 ? 19.913 3.248 8.296 1.00 75.75 301 VAL A C 1
ATOM 2432 O O . VAL A 1 301 ? 20.485 3.944 7.457 1.00 75.75 301 VAL A O 1
ATOM 2435 N N . GLU A 1 302 ? 19.632 3.692 9.520 1.00 77.56 302 GLU A N 1
ATOM 2436 C CA . GLU A 1 302 ? 20.036 5.017 9.994 1.00 77.56 302 GLU A CA 1
ATOM 2437 C C . GLU A 1 302 ? 21.555 5.203 9.837 1.00 77.56 302 GLU A C 1
ATOM 2439 O O . GLU A 1 302 ? 22.351 4.334 10.197 1.00 77.56 302 GLU A O 1
ATOM 2444 N N . GLY A 1 303 ? 21.965 6.325 9.242 1.00 75.25 303 GLY A N 1
ATOM 2445 C CA . GLY A 1 303 ? 23.376 6.624 8.978 1.00 75.25 303 GLY A CA 1
ATOM 2446 C C . GLY A 1 303 ? 24.012 5.858 7.808 1.00 75.25 303 GLY A C 1
ATOM 2447 O O . GLY A 1 303 ? 25.181 6.096 7.506 1.00 75.25 303 GLY A O 1
ATOM 2448 N N . VAL A 1 304 ? 23.272 4.986 7.114 1.00 79.06 304 VAL A N 1
ATOM 2449 C CA . VAL A 1 304 ? 23.753 4.272 5.922 1.00 79.06 304 VAL A CA 1
ATOM 2450 C C . VAL A 1 304 ? 23.074 4.826 4.676 1.00 79.06 304 VAL A C 1
ATOM 2452 O O . VAL A 1 304 ? 21.852 4.805 4.545 1.00 79.06 304 VAL A O 1
ATOM 2455 N N . TYR A 1 305 ? 23.876 5.298 3.722 1.00 72.19 305 TYR A N 1
ATOM 2456 C CA . TYR A 1 305 ? 23.361 5.741 2.431 1.00 72.19 305 TYR A CA 1
ATOM 2457 C C . TYR A 1 305 ? 23.069 4.535 1.530 1.00 72.19 305 TYR A C 1
ATOM 2459 O O . TYR A 1 305 ? 23.972 3.752 1.227 1.00 72.19 305 TYR A O 1
ATOM 2467 N N . SER A 1 306 ? 21.823 4.401 1.071 1.00 70.00 306 SER A N 1
ATOM 2468 C CA . SER A 1 306 ? 21.460 3.395 0.070 1.00 70.00 306 SER A CA 1
ATOM 2469 C C . SER A 1 306 ? 21.998 3.808 -1.302 1.00 70.00 306 SER A C 1
ATOM 2471 O O . SER A 1 306 ? 21.647 4.867 -1.826 1.00 70.00 306 SER A O 1
ATOM 2473 N N . GLN A 1 307 ? 22.880 2.993 -1.889 1.00 70.31 307 GLN A N 1
ATOM 2474 C CA . GLN A 1 307 ? 23.476 3.279 -3.193 1.00 70.31 307 GLN A CA 1
ATOM 2475 C C . GLN A 1 307 ? 22.789 2.488 -4.311 1.00 70.31 307 GLN A C 1
ATOM 2477 O O . GLN A 1 307 ? 22.885 1.264 -4.392 1.00 70.31 307 GLN A O 1
ATOM 2482 N N . GLY A 1 308 ? 22.157 3.224 -5.226 1.00 74.31 308 GLY A N 1
ATOM 2483 C CA . GLY A 1 308 ? 21.636 2.702 -6.486 1.00 74.31 308 GLY A CA 1
ATOM 2484 C C . GLY A 1 308 ? 22.703 2.580 -7.587 1.00 74.31 308 GLY A C 1
ATOM 2485 O O . GLY A 1 308 ? 23.735 3.248 -7.585 1.00 74.31 308 GLY A O 1
ATOM 2486 N N . TYR A 1 309 ? 22.415 1.758 -8.589 1.00 79.75 309 TYR A N 1
ATOM 2487 C CA . TYR A 1 309 ? 23.169 1.540 -9.811 1.00 79.75 309 TYR A CA 1
ATOM 2488 C C . TYR A 1 309 ? 22.350 2.239 -10.879 1.00 79.75 309 TYR A C 1
ATOM 2490 O O . TYR A 1 309 ? 21.129 2.116 -10.943 1.00 79.75 309 TYR A O 1
ATOM 2498 N N . ASN A 1 310 ? 23.006 2.983 -11.757 1.00 83.50 310 ASN A N 1
ATOM 2499 C CA . ASN A 1 310 ? 22.286 3.593 -12.859 1.00 83.50 310 ASN A CA 1
ATOM 2500 C C . ASN A 1 310 ? 22.031 2.535 -13.943 1.00 83.50 310 ASN A C 1
ATOM 2502 O O . ASN A 1 310 ? 22.782 2.437 -14.913 1.00 83.50 310 ASN A O 1
ATOM 2506 N N . LEU A 1 311 ? 20.984 1.730 -13.750 1.00 86.38 311 LEU A N 1
ATOM 2507 C CA . LEU A 1 311 ? 20.599 0.644 -14.651 1.00 86.38 311 LEU A CA 1
ATOM 2508 C C . LEU A 1 311 ? 20.264 1.153 -16.055 1.00 86.38 311 LEU A C 1
ATOM 2510 O O . LEU A 1 311 ? 20.605 0.501 -17.036 1.00 86.38 311 LEU A O 1
ATOM 2514 N N . VAL A 1 312 ? 19.696 2.356 -16.176 1.00 86.88 312 VAL A N 1
ATOM 2515 C CA . VAL A 1 312 ? 19.463 2.989 -17.483 1.00 86.88 312 VAL A CA 1
ATOM 2516 C C . VAL A 1 312 ? 20.778 3.264 -18.207 1.00 86.88 312 VAL A C 1
ATOM 2518 O O . VAL A 1 312 ? 20.904 2.956 -19.391 1.00 86.88 312 VAL A O 1
ATOM 2521 N N . LYS A 1 313 ? 21.785 3.794 -17.503 1.00 87.62 313 LYS A N 1
ATOM 2522 C CA . LYS A 1 313 ? 23.125 4.002 -18.066 1.00 87.62 313 LYS A CA 1
ATOM 2523 C C . LYS A 1 313 ? 23.812 2.675 -18.389 1.00 87.62 313 LYS A C 1
ATOM 2525 O O . LYS A 1 313 ? 24.457 2.587 -19.428 1.00 87.62 313 LYS A O 1
ATOM 2530 N N . LEU A 1 314 ? 23.674 1.665 -17.526 1.00 88.81 314 LEU A N 1
ATOM 2531 C CA . LEU A 1 314 ? 24.222 0.329 -17.762 1.00 88.81 314 LEU A CA 1
ATOM 2532 C C . LEU A 1 314 ? 23.646 -0.257 -19.052 1.00 88.81 314 LEU A C 1
ATOM 2534 O O . LEU A 1 314 ? 24.411 -0.492 -19.981 1.00 88.81 314 LEU A O 1
ATOM 2538 N N . LEU A 1 315 ? 22.322 -0.404 -19.140 1.00 89.56 315 LEU A N 1
ATOM 2539 C CA . LEU A 1 315 ? 21.623 -0.948 -20.310 1.00 89.56 315 LEU A CA 1
ATOM 2540 C C . LEU A 1 315 ? 21.876 -0.129 -21.577 1.00 89.56 315 LEU A C 1
ATOM 2542 O O . LEU A 1 315 ? 21.985 -0.682 -22.667 1.00 89.56 315 LEU A O 1
ATOM 2546 N N . GLY A 1 316 ? 21.984 1.192 -21.443 1.00 89.31 316 GLY A N 1
ATOM 2547 C CA . GLY A 1 316 ? 22.307 2.073 -22.556 1.00 89.31 316 GLY A CA 1
ATOM 2548 C C . GLY A 1 316 ? 23.749 1.939 -23.046 1.00 89.31 316 GLY A C 1
ATOM 2549 O O . GLY A 1 316 ? 24.014 2.289 -24.188 1.00 89.31 316 GLY A O 1
ATOM 2550 N N . SER A 1 317 ? 24.682 1.447 -22.231 1.00 90.75 317 SER A N 1
ATOM 2551 C CA . SER A 1 317 ? 26.089 1.319 -22.622 1.00 90.75 317 SER A CA 1
ATOM 2552 C C . SER A 1 317 ? 26.335 0.122 -23.540 1.00 90.75 317 SER A C 1
ATOM 2554 O O . SER A 1 317 ? 25.597 -0.862 -23.508 1.00 90.75 317 SER A O 1
ATOM 2556 N N . THR A 1 318 ? 27.447 0.160 -24.276 1.00 88.81 3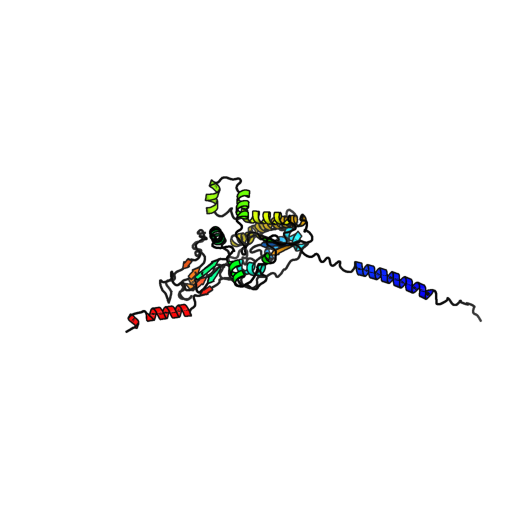18 THR A N 1
ATOM 2557 C CA . THR A 1 318 ? 28.035 -0.984 -24.999 1.00 88.81 318 THR A CA 1
ATOM 2558 C C . THR A 1 318 ? 28.027 -2.269 -24.158 1.00 88.81 318 THR A C 1
ATOM 2560 O O . THR A 1 318 ? 27.555 -3.310 -24.606 1.00 88.81 318 THR A O 1
ATOM 2563 N N . ALA A 1 319 ? 28.478 -2.196 -22.899 1.00 88.50 319 ALA A N 1
ATOM 2564 C CA . ALA A 1 319 ? 28.550 -3.355 -22.006 1.00 88.50 319 ALA A CA 1
ATOM 2565 C C . ALA A 1 319 ? 27.171 -3.898 -21.592 1.00 88.50 319 ALA A C 1
ATOM 2567 O O . ALA A 1 319 ? 27.041 -5.090 -21.331 1.00 88.50 319 ALA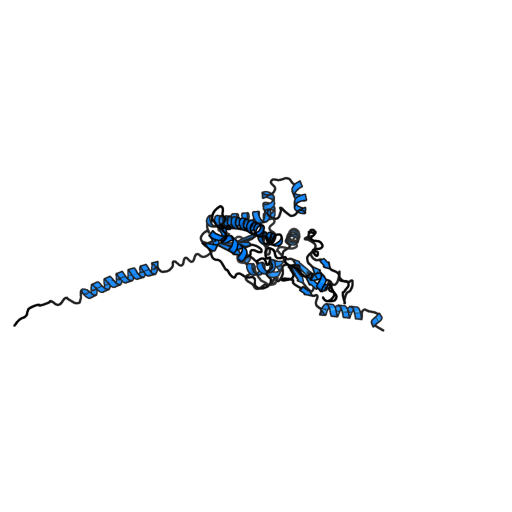 A O 1
ATOM 2568 N N . GLY A 1 320 ? 26.147 -3.043 -21.538 1.00 86.94 320 GLY A N 1
ATOM 2569 C CA . GLY A 1 320 ? 24.773 -3.443 -21.231 1.00 86.94 320 GLY A CA 1
ATOM 2570 C C . GLY A 1 320 ? 23.895 -3.667 -22.457 1.00 86.94 320 GLY A C 1
ATOM 2571 O O . GLY A 1 320 ? 22.685 -3.761 -22.297 1.00 86.94 320 GLY A O 1
ATOM 2572 N N . GLY A 1 321 ? 24.474 -3.755 -23.660 1.00 87.00 321 GLY A N 1
ATOM 2573 C CA . GLY A 1 321 ? 23.753 -4.126 -24.880 1.00 87.00 321 GLY A CA 1
ATOM 2574 C C . GLY A 1 321 ? 23.237 -2.961 -25.728 1.00 87.00 321 GLY A C 1
ATOM 2575 O O . GLY A 1 321 ? 22.591 -3.204 -26.748 1.00 87.00 321 GLY A O 1
ATOM 2576 N N . GLY A 1 322 ? 23.530 -1.708 -25.363 1.00 88.62 322 GLY A N 1
ATOM 2577 C CA . GLY A 1 322 ? 23.188 -0.548 -26.186 1.00 88.62 322 GLY A CA 1
ATOM 2578 C C . GLY A 1 322 ? 21.677 -0.355 -26.352 1.00 88.62 322 GLY A C 1
ATOM 2579 O O . GLY A 1 322 ? 21.196 -0.053 -27.445 1.00 88.62 322 GLY A O 1
ATOM 2580 N N . HIS A 1 323 ? 20.899 -0.515 -25.284 1.00 88.56 323 HIS A N 1
ATOM 2581 C CA . HIS A 1 323 ? 19.443 -0.416 -25.344 1.00 88.56 323 HIS A CA 1
ATOM 2582 C C . HIS A 1 323 ? 18.909 1.024 -25.350 1.00 88.56 323 HIS A C 1
ATOM 2584 O O . HIS A 1 323 ? 19.369 1.901 -24.618 1.00 88.56 323 HIS A O 1
ATOM 2590 N N . HIS A 1 324 ? 17.847 1.246 -26.124 1.00 88.31 324 HIS A N 1
ATOM 2591 C CA . HIS A 1 324 ? 16.917 2.354 -25.917 1.00 88.31 324 HIS A CA 1
ATOM 2592 C C . HIS A 1 324 ? 15.982 1.987 -24.761 1.00 88.31 324 HIS A C 1
ATOM 2594 O O . HIS A 1 324 ? 15.253 0.996 -24.865 1.00 88.31 324 HIS A O 1
ATOM 2600 N N . VAL A 1 325 ? 16.033 2.744 -23.661 1.00 87.88 325 VAL A N 1
ATOM 2601 C CA . VAL A 1 325 ? 15.391 2.361 -22.393 1.00 87.88 325 VAL A CA 1
ATOM 2602 C C . VAL A 1 325 ? 14.176 3.241 -22.110 1.00 87.88 325 VAL A C 1
ATOM 2604 O O . VAL A 1 325 ? 14.325 4.456 -21.989 1.00 87.88 325 VAL A O 1
ATOM 2607 N N . ILE A 1 326 ? 12.990 2.646 -21.972 1.00 86.44 326 ILE A N 1
ATOM 2608 C CA . ILE A 1 326 ? 11.793 3.326 -21.458 1.00 86.44 326 ILE A CA 1
ATOM 2609 C C . ILE A 1 326 ? 11.761 3.223 -19.944 1.00 86.44 326 ILE A C 1
ATOM 2611 O O . ILE A 1 326 ? 12.064 2.179 -19.372 1.00 86.44 326 ILE A O 1
ATOM 2615 N N . THR A 1 327 ? 11.324 4.297 -19.305 1.00 81.31 327 THR A N 1
ATOM 2616 C CA . THR A 1 327 ? 11.074 4.326 -17.871 1.00 81.31 327 THR A CA 1
ATOM 2617 C C . THR A 1 327 ? 9.853 5.186 -17.522 1.00 81.31 327 THR A C 1
ATOM 2619 O O . THR A 1 327 ? 9.444 6.018 -18.331 1.00 81.31 327 THR A O 1
ATOM 2622 N N . LYS A 1 328 ? 9.272 5.017 -16.322 1.00 73.50 328 LYS A N 1
ATOM 2623 C CA . LYS A 1 328 ? 8.032 5.719 -15.903 1.00 73.50 328 LYS A CA 1
ATOM 2624 C C . LYS A 1 328 ? 8.197 7.206 -15.544 1.00 73.50 328 LYS A C 1
ATOM 2626 O O . LYS A 1 328 ? 7.237 7.962 -15.573 1.00 73.50 328 LYS A O 1
ATOM 2631 N N . ARG A 1 329 ? 9.404 7.651 -15.179 1.00 69.62 329 ARG A N 1
ATOM 2632 C CA . ARG A 1 329 ? 9.704 9.042 -14.768 1.00 69.62 329 ARG A CA 1
ATOM 2633 C C . ARG A 1 329 ? 11.020 9.536 -15.367 1.00 69.62 329 ARG A C 1
ATOM 2635 O O . ARG A 1 329 ? 11.729 8.804 -16.043 1.00 69.62 329 ARG A O 1
ATOM 2642 N N . ARG A 1 330 ? 11.357 10.816 -15.195 1.00 67.50 330 ARG A N 1
ATOM 2643 C CA . ARG A 1 330 ? 12.686 11.290 -15.620 1.00 67.50 330 ARG A CA 1
ATOM 2644 C C . ARG A 1 330 ? 13.722 10.700 -14.676 1.00 67.50 330 ARG A C 1
ATOM 2646 O O . ARG A 1 330 ? 13.458 10.574 -13.482 1.00 67.50 330 ARG A O 1
ATOM 2653 N N . LEU A 1 331 ? 14.899 10.381 -15.210 1.00 65.81 331 LEU A N 1
ATOM 2654 C CA . LEU A 1 331 ? 16.053 10.095 -14.368 1.00 65.81 331 LEU A CA 1
ATOM 2655 C C . LEU A 1 331 ? 16.246 11.265 -13.405 1.00 65.81 331 LEU A C 1
ATOM 2657 O O . LEU A 1 331 ? 16.155 12.425 -13.822 1.00 65.81 331 LEU A O 1
ATOM 2661 N N . LEU A 1 332 ? 16.495 10.946 -12.135 1.00 58.72 332 LEU A N 1
ATOM 2662 C CA . LEU A 1 332 ? 16.917 11.922 -11.139 1.00 58.72 332 LEU A CA 1
ATOM 2663 C C . LEU A 1 332 ? 18.267 12.485 -11.598 1.00 58.72 332 LEU A C 1
ATOM 2665 O O . LEU A 1 332 ? 19.321 11.904 -11.358 1.00 58.72 332 LEU A O 1
ATOM 2669 N N . ALA A 1 333 ? 18.211 13.578 -12.350 1.00 44.31 333 ALA A N 1
ATOM 2670 C CA . ALA A 1 333 ? 19.362 14.396 -12.672 1.00 44.31 333 ALA A CA 1
ATOM 2671 C C . ALA A 1 333 ? 19.438 15.495 -11.607 1.00 44.31 333 ALA A C 1
ATOM 2673 O O . ALA A 1 333 ? 18.472 16.239 -11.419 1.00 44.31 333 ALA A O 1
ATOM 2674 N N . ASP A 1 334 ? 20.578 15.567 -10.922 1.00 38.78 334 ASP A N 1
ATOM 2675 C CA . ASP A 1 334 ? 20.996 16.703 -10.093 1.00 38.78 334 ASP A CA 1
ATOM 2676 C C . ASP A 1 334 ? 20.173 16.977 -8.825 1.00 38.78 334 ASP A C 1
ATOM 2678 O O . ASP A 1 334 ? 19.997 18.136 -8.460 1.00 38.78 334 ASP A O 1
ATOM 2682 N N . TYR A 1 335 ? 19.652 15.944 -8.145 1.00 38.16 335 TYR A N 1
ATOM 2683 C CA . TYR A 1 335 ? 18.850 16.100 -6.911 1.00 38.16 335 TYR A CA 1
ATOM 2684 C C . TYR A 1 335 ? 17.658 17.072 -7.055 1.00 38.16 335 TYR A C 1
ATOM 2686 O O . TYR A 1 335 ? 17.061 17.499 -6.069 1.00 38.16 335 TYR A O 1
ATOM 2694 N N . ALA A 1 336 ? 17.284 17.420 -8.289 1.00 29.78 336 ALA A N 1
ATOM 2695 C CA . ALA A 1 336 ? 16.189 18.322 -8.563 1.00 29.78 336 ALA A CA 1
ATOM 2696 C C . ALA A 1 336 ? 14.891 17.517 -8.573 1.00 29.78 336 ALA A C 1
ATOM 2698 O O . ALA A 1 336 ? 14.698 16.637 -9.420 1.00 29.78 336 ALA A O 1
ATOM 2699 N N . ILE A 1 337 ? 13.971 17.865 -7.673 1.00 37.44 337 ILE A N 1
ATOM 2700 C CA . ILE A 1 337 ? 12.564 17.474 -7.766 1.00 37.44 337 ILE A CA 1
ATOM 2701 C C . ILE A 1 337 ? 11.987 18.202 -8.989 1.00 37.44 337 ILE A C 1
ATOM 2703 O O . ILE A 1 337 ? 11.356 19.250 -8.891 1.00 37.44 337 ILE A O 1
ATOM 2707 N N . LYS A 1 338 ? 12.262 17.695 -10.195 1.00 39.06 338 LYS A N 1
ATOM 2708 C CA . LYS A 1 338 ? 11.513 18.105 -11.383 1.00 39.06 338 LYS A CA 1
ATOM 2709 C C . LYS A 1 338 ? 10.114 17.541 -11.199 1.00 39.06 338 LYS A C 1
ATOM 2711 O O . LYS A 1 338 ? 9.979 16.327 -11.064 1.00 39.06 338 LYS A O 1
ATOM 2716 N N . GLY A 1 339 ? 9.106 18.416 -11.181 1.00 39.53 339 GLY A N 1
ATOM 2717 C CA . GLY A 1 339 ? 7.707 18.016 -11.055 1.00 39.53 339 GLY A CA 1
ATOM 2718 C C . GLY A 1 339 ? 7.413 16.831 -11.972 1.00 39.53 339 GLY A C 1
ATOM 2719 O O . GLY A 1 339 ? 7.632 16.901 -13.186 1.00 39.53 339 GLY A O 1
ATOM 2720 N N . ILE A 1 340 ? 7.002 15.712 -11.376 1.00 52.22 340 ILE A N 1
ATOM 2721 C CA . ILE A 1 340 ? 6.586 14.530 -12.124 1.00 52.22 340 ILE A CA 1
ATOM 2722 C C . ILE A 1 340 ? 5.290 14.936 -12.816 1.00 52.22 340 ILE A C 1
ATOM 2724 O O . ILE A 1 340 ? 4.303 15.212 -12.145 1.00 52.22 340 ILE A O 1
ATOM 2728 N N . ASN A 1 341 ? 5.294 15.034 -14.147 1.00 57.47 341 ASN A N 1
ATOM 2729 C CA . ASN A 1 341 ? 4.049 15.220 -14.879 1.00 57.47 341 ASN A CA 1
ATOM 2730 C C . ASN A 1 341 ? 3.267 13.900 -14.780 1.00 57.47 341 ASN A C 1
ATOM 2732 O O . ASN A 1 341 ? 3.700 12.921 -15.391 1.00 57.47 341 ASN A O 1
ATOM 2736 N N . PRO A 1 342 ? 2.133 13.857 -14.062 1.00 60.69 342 PRO A N 1
ATOM 2737 C CA . PRO A 1 342 ? 1.400 12.615 -13.828 1.00 60.69 342 PRO A CA 1
ATOM 2738 C C . PRO A 1 342 ? 0.760 12.049 -15.105 1.00 60.69 342 PRO A C 1
ATOM 2740 O O . PRO A 1 342 ? 0.308 10.907 -15.107 1.00 60.69 342 PRO A O 1
ATOM 2743 N N . PHE A 1 343 ? 0.729 12.829 -16.192 1.00 65.38 343 PHE A N 1
ATOM 2744 C CA . PHE A 1 343 ? 0.251 12.419 -17.512 1.00 65.38 343 PHE A CA 1
ATOM 2745 C C . PHE A 1 343 ? 1.364 11.910 -18.435 1.00 65.38 343 PHE A C 1
ATOM 2747 O O . PHE A 1 343 ? 1.068 11.340 -19.486 1.00 65.38 343 PHE A O 1
ATOM 2754 N N . VAL A 1 344 ? 2.641 12.099 -18.080 1.00 62.28 344 VAL A N 1
ATOM 2755 C CA . VAL A 1 344 ? 3.752 11.501 -18.831 1.00 62.28 344 VAL A CA 1
ATOM 2756 C C . VAL A 1 344 ? 3.892 10.058 -18.371 1.00 62.28 344 VAL A C 1
ATOM 2758 O O . VAL A 1 344 ? 4.448 9.791 -17.314 1.00 62.28 344 VAL A O 1
ATOM 2761 N N . GLN A 1 345 ? 3.363 9.133 -19.169 1.00 62.03 345 GLN A N 1
ATOM 2762 C CA . GLN A 1 345 ? 3.329 7.711 -18.816 1.00 62.03 345 GLN A CA 1
ATOM 2763 C C . GLN A 1 345 ? 4.660 6.984 -19.066 1.00 62.03 345 GLN A C 1
ATOM 2765 O O . GLN A 1 345 ? 4.907 5.945 -18.460 1.00 62.03 345 GLN A O 1
ATOM 2770 N N . SER A 1 346 ? 5.511 7.524 -19.949 1.00 72.94 346 SER A N 1
ATOM 2771 C CA . SER A 1 346 ? 6.757 6.884 -20.380 1.00 72.94 346 SER A CA 1
ATOM 2772 C C . SER A 1 346 ? 7.778 7.909 -20.869 1.00 72.94 346 SER A C 1
ATOM 2774 O O . SER A 1 346 ? 7.439 8.857 -21.578 1.00 72.94 346 SER A O 1
ATOM 2776 N N . ILE A 1 347 ? 9.047 7.698 -20.525 1.00 79.00 347 ILE A N 1
ATOM 2777 C CA . ILE A 1 347 ? 10.191 8.485 -20.992 1.00 79.00 347 ILE A CA 1
ATOM 2778 C C . ILE A 1 347 ? 11.228 7.552 -21.593 1.00 79.00 347 ILE A C 1
ATOM 2780 O O . ILE A 1 347 ? 11.735 6.656 -20.917 1.00 79.00 347 ILE A O 1
ATOM 2784 N N . THR A 1 348 ? 11.579 7.817 -22.848 1.00 84.62 348 THR A N 1
ATOM 2785 C CA . THR A 1 348 ? 12.597 7.058 -23.570 1.00 84.62 348 THR A CA 1
ATOM 2786 C C . THR A 1 348 ? 13.960 7.728 -23.456 1.00 84.62 348 THR A C 1
ATOM 2788 O O . THR A 1 348 ? 14.174 8.843 -23.935 1.00 84.62 348 THR A O 1
ATOM 2791 N N . THR A 1 349 ? 14.915 7.014 -22.870 1.00 85.25 349 THR A N 1
ATOM 2792 C CA . THR A 1 349 ? 16.334 7.367 -22.896 1.00 85.25 349 THR A CA 1
ATOM 2793 C C . THR A 1 349 ? 16.984 6.750 -24.130 1.00 85.25 349 THR A C 1
ATOM 2795 O O . THR A 1 349 ? 17.069 5.530 -24.280 1.00 85.25 349 THR A O 1
ATOM 2798 N N . THR A 1 350 ? 17.445 7.611 -25.036 1.00 87.00 350 THR A N 1
ATOM 2799 C CA . THR A 1 350 ? 18.121 7.195 -26.271 1.00 87.00 350 THR A CA 1
ATOM 2800 C C . THR A 1 350 ? 19.598 6.940 -25.996 1.00 87.00 350 THR A C 1
ATOM 2802 O O . THR A 1 350 ? 20.275 7.803 -25.442 1.00 87.00 350 THR A O 1
ATOM 2805 N N . THR A 1 351 ? 20.120 5.799 -26.439 1.00 86.00 351 THR A N 1
ATOM 2806 C CA . THR A 1 351 ? 21.556 5.521 -26.438 1.00 86.00 351 THR A CA 1
ATOM 2807 C C . THR A 1 351 ? 22.175 5.707 -27.820 1.00 86.00 351 THR A C 1
ATOM 2809 O O . THR A 1 351 ? 21.542 5.468 -28.849 1.00 86.00 351 THR A O 1
ATOM 2812 N N . ARG A 1 352 ? 23.439 6.134 -27.837 1.00 87.31 352 ARG A N 1
ATOM 2813 C CA . ARG A 1 352 ? 24.274 6.214 -29.044 1.00 87.31 352 ARG A CA 1
ATOM 2814 C C . ARG A 1 352 ? 25.013 4.909 -29.336 1.00 87.31 352 ARG A C 1
ATOM 2816 O O . ARG A 1 352 ? 25.425 4.713 -30.480 1.00 87.31 352 ARG A O 1
ATOM 2823 N N . ASP A 1 353 ? 25.114 4.043 -28.332 1.00 86.81 353 ASP A N 1
ATOM 2824 C CA . ASP A 1 353 ? 25.853 2.778 -28.365 1.00 86.81 353 ASP A CA 1
ATOM 2825 C C . ASP A 1 353 ? 24.980 1.619 -28.865 1.00 86.81 353 ASP A C 1
ATOM 2827 O O . ASP A 1 353 ? 25.354 0.455 -28.755 1.00 86.81 353 ASP A O 1
ATOM 2831 N N . SER A 1 354 ? 23.797 1.923 -29.411 1.00 83.25 354 SER A N 1
ATOM 2832 C CA . SER A 1 354 ? 22.898 0.895 -29.918 1.00 83.25 354 SER A CA 1
ATOM 2833 C C . SER A 1 354 ? 23.487 0.182 -31.127 1.00 83.25 354 SER A C 1
ATOM 2835 O O . SER A 1 354 ? 23.814 0.811 -32.137 1.00 83.25 354 SER A O 1
ATOM 2837 N N . TYR A 1 355 ? 23.590 -1.142 -31.019 1.00 75.69 355 TYR A N 1
ATOM 2838 C CA . TYR A 1 355 ? 24.083 -2.013 -32.084 1.00 75.69 355 TYR A CA 1
ATOM 2839 C C . TYR A 1 355 ? 23.057 -2.220 -33.207 1.00 75.69 355 TYR A C 1
ATOM 2841 O O . TYR A 1 355 ? 23.429 -2.557 -34.327 1.00 75.69 355 TYR A O 1
ATOM 2849 N N . TYR A 1 356 ? 21.769 -2.021 -32.916 1.00 67.31 356 TYR A N 1
ATOM 2850 C CA . TYR A 1 356 ? 20.647 -2.191 -33.838 1.00 67.31 356 TYR A CA 1
ATOM 2851 C C . TYR A 1 356 ? 19.642 -1.051 -33.636 1.00 67.31 356 TYR A C 1
ATOM 2853 O O . TYR A 1 356 ? 19.530 -0.524 -32.541 1.00 67.31 356 TYR A O 1
ATOM 2861 N N . LEU A 1 357 ? 18.917 -0.645 -34.686 1.00 74.06 357 LEU A N 1
ATOM 2862 C CA . LEU A 1 357 ? 17.874 0.398 -34.596 1.00 74.06 357 LEU A CA 1
ATOM 2863 C C . LEU A 1 357 ? 18.388 1.779 -34.131 1.00 74.06 357 LEU A C 1
ATOM 2865 O O . LEU A 1 357 ? 17.651 2.571 -33.545 1.00 74.06 357 LEU A O 1
ATOM 2869 N N . LYS A 1 358 ? 19.651 2.102 -34.439 1.00 80.69 358 LYS A N 1
ATOM 2870 C CA . LYS A 1 358 ? 20.279 3.382 -34.084 1.00 80.69 358 LYS A CA 1
ATOM 2871 C C . LYS A 1 358 ? 19.463 4.567 -34.608 1.00 80.69 358 LYS A C 1
ATOM 2873 O O . LYS A 1 358 ? 19.192 4.670 -35.801 1.00 80.69 358 LYS A O 1
ATOM 2878 N N . GLY A 1 359 ? 19.109 5.477 -33.702 1.00 80.81 359 GLY A N 1
ATOM 2879 C CA . GLY A 1 359 ? 18.300 6.658 -34.020 1.00 80.81 359 GLY A CA 1
ATOM 2880 C C . GLY A 1 359 ? 16.795 6.391 -34.112 1.00 80.81 359 GLY A C 1
ATOM 2881 O O . GLY A 1 359 ? 16.053 7.326 -34.384 1.00 80.81 359 GLY A O 1
ATOM 2882 N N . GLN A 1 360 ? 16.335 5.165 -33.845 1.00 80.31 360 GLN A N 1
ATOM 2883 C CA . GLN A 1 360 ? 14.919 4.782 -33.903 1.00 80.31 360 GLN A CA 1
ATOM 2884 C C . GLN A 1 360 ? 14.315 4.611 -32.500 1.00 80.31 360 GLN A C 1
ATOM 2886 O O . GLN A 1 360 ? 13.405 3.815 -32.297 1.00 80.31 360 GLN A O 1
ATOM 2891 N N . SER A 1 361 ? 14.817 5.343 -31.503 1.00 81.19 361 SER A N 1
ATOM 2892 C CA . SER A 1 361 ? 14.372 5.215 -30.109 1.00 81.19 361 SER A CA 1
ATOM 2893 C C . SER A 1 361 ? 12.913 5.614 -29.885 1.00 81.19 361 SER A C 1
ATOM 2895 O O . SER A 1 361 ? 12.283 5.080 -28.977 1.00 81.19 361 SER A O 1
ATOM 2897 N N . GLY A 1 362 ? 12.380 6.535 -30.694 1.00 76.75 362 GLY A N 1
ATOM 2898 C CA . GLY A 1 362 ? 10.975 6.949 -30.627 1.00 76.75 362 GLY A CA 1
ATOM 2899 C C . GLY A 1 362 ? 10.006 5.839 -31.032 1.00 76.75 362 GLY A C 1
ATOM 2900 O O . GLY A 1 362 ? 8.970 5.682 -30.395 1.00 76.75 362 GLY A O 1
ATOM 2901 N N . ASP A 1 363 ? 10.383 5.039 -32.030 1.00 77.62 363 ASP A N 1
ATOM 2902 C CA . ASP A 1 363 ? 9.519 4.000 -32.600 1.00 77.62 363 ASP A CA 1
ATOM 2903 C C . ASP A 1 363 ? 9.817 2.614 -32.012 1.00 77.62 363 ASP A C 1
ATOM 2905 O O . ASP A 1 363 ? 8.929 1.772 -31.875 1.00 77.62 363 ASP A O 1
ATOM 2909 N N . TYR A 1 364 ? 11.080 2.367 -31.650 1.00 76.50 364 TYR A N 1
ATOM 2910 C CA . TYR A 1 364 ? 11.581 1.047 -31.279 1.00 76.50 364 TYR A CA 1
ATOM 2911 C C . TYR A 1 364 ? 12.484 1.070 -30.040 1.00 76.50 364 TYR A C 1
ATOM 2913 O O . TYR A 1 364 ? 13.677 0.753 -30.115 1.00 76.50 364 TYR A O 1
ATOM 2921 N N . PRO A 1 365 ? 11.927 1.376 -28.861 1.00 82.81 365 PRO A N 1
ATOM 2922 C CA . PRO A 1 365 ? 12.607 1.089 -27.610 1.00 82.81 365 PRO A CA 1
ATOM 2923 C C . PRO A 1 365 ? 12.837 -0.421 -27.443 1.00 82.81 365 PRO A C 1
ATOM 2925 O O . PRO A 1 365 ? 12.066 -1.254 -27.927 1.00 82.81 365 PRO A O 1
ATOM 2928 N N . THR A 1 366 ? 13.923 -0.785 -26.765 1.00 84.00 366 THR A N 1
ATOM 2929 C CA . THR A 1 366 ? 14.407 -2.178 -26.702 1.00 84.00 366 THR A CA 1
ATOM 2930 C C . THR A 1 366 ? 14.437 -2.746 -25.287 1.00 84.00 366 THR A C 1
ATOM 2932 O O . THR A 1 366 ? 14.506 -3.963 -25.123 1.00 84.00 366 THR A O 1
ATOM 2935 N N . ALA A 1 367 ? 14.379 -1.880 -24.278 1.00 88.00 367 ALA A N 1
ATOM 2936 C CA . ALA A 1 367 ? 14.264 -2.252 -22.878 1.00 88.00 367 ALA A CA 1
ATOM 2937 C C . ALA A 1 367 ? 13.298 -1.297 -22.166 1.00 88.00 367 ALA A C 1
ATOM 2939 O O . ALA A 1 367 ? 13.224 -0.116 -22.505 1.00 88.00 367 ALA A O 1
ATOM 2940 N N . MET A 1 368 ? 12.583 -1.799 -21.170 1.00 87.50 368 MET A N 1
ATOM 2941 C CA . MET A 1 368 ? 11.721 -1.029 -20.285 1.00 87.50 368 MET A CA 1
ATOM 2942 C C . MET A 1 368 ? 12.056 -1.401 -18.843 1.00 87.50 368 MET A C 1
ATOM 2944 O O . MET A 1 368 ? 12.328 -2.566 -18.546 1.00 87.50 368 MET A O 1
ATOM 2948 N N . LEU A 1 369 ? 12.092 -0.394 -17.979 1.00 85.25 369 LEU A N 1
ATOM 2949 C CA . LEU A 1 369 ? 12.580 -0.506 -16.611 1.00 85.25 369 LEU A CA 1
ATOM 2950 C C . LEU A 1 369 ? 11.656 0.273 -15.664 1.00 85.25 369 LEU A C 1
ATOM 2952 O O . LEU A 1 369 ? 11.327 1.439 -15.924 1.00 85.25 369 LEU A O 1
ATOM 2956 N N . ASP A 1 370 ? 11.245 -0.366 -14.568 1.00 76.25 370 ASP A N 1
ATOM 2957 C CA . ASP A 1 370 ? 10.606 0.318 -13.441 1.00 76.25 370 ASP A CA 1
ATOM 2958 C C . ASP A 1 370 ? 11.662 1.052 -12.582 1.00 76.25 370 ASP A C 1
ATOM 2960 O O . ASP A 1 370 ? 12.859 0.800 -12.654 1.00 76.25 370 ASP A O 1
ATOM 2964 N N . PHE A 1 371 ? 11.255 2.059 -11.810 1.00 66.81 371 PHE A N 1
ATOM 2965 C CA . PHE A 1 371 ? 12.202 2.882 -11.037 1.00 66.81 371 PHE A CA 1
ATOM 2966 C C . PHE A 1 371 ? 12.265 2.515 -9.556 1.00 66.81 371 PHE A C 1
ATOM 2968 O O . PHE A 1 371 ? 12.620 3.367 -8.734 1.00 66.81 371 PHE A O 1
ATOM 2975 N N . ASP A 1 372 ? 11.906 1.286 -9.211 1.00 56.84 372 ASP A N 1
ATOM 2976 C CA . ASP A 1 372 ? 11.653 0.895 -7.827 1.00 56.84 372 ASP A CA 1
ATOM 2977 C C . ASP A 1 372 ? 12.910 0.341 -7.144 1.00 56.84 372 ASP A C 1
ATOM 2979 O O . ASP A 1 372 ? 12.917 -0.741 -6.570 1.00 56.84 372 ASP A O 1
ATOM 2983 N N . GLY A 1 373 ? 13.995 1.121 -7.197 1.00 58.44 373 GLY A N 1
ATOM 2984 C CA . GLY A 1 373 ? 15.294 0.729 -6.645 1.00 58.44 373 GLY A CA 1
ATOM 2985 C C . GLY A 1 373 ? 15.962 -0.381 -7.460 1.00 58.44 373 GLY A C 1
ATOM 2986 O O . GLY A 1 373 ? 15.347 -1.039 -8.291 1.00 58.44 373 GLY A O 1
ATOM 2987 N N . ASN A 1 374 ? 17.260 -0.588 -7.268 1.00 62.62 374 ASN A N 1
ATOM 2988 C CA . ASN A 1 374 ? 17.972 -1.646 -7.994 1.00 62.62 374 ASN A CA 1
ATOM 2989 C C . ASN A 1 374 ? 17.531 -3.043 -7.571 1.00 62.62 374 ASN A C 1
ATOM 2991 O O . ASN A 1 374 ? 17.492 -3.973 -8.369 1.00 62.62 374 ASN A O 1
ATOM 2995 N N . GLU A 1 375 ? 17.327 -3.191 -6.269 1.00 63.53 375 GLU A N 1
ATOM 2996 C CA . GLU A 1 375 ? 17.096 -4.438 -5.562 1.00 63.53 375 GLU A CA 1
ATOM 2997 C C . GLU A 1 375 ? 15.738 -5.052 -5.907 1.00 63.53 375 GLU A C 1
ATOM 2999 O O . GLU A 1 375 ? 15.534 -6.247 -5.707 1.00 63.53 375 GLU A O 1
ATOM 3004 N N . ARG A 1 376 ? 14.829 -4.230 -6.441 1.00 73.44 376 ARG A N 1
ATOM 3005 C CA . ARG A 1 376 ? 13.470 -4.584 -6.851 1.00 73.44 376 ARG A CA 1
ATOM 3006 C C . ARG A 1 376 ? 13.185 -4.093 -8.281 1.00 73.44 376 ARG A C 1
ATOM 3008 O O . ARG A 1 376 ? 12.032 -3.893 -8.638 1.00 73.44 376 ARG A O 1
ATOM 3015 N N . ALA A 1 377 ? 14.227 -3.922 -9.100 1.00 77.06 377 ALA A N 1
ATOM 3016 C CA . ALA A 1 377 ? 14.081 -3.493 -10.487 1.00 77.06 377 ALA A CA 1
ATOM 3017 C C . ALA A 1 377 ? 13.494 -4.603 -11.376 1.00 77.06 377 ALA A C 1
ATOM 3019 O O . ALA A 1 377 ? 14.036 -5.711 -11.454 1.00 77.06 377 ALA A O 1
ATOM 3020 N N . SER A 1 378 ? 12.448 -4.274 -12.128 1.00 79.12 378 SER A N 1
ATOM 3021 C CA . SER A 1 378 ? 11.859 -5.116 -13.169 1.00 79.12 378 SER A CA 1
ATOM 3022 C C . SER A 1 378 ? 12.384 -4.721 -14.543 1.00 79.12 378 SER A C 1
ATOM 3024 O O . SER A 1 378 ? 12.244 -3.583 -14.995 1.00 79.12 378 SER A O 1
ATOM 3026 N N . PHE A 1 379 ? 12.960 -5.697 -15.244 1.00 84.56 379 PHE A N 1
ATOM 3027 C CA . PHE A 1 379 ? 13.490 -5.526 -16.592 1.00 84.56 379 PHE A CA 1
ATOM 3028 C C . PHE A 1 379 ? 12.583 -6.204 -17.607 1.00 84.56 379 PHE A C 1
ATOM 3030 O O . PHE A 1 379 ? 12.379 -7.419 -17.575 1.00 84.56 379 PHE A O 1
ATOM 3037 N N . HIS A 1 380 ? 12.106 -5.428 -18.569 1.00 83.50 380 HIS A N 1
ATOM 3038 C CA . HIS A 1 380 ? 11.322 -5.933 -19.682 1.00 83.50 380 HIS A CA 1
ATOM 3039 C C . HIS A 1 380 ? 12.103 -5.681 -20.963 1.00 83.50 380 HIS A C 1
ATOM 3041 O O . HIS A 1 380 ? 12.311 -4.541 -21.367 1.00 83.50 380 HIS A O 1
ATOM 3047 N N . TYR A 1 381 ? 12.541 -6.745 -21.624 1.00 82.75 381 TYR A N 1
ATOM 3048 C CA . TYR A 1 381 ? 13.174 -6.629 -22.931 1.00 82.75 381 TYR A CA 1
ATOM 3049 C C . TYR A 1 381 ? 12.125 -6.802 -24.018 1.00 82.75 381 TYR A C 1
ATOM 3051 O O . TYR A 1 381 ? 11.294 -7.719 -23.966 1.00 82.75 381 TYR A O 1
ATOM 3059 N N . ARG A 1 382 ? 12.182 -5.946 -25.040 1.00 74.94 382 ARG A N 1
ATOM 3060 C CA . ARG A 1 382 ? 11.413 -6.188 -26.260 1.00 74.94 382 ARG A CA 1
ATOM 3061 C C . ARG A 1 382 ? 11.898 -7.503 -26.867 1.00 74.94 382 ARG A C 1
ATOM 3063 O O . ARG A 1 382 ? 13.102 -7.748 -26.923 1.00 74.94 382 ARG A O 1
ATOM 3070 N N . ASN A 1 383 ? 10.961 -8.356 -27.280 1.00 68.81 383 ASN A N 1
ATOM 3071 C CA . ASN A 1 383 ? 11.253 -9.717 -27.728 1.00 68.81 383 ASN A CA 1
ATOM 3072 C C . ASN A 1 383 ? 12.392 -9.732 -28.765 1.00 68.81 383 ASN A C 1
ATOM 3074 O O . ASN A 1 383 ? 12.257 -9.165 -29.851 1.00 68.81 383 ASN A O 1
ATOM 3078 N N . SER A 1 384 ? 13.495 -10.407 -28.434 1.00 64.06 384 SER A N 1
ATOM 3079 C CA . SER A 1 384 ? 14.680 -10.514 -29.287 1.00 64.06 384 SER A CA 1
ATOM 3080 C C . SER A 1 384 ? 14.364 -11.117 -30.655 1.00 64.06 384 SER A C 1
ATOM 3082 O O . SER A 1 384 ? 14.969 -10.704 -31.637 1.00 64.06 384 SER A O 1
ATOM 3084 N N . ASN A 1 385 ? 13.370 -12.007 -30.754 1.00 67.25 385 ASN A N 1
ATOM 3085 C CA . ASN A 1 385 ? 12.930 -12.568 -32.032 1.00 67.25 385 ASN A CA 1
ATOM 3086 C C . ASN A 1 385 ? 12.211 -11.526 -32.895 1.00 67.25 385 ASN A C 1
ATOM 3088 O O . ASN A 1 385 ? 12.415 -11.501 -34.103 1.00 67.25 385 ASN A O 1
ATOM 3092 N N . LEU A 1 386 ? 11.406 -10.637 -32.299 1.00 67.25 386 LEU A N 1
ATOM 3093 C CA . LEU A 1 386 ? 10.792 -9.530 -33.042 1.00 67.25 386 LEU A CA 1
ATOM 3094 C C . LEU A 1 386 ? 11.853 -8.524 -33.490 1.00 67.25 386 LEU A C 1
ATOM 3096 O O . LEU A 1 386 ? 11.812 -8.075 -34.630 1.00 67.25 386 LEU A O 1
ATOM 3100 N N . ASN A 1 387 ? 12.834 -8.229 -32.634 1.00 67.00 387 ASN A N 1
ATOM 3101 C CA . ASN A 1 387 ? 13.967 -7.386 -33.012 1.00 67.00 387 ASN A CA 1
ATOM 3102 C C . ASN A 1 387 ? 14.775 -8.032 -34.148 1.00 67.00 387 ASN A C 1
ATOM 3104 O O . ASN A 1 387 ? 15.127 -7.348 -35.101 1.00 67.00 387 ASN A O 1
ATOM 3108 N N . LEU A 1 388 ? 15.017 -9.345 -34.094 1.00 69.19 388 LEU A N 1
ATOM 3109 C CA . LEU A 1 388 ? 15.720 -10.084 -35.141 1.00 69.19 388 LEU A CA 1
ATOM 3110 C C . LEU A 1 388 ? 14.943 -10.080 -36.461 1.00 69.19 388 LEU A C 1
ATOM 3112 O O . LEU A 1 388 ? 15.523 -9.762 -37.492 1.00 69.19 388 LEU A O 1
ATOM 3116 N N . LEU A 1 389 ? 13.641 -10.380 -36.441 1.00 76.69 389 LEU A N 1
ATOM 3117 C CA . LEU A 1 389 ? 12.789 -10.320 -37.633 1.00 76.69 389 LEU A CA 1
ATOM 3118 C C . LEU A 1 389 ? 12.766 -8.913 -38.234 1.00 76.69 389 LEU A C 1
ATOM 3120 O O . LEU A 1 389 ? 12.856 -8.764 -39.448 1.00 76.69 389 LEU A O 1
ATOM 3124 N N . HIS A 1 390 ? 12.697 -7.885 -37.389 1.00 73.69 390 HIS A N 1
ATOM 3125 C CA . HIS A 1 390 ? 12.746 -6.490 -37.811 1.00 73.69 390 HIS A CA 1
ATOM 3126 C C . HIS A 1 390 ? 14.094 -6.127 -38.441 1.00 73.69 390 HIS A C 1
ATOM 3128 O O . HIS A 1 390 ? 14.129 -5.492 -39.491 1.00 73.69 390 HIS A O 1
ATOM 3134 N N . ILE A 1 391 ? 15.206 -6.559 -37.839 1.00 73.19 391 ILE A N 1
ATOM 3135 C CA . ILE A 1 391 ? 16.552 -6.373 -38.395 1.00 73.19 391 ILE A CA 1
ATOM 3136 C C . ILE A 1 391 ? 16.664 -7.088 -39.743 1.00 73.19 391 ILE A C 1
ATOM 3138 O O . ILE A 1 391 ? 17.112 -6.476 -40.706 1.00 73.19 391 ILE A O 1
ATOM 3142 N N . ILE A 1 392 ? 16.228 -8.347 -39.841 1.00 80.06 392 ILE A N 1
ATOM 3143 C CA . ILE A 1 392 ? 16.236 -9.109 -41.097 1.00 80.06 392 ILE A CA 1
ATOM 3144 C C . ILE A 1 392 ? 15.399 -8.388 -42.154 1.00 80.06 392 ILE A C 1
ATOM 3146 O O . ILE A 1 392 ? 15.874 -8.211 -43.270 1.00 80.06 392 ILE A O 1
ATOM 3150 N N . LEU A 1 393 ? 14.201 -7.911 -41.811 1.00 81.50 393 LEU A N 1
ATOM 3151 C CA . LEU A 1 393 ? 13.360 -7.136 -42.723 1.00 81.50 393 LEU A CA 1
ATOM 3152 C C . LEU A 1 393 ? 14.074 -5.867 -43.209 1.00 81.50 393 LEU A C 1
ATOM 3154 O O . LEU A 1 393 ? 14.095 -5.612 -44.409 1.00 81.50 393 LEU A O 1
ATOM 3158 N N . GLN A 1 394 ? 14.706 -5.107 -42.308 1.00 77.38 394 GLN A N 1
ATOM 3159 C CA . GLN A 1 394 ? 15.493 -3.927 -42.679 1.00 77.38 394 GLN A CA 1
ATOM 3160 C C . GLN A 1 394 ? 16.676 -4.284 -43.593 1.00 77.38 394 GLN A C 1
ATOM 3162 O O . GLN A 1 394 ? 16.952 -3.543 -44.531 1.00 77.38 394 GLN A O 1
ATOM 3167 N N . GLN A 1 395 ? 17.357 -5.414 -43.366 1.00 79.06 395 GLN A N 1
ATOM 3168 C CA . GLN A 1 395 ? 18.434 -5.879 -44.251 1.00 79.06 395 GLN A CA 1
ATOM 3169 C C . GLN A 1 395 ? 17.898 -6.362 -45.608 1.00 79.06 395 GLN A C 1
ATOM 3171 O O . GLN A 1 395 ? 18.522 -6.109 -46.628 1.00 79.06 395 GLN A O 1
ATOM 3176 N N . LEU A 1 396 ? 16.732 -7.005 -45.666 1.00 81.19 396 LEU A N 1
ATOM 3177 C CA . LEU A 1 396 ? 16.114 -7.404 -46.938 1.00 81.19 396 LEU A CA 1
ATOM 3178 C C . LEU A 1 396 ? 15.631 -6.198 -47.758 1.00 81.19 396 LEU A C 1
ATOM 3180 O O . LEU A 1 396 ? 15.603 -6.257 -48.982 1.00 81.19 396 LEU A O 1
ATOM 3184 N N . GLN A 1 397 ? 15.258 -5.101 -47.096 1.00 80.88 397 GLN A N 1
ATOM 3185 C CA . GLN A 1 397 ? 14.840 -3.848 -47.738 1.00 80.88 397 GLN A CA 1
ATOM 3186 C C . GLN A 1 397 ? 16.014 -2.978 -48.211 1.00 80.88 397 GLN A C 1
ATOM 3188 O O . GLN A 1 397 ? 15.805 -1.970 -48.888 1.00 80.88 397 GLN A O 1
ATOM 3193 N N . ARG A 1 398 ? 17.250 -3.340 -47.857 1.00 78.81 398 ARG A N 1
ATOM 3194 C CA . ARG A 1 398 ? 18.450 -2.620 -48.274 1.00 78.81 398 ARG A CA 1
ATOM 3195 C C . ARG A 1 398 ? 18.796 -2.938 -49.727 1.00 78.81 398 ARG A C 1
ATOM 3197 O O . ARG A 1 398 ? 19.151 -4.064 -50.070 1.00 78.81 398 ARG A O 1
ATOM 3204 N N . ALA A 1 399 ? 18.732 -1.909 -50.570 1.00 73.88 399 ALA A N 1
ATOM 3205 C CA . ALA A 1 399 ? 19.053 -2.005 -51.994 1.00 73.88 399 ALA A CA 1
ATOM 3206 C C . ALA A 1 399 ? 20.529 -2.361 -52.263 1.00 73.88 399 ALA A C 1
ATOM 3208 O O . ALA A 1 399 ? 20.857 -2.878 -53.324 1.00 73.88 399 ALA A O 1
ATOM 3209 N N . ASP A 1 400 ? 21.424 -2.102 -51.306 1.00 76.25 400 ASP A N 1
ATOM 3210 C CA . ASP A 1 400 ? 22.859 -2.385 -51.409 1.00 76.25 400 ASP A CA 1
ATOM 3211 C C . ASP A 1 400 ? 23.237 -3.833 -51.057 1.00 76.25 400 ASP A C 1
ATOM 3213 O O . ASP A 1 400 ? 24.394 -4.213 -51.191 1.00 76.25 400 ASP A O 1
ATOM 3217 N N . LEU A 1 401 ? 22.271 -4.645 -50.613 1.00 62.09 401 LEU A N 1
ATOM 3218 C CA . LEU A 1 401 ? 22.440 -6.083 -50.373 1.00 62.09 401 LEU A CA 1
ATOM 3219 C C . LEU A 1 401 ? 21.808 -6.950 -51.471 1.00 62.09 401 LEU A C 1
ATOM 3221 O O . LEU A 1 401 ? 21.900 -8.174 -51.417 1.00 62.09 401 LEU A O 1
ATOM 3225 N N . SER A 1 402 ? 21.144 -6.329 -52.450 1.00 58.53 402 SER A N 1
ATOM 3226 C CA . SER A 1 402 ? 20.472 -7.008 -53.568 1.00 58.53 402 SER A CA 1
ATOM 3227 C C . SER A 1 402 ? 21.375 -7.203 -54.797 1.00 58.53 402 SER A C 1
ATOM 3229 O O . SER A 1 402 ? 20.886 -7.649 -55.835 1.00 58.53 402 SER A O 1
ATOM 3231 N N . SER A 1 403 ? 22.659 -6.847 -54.692 1.00 52.19 403 SER A N 1
ATOM 3232 C CA . SER A 1 403 ? 23.666 -6.902 -55.762 1.00 52.19 403 SER A CA 1
ATOM 3233 C C . SER A 1 403 ? 24.716 -7.975 -55.529 1.00 52.19 403 SER A C 1
ATOM 3235 O O . SER A 1 403 ? 25.306 -7.947 -54.423 1.00 52.19 403 SER A O 1
#